Protein AF-A0A5J4L5M4-F1 (afdb_monomer)

Foldseek 3Di:
DVVVVVVVVVVVVVVVVVPPPPPPDPPDDDDDDPDDQDAPPDPAAAEEEEEAEQALCCCVLPVPPLVLVLVVLLLVLGDQRHWYWYWYDFLAIDTQGAGHGSDPVCSVSSNRSSVPRHHYHHFGQVLRSVVVLLVSQLPDPTLHAEYEYEDLADGGNPDPVVSVVSVVSSVVCLLVCLVSNYAYEYENSDPSGPQVNRVVSRVSNLHAYYYNHHSLCSNLVSVVNSCLRVQFKFFDCDPFKTFDFQQFFKKKKKAFDDAPDFKWKAAPVRDIDGPVGDDPQWDWDDDRTIIIIMGGSGDGTMMGMDHPDPPSITMTTDGQWDKDWDDNGQEDEAFDKDKIKIAIHGSNHTPQDPVVVVQKAKKKWKQAPVRDIDIWGFDDDRRITMTIDGHHDFFKMKMWMWIDGPRDIIITIDIHTYDHPDDPPPPPDDDDDDDDDDDDDDDDPVVVVVVVVVVVVVVVVVVVVVVVVVVVVVVVVVVVVVPD

Nearest PDB structures (foldseek):
  6pyx-assembly2_B  TM=7.564E-01  e=1.567E-09  Homo sapiens
  6fpz-assembly2_B  TM=5.798E-01  e=9.205E-09  Homo sapiens
  6fpy-assembly2_B  TM=5.956E-01  e=1.934E-08  Homo sapiens
  6fpy-assembly1_A  TM=5.796E-01  e=1.454E-08  Homo sapiens
  7r5j-assembly1_10  TM=4.220E-01  e=3.514E-03  Homo sapiens

Solvent-accessible surface area (backbone atoms only — not comparable to full-atom values): 26810 Å² total; per-residue (Å²): 120,77,72,57,54,57,52,53,53,55,54,50,59,59,64,65,65,73,78,77,79,86,86,85,83,88,84,87,89,85,87,83,82,87,76,82,78,77,57,59,92,59,94,63,42,41,41,36,33,40,39,40,60,17,20,43,66,39,55,75,59,38,68,82,48,51,66,48,64,31,52,49,50,46,58,69,73,50,53,54,68,23,22,44,22,33,29,39,21,8,74,55,55,40,79,55,30,67,77,37,54,50,36,84,88,41,48,61,52,55,53,52,30,54,65,69,59,51,50,72,30,90,19,28,35,59,41,51,34,53,49,54,49,47,54,63,54,65,76,46,89,61,76,46,35,36,39,39,41,42,37,49,51,60,68,35,69,87,45,70,69,55,35,54,52,41,49,53,51,38,64,65,43,38,59,54,41,29,74,70,54,29,26,31,28,24,40,30,40,35,88,89,22,34,56,66,60,38,40,51,50,5,58,58,23,61,19,38,64,47,74,29,87,42,66,79,48,41,55,49,54,38,51,50,50,47,31,74,73,65,58,54,35,27,40,68,71,63,88,48,32,37,72,42,38,86,52,38,50,30,38,41,34,36,42,32,38,45,84,95,62,78,65,38,41,30,45,65,86,68,49,75,30,36,87,92,51,64,55,93,52,47,47,71,50,79,57,75,47,34,34,41,39,38,30,47,66,51,76,56,39,59,32,37,42,54,70,71,52,88,63,67,56,48,36,36,44,46,47,48,64,38,71,47,66,73,69,77,61,24,64,45,44,45,68,40,76,49,68,38,45,33,36,48,26,46,75,54,39,73,59,66,57,64,80,64,60,71,56,49,49,59,41,31,36,39,32,43,65,88,70,51,72,45,80,43,68,46,50,82,53,96,64,30,31,40,33,75,49,71,40,81,62,66,37,57,35,39,37,42,36,38,44,37,43,97,72,47,62,40,28,37,66,46,62,34,34,26,36,78,63,78,74,77,75,80,72,84,75,74,85,82,86,88,89,83,94,79,87,83,83,78,79,66,61,64,64,55,52,53,53,54,50,53,56,53,51,53,53,52,50,53,52,51,51,53,50,50,51,54,55,52,54,53,55,52,55,52,59,61,62,75,75,109

Organism: NCBI:txid433727

Mean predicted aligned error: 13.31 Å

Sequence (484 aa):
MKRIIILVVIVFLISVCSSLATVFAVDNASGQLSHQIKNSDSNEGYDIIILMDCSGSMKKTDPQSYRKPAARLFISLLGEKDRIGIIGFGDSAKVLAPLTENTRKNSAVFLSAINKITSKEFSTNITDAVKRGFEELKASNRKNKILILMSDGKLALGSKEKDEAAFKELSGLLPEIAKSGIKLYSIAFTELSDIKLLEDMAKATGGFFRLAKADKDLHIIFASVFEKIKSPDSIPLEGDTFTIDKDINEAILLITKQPGTSTTLIDPSKRKHKASKYGKNIQWYETKTFDMITIKEPLAGSWKVKLSTKEGNKVFVITNLSLKTSFDKGFVNKGDRVTIDAWLERDGGIIGEKDVLEHISFSGNVMSPDGQTTKIDFAKSNGKYISEFIVNITGEYSVNIIAESKTFKREKVLQFKVIEPSQPKADKATHPEQSRKKGIEKGDWNSVLIKFGIINLVVLLAGGIIYLINKVVSRRKSKLKARK

Radius of gyration: 32.57 Å; Cα contacts (8 Å, |Δi|>4): 883; chains: 1; bounding box: 86×116×99 Å

pLDDT: mean 82.69, std 19.6, range [27.08, 98.19]

Structure (mmCIF, N/CA/C/O backbone):
data_AF-A0A5J4L5M4-F1
#
_entry.id   AF-A0A5J4L5M4-F1
#
loop_
_atom_site.group_PDB
_atom_site.id
_atom_site.type_symbol
_atom_site.label_atom_id
_atom_site.label_alt_id
_atom_site.label_comp_id
_atom_site.label_asym_id
_atom_site.label_entity_id
_atom_site.label_seq_id
_atom_site.pdbx_PDB_ins_code
_atom_site.Cartn_x
_atom_site.Cartn_y
_atom_site.Cartn_z
_atom_site.occupancy
_atom_site.B_iso_or_equiv
_atom_site.auth_seq_id
_atom_site.auth_comp_id
_atom_site.auth_asym_id
_atom_site.auth_atom_id
_atom_site.pdbx_PDB_model_num
ATOM 1 N N . MET A 1 1 ? 25.121 -64.760 50.417 1.00 55.75 1 MET A N 1
ATOM 2 C CA . MET A 1 1 ? 25.746 -63.441 50.149 1.00 55.75 1 MET A CA 1
ATOM 3 C C . MET A 1 1 ? 26.012 -63.106 48.673 1.00 55.75 1 MET A C 1
ATOM 5 O O . MET A 1 1 ? 26.037 -61.927 48.368 1.00 55.75 1 MET A O 1
ATOM 9 N N . LYS A 1 2 ? 26.107 -64.055 47.721 1.00 50.06 2 LYS A N 1
ATOM 10 C CA . LYS A 1 2 ? 26.208 -63.724 46.273 1.00 50.06 2 LYS A CA 1
ATOM 11 C C . LYS A 1 2 ? 24.870 -63.447 45.549 1.00 50.06 2 LYS A C 1
ATOM 13 O O . LYS A 1 2 ? 24.886 -62.884 44.466 1.00 50.06 2 LYS A O 1
ATOM 18 N N . ARG A 1 3 ? 23.713 -63.770 46.148 1.00 49.47 3 ARG A N 1
ATOM 19 C CA . ARG A 1 3 ? 22.374 -63.450 45.590 1.00 49.47 3 ARG A CA 1
ATOM 20 C C . ARG A 1 3 ? 21.790 -62.101 46.043 1.00 49.47 3 ARG A C 1
ATOM 22 O O . ARG A 1 3 ? 20.860 -61.618 45.418 1.00 49.47 3 ARG A O 1
ATOM 29 N N . ILE A 1 4 ? 22.366 -61.469 47.069 1.00 50.97 4 ILE A N 1
ATOM 30 C CA . ILE A 1 4 ? 21.954 -60.127 47.530 1.00 50.97 4 ILE A CA 1
ATOM 31 C C . ILE A 1 4 ? 22.712 -59.033 46.757 1.00 50.97 4 ILE A C 1
ATOM 33 O O . ILE A 1 4 ? 22.141 -57.999 46.437 1.00 50.97 4 ILE A O 1
ATOM 37 N N . ILE A 1 5 ? 23.955 -59.296 46.337 1.00 50.47 5 ILE A N 1
ATOM 38 C CA . ILE A 1 5 ? 24.763 -58.337 45.563 1.00 50.47 5 ILE A CA 1
ATOM 39 C C . ILE A 1 5 ? 24.228 -58.161 44.126 1.00 50.47 5 ILE A C 1
ATOM 41 O O . ILE A 1 5 ? 24.242 -57.051 43.608 1.00 50.47 5 ILE A O 1
ATOM 45 N N . ILE A 1 6 ? 23.660 -59.204 43.504 1.00 50.16 6 ILE A N 1
ATOM 46 C CA . ILE A 1 6 ? 23.045 -59.096 42.163 1.00 50.16 6 ILE A CA 1
ATOM 47 C C . ILE A 1 6 ? 21.729 -58.297 42.208 1.00 50.16 6 ILE A C 1
ATOM 49 O O . ILE A 1 6 ? 21.441 -57.544 41.281 1.00 50.16 6 ILE A O 1
ATOM 53 N N . LEU A 1 7 ? 20.968 -58.379 43.307 1.00 47.41 7 LEU A N 1
ATOM 54 C CA . LEU A 1 7 ? 19.736 -57.600 43.465 1.00 47.41 7 LEU A CA 1
ATOM 55 C C . LEU A 1 7 ? 20.033 -56.109 43.712 1.00 47.41 7 LEU A C 1
ATOM 57 O O . LEU A 1 7 ? 19.340 -55.253 43.174 1.00 47.41 7 LEU A O 1
ATOM 61 N N . VAL A 1 8 ? 21.105 -55.787 44.447 1.00 50.84 8 VAL A N 1
ATOM 62 C CA . VAL A 1 8 ? 21.516 -54.392 44.690 1.00 50.84 8 VAL A CA 1
ATOM 63 C C . VAL A 1 8 ? 22.092 -53.740 43.426 1.00 50.84 8 VAL A C 1
ATOM 65 O O . VAL A 1 8 ? 21.820 -52.570 43.184 1.00 50.84 8 VAL A O 1
ATOM 68 N N . VAL A 1 9 ? 22.792 -54.482 42.558 1.00 51.25 9 VAL A N 1
ATOM 69 C CA . VAL A 1 9 ? 23.299 -53.936 41.280 1.00 51.25 9 VAL A CA 1
ATOM 70 C C . VAL A 1 9 ? 22.178 -53.727 40.248 1.00 51.25 9 VAL A C 1
ATOM 72 O O . VAL A 1 9 ? 22.204 -52.735 39.524 1.00 51.25 9 VAL A O 1
ATOM 75 N N . ILE A 1 10 ? 21.148 -54.584 40.219 1.00 50.88 10 ILE A N 1
ATOM 76 C CA . ILE A 1 10 ? 19.983 -54.403 39.328 1.00 50.88 10 ILE A CA 1
ATOM 77 C C . ILE A 1 10 ? 19.085 -53.249 39.806 1.00 50.88 10 ILE A C 1
ATOM 79 O O . ILE A 1 10 ? 18.607 -52.471 38.984 1.00 50.88 10 ILE A O 1
ATOM 83 N N . VAL A 1 11 ? 18.918 -53.060 41.119 1.00 48.88 11 VAL A N 1
ATOM 84 C CA . VAL A 1 11 ? 18.156 -51.918 41.659 1.00 48.88 11 VAL A CA 1
ATOM 85 C C . VAL A 1 11 ? 18.921 -50.593 41.495 1.00 48.88 11 VAL A C 1
ATOM 87 O O . VAL A 1 11 ? 18.299 -49.562 41.242 1.00 48.88 11 VAL A O 1
ATOM 90 N N . PHE A 1 12 ? 20.261 -50.598 41.521 1.00 42.78 12 PHE A N 1
ATOM 91 C CA . PHE A 1 12 ? 21.049 -49.380 41.282 1.00 42.78 12 PHE A CA 1
ATOM 92 C C . PHE A 1 12 ? 21.146 -48.994 39.794 1.00 42.78 12 PHE A C 1
ATOM 94 O O . PHE A 1 12 ? 21.149 -47.805 39.482 1.00 42.78 12 PHE A O 1
ATOM 101 N N . LEU A 1 13 ? 21.129 -49.955 38.855 1.00 40.53 13 LEU A N 1
ATOM 102 C CA . LEU A 1 13 ? 21.035 -49.629 37.421 1.00 40.53 13 LEU A CA 1
ATOM 103 C C . LEU A 1 13 ? 19.638 -49.145 37.000 1.00 40.53 13 LEU A C 1
ATOM 105 O O . LEU A 1 13 ? 19.528 -48.365 36.056 1.00 40.53 13 LEU A O 1
ATOM 109 N N . ILE A 1 14 ? 18.580 -49.540 37.713 1.00 45.66 14 ILE A N 1
ATOM 110 C CA . ILE A 1 14 ? 17.219 -49.045 37.452 1.00 45.66 14 ILE A CA 1
ATOM 111 C C . ILE A 1 14 ? 16.988 -47.664 38.098 1.00 45.66 14 ILE A C 1
ATOM 113 O O . ILE A 1 14 ? 16.210 -46.876 37.570 1.00 45.66 14 ILE A O 1
ATOM 117 N N . SER A 1 15 ? 17.727 -47.300 39.156 1.00 40.91 15 SER A N 1
ATOM 118 C CA . SER A 1 15 ? 17.591 -45.987 39.812 1.00 40.91 15 SER A CA 1
ATOM 119 C C . SER A 1 15 ? 18.469 -44.865 39.230 1.00 40.91 15 SER A C 1
ATOM 121 O O . SER A 1 15 ? 18.261 -43.704 39.584 1.00 40.91 15 SER A O 1
ATOM 123 N N . VAL A 1 16 ? 19.425 -45.164 38.339 1.00 42.25 16 VAL A N 1
ATOM 124 C CA . VAL A 1 16 ? 20.232 -44.140 37.631 1.00 42.25 16 VAL A CA 1
ATOM 125 C C . VAL A 1 16 ? 19.731 -43.885 36.196 1.00 42.25 16 VAL A C 1
ATOM 127 O O . VAL A 1 16 ? 20.131 -42.913 35.565 1.00 42.25 16 VAL A O 1
ATOM 130 N N . CYS A 1 17 ? 18.770 -44.667 35.691 1.00 39.22 17 CYS A N 1
ATOM 131 C CA . CYS A 1 17 ? 18.087 -44.377 34.419 1.00 39.22 17 CYS A CA 1
ATOM 132 C C . CYS A 1 17 ? 16.781 -43.571 34.566 1.00 39.22 17 CYS A C 1
ATOM 134 O O . CYS A 1 17 ? 16.196 -43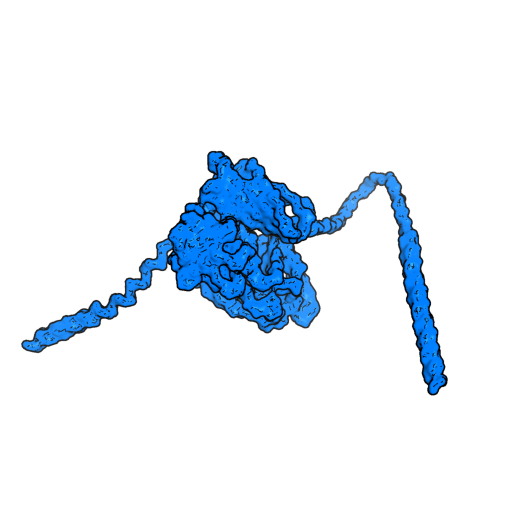.168 33.566 1.00 39.22 17 CYS A O 1
ATOM 136 N N . SER A 1 18 ? 16.334 -43.274 35.789 1.00 42.91 18 SER A N 1
ATOM 137 C CA . SER A 1 18 ? 15.103 -42.510 36.056 1.00 42.91 18 SER A CA 1
ATOM 138 C C . SER A 1 18 ? 15.331 -41.039 36.438 1.00 42.91 18 SER A C 1
ATOM 140 O O . SER A 1 18 ? 14.395 -40.363 36.857 1.00 42.91 18 SER A O 1
ATOM 142 N N . SER A 1 19 ? 16.547 -40.511 36.267 1.00 45.12 19 SER A N 1
ATOM 143 C CA . SER A 1 19 ? 16.882 -39.091 36.493 1.00 45.12 19 SER A CA 1
ATOM 144 C C . SER A 1 19 ? 17.528 -38.394 35.285 1.00 45.12 19 SER A C 1
ATOM 146 O O . SER A 1 19 ? 17.988 -37.261 35.400 1.00 45.12 19 SER A O 1
ATOM 148 N N . LEU A 1 20 ? 17.479 -39.010 34.097 1.00 41.41 20 LEU A N 1
ATOM 149 C CA . LEU A 1 20 ? 17.905 -38.396 32.833 1.00 41.41 20 LEU A CA 1
ATOM 150 C C . LEU A 1 20 ? 16.834 -38.543 31.733 1.00 41.41 20 LEU A C 1
ATOM 152 O O . LEU A 1 20 ? 17.123 -38.936 30.611 1.00 41.41 20 LEU A O 1
ATOM 156 N N . ALA A 1 21 ? 15.571 -38.254 32.060 1.00 39.25 21 ALA A N 1
ATOM 157 C CA . ALA A 1 21 ? 14.471 -38.248 31.083 1.00 39.25 21 ALA A CA 1
ATOM 158 C C . ALA A 1 21 ? 13.382 -37.191 31.371 1.00 39.25 21 ALA A C 1
ATOM 160 O O . ALA A 1 21 ? 12.240 -37.338 30.949 1.00 39.25 21 ALA A O 1
ATOM 161 N N . THR A 1 22 ? 13.723 -36.100 32.065 1.00 39.56 22 THR A N 1
ATOM 162 C CA . THR A 1 22 ? 12.796 -34.988 32.381 1.00 39.56 22 THR A CA 1
ATOM 163 C C . THR A 1 22 ? 13.342 -33.613 31.980 1.00 39.56 22 THR A C 1
ATOM 165 O O . THR A 1 22 ? 13.054 -32.607 32.620 1.00 39.56 22 THR A O 1
ATOM 168 N N . VAL A 1 23 ? 14.108 -33.546 30.882 1.00 40.81 23 VAL A N 1
ATOM 169 C CA . VAL A 1 23 ? 14.513 -32.272 30.237 1.00 40.81 23 VAL A CA 1
ATOM 170 C C . VAL A 1 23 ? 14.099 -32.181 28.755 1.00 40.81 23 VAL A C 1
ATOM 172 O O . VAL A 1 23 ? 14.219 -31.126 28.149 1.00 40.81 23 VAL A O 1
ATOM 175 N N . PHE A 1 24 ? 13.477 -33.209 28.172 1.00 34.94 24 PHE A N 1
ATOM 176 C CA . PHE A 1 24 ? 12.950 -33.141 26.799 1.00 34.94 24 PHE A CA 1
ATOM 177 C C . PHE A 1 24 ? 11.485 -33.576 26.735 1.00 34.94 24 PHE A C 1
ATOM 179 O O . PHE A 1 24 ? 11.145 -34.591 26.142 1.00 34.94 24 PHE A O 1
ATOM 186 N N . ALA A 1 25 ? 10.612 -32.807 27.387 1.00 32.78 25 ALA A N 1
ATOM 187 C CA . ALA A 1 25 ? 9.161 -32.888 27.201 1.00 32.78 25 ALA A CA 1
ATOM 188 C C . ALA A 1 25 ? 8.473 -31.568 27.606 1.00 32.78 25 ALA A C 1
ATOM 190 O O . ALA A 1 25 ? 7.487 -31.561 28.332 1.00 32.78 25 ALA A O 1
ATOM 191 N N . VAL A 1 26 ? 9.010 -30.429 27.158 1.00 35.25 26 VAL A N 1
ATOM 192 C CA . VAL A 1 26 ? 8.289 -29.142 27.127 1.00 35.25 26 VAL A CA 1
ATOM 193 C C . VAL A 1 26 ? 8.555 -28.506 25.767 1.00 35.25 26 VAL A C 1
ATOM 195 O O . VAL A 1 26 ? 9.199 -27.479 25.664 1.00 35.25 26 VAL A O 1
ATOM 198 N N . ASP A 1 27 ? 8.131 -29.185 24.707 1.00 36.09 27 ASP A N 1
ATOM 199 C CA . ASP A 1 27 ? 8.057 -28.625 23.356 1.00 36.09 27 ASP A CA 1
ATOM 200 C C . ASP A 1 27 ? 7.100 -29.500 22.545 1.00 36.09 27 ASP A C 1
ATOM 202 O O . ASP A 1 27 ? 7.505 -30.421 21.846 1.00 36.09 27 ASP A O 1
ATOM 206 N N . ASN A 1 28 ? 5.798 -29.297 22.770 1.00 30.81 28 ASN A N 1
ATOM 207 C CA . ASN A 1 28 ? 4.703 -29.543 21.818 1.00 30.81 28 ASN A CA 1
ATOM 208 C C . ASN A 1 28 ? 3.350 -29.341 22.515 1.00 30.81 28 ASN A C 1
ATOM 210 O O . ASN A 1 28 ? 2.537 -30.247 22.648 1.00 30.81 28 ASN A O 1
ATOM 214 N N . ALA A 1 29 ? 3.109 -28.118 22.982 1.00 28.06 29 ALA A N 1
ATOM 215 C CA . ALA A 1 29 ? 1.772 -27.653 23.353 1.00 28.06 29 ALA A CA 1
ATOM 216 C C . ALA A 1 29 ? 1.686 -26.129 23.178 1.00 28.06 29 ALA A C 1
ATOM 218 O O . ALA A 1 29 ? 1.354 -25.380 24.088 1.00 28.06 29 ALA A O 1
ATOM 219 N N . SER A 1 30 ? 2.067 -25.642 22.000 1.00 31.78 30 SER A N 1
ATOM 220 C CA . SER A 1 30 ? 1.789 -24.271 21.559 1.00 31.78 30 SER A CA 1
ATOM 221 C C . SER A 1 30 ? 1.709 -24.252 20.035 1.00 31.78 30 SER A C 1
ATOM 223 O O . SER A 1 30 ? 2.610 -23.808 19.332 1.00 31.78 30 SER A O 1
ATOM 225 N N . GLY A 1 31 ? 0.628 -24.818 19.500 1.00 31.75 31 GLY A N 1
ATOM 226 C CA . GLY A 1 31 ? 0.498 -24.972 18.053 1.00 31.75 31 GLY A CA 1
ATOM 227 C C . GLY A 1 31 ? -0.848 -25.478 17.564 1.00 31.75 31 GLY A C 1
ATOM 228 O O . GLY A 1 31 ? -0.878 -26.183 16.566 1.00 31.75 31 GLY A O 1
ATOM 229 N N . GLN A 1 32 ? -1.953 -25.142 18.228 1.00 31.14 32 GLN A N 1
ATOM 230 C CA . GLN A 1 32 ? -3.285 -25.287 17.641 1.00 31.14 32 GLN A CA 1
ATOM 231 C C . GLN A 1 32 ? -4.163 -24.120 18.077 1.00 31.14 32 GLN A C 1
ATOM 233 O O . GLN A 1 32 ? -4.615 -24.067 19.211 1.00 31.14 32 GLN A O 1
ATOM 238 N N . LEU A 1 33 ? -4.341 -23.175 17.157 1.00 27.08 33 LEU A N 1
ATOM 239 C CA . LEU A 1 33 ? -5.517 -22.317 17.005 1.00 27.08 33 LEU A CA 1
ATOM 240 C C . LEU A 1 33 ? -5.384 -21.656 15.629 1.00 27.08 33 LEU A C 1
ATOM 242 O O . LEU A 1 33 ? -5.000 -20.502 15.470 1.00 27.08 33 LEU A O 1
ATOM 246 N N . SER A 1 34 ? -5.633 -22.462 14.599 1.00 29.86 34 SER A N 1
ATOM 247 C CA . SER A 1 34 ? -5.960 -21.979 13.264 1.00 29.86 34 SER A CA 1
ATOM 248 C C . SER A 1 34 ? -7.386 -21.433 13.308 1.00 29.86 34 SER A C 1
ATOM 250 O O . SER A 1 34 ? -8.335 -22.172 13.046 1.00 29.86 34 SER A O 1
ATOM 252 N N . HIS A 1 35 ? -7.557 -20.164 13.674 1.00 33.31 35 HIS A N 1
ATOM 253 C CA . HIS A 1 35 ? -8.848 -19.508 13.499 1.00 33.31 35 HIS A CA 1
ATOM 254 C C . HIS A 1 35 ? -8.934 -18.918 12.093 1.00 33.31 35 HIS A C 1
ATOM 256 O O . HIS A 1 35 ? -8.273 -17.941 11.747 1.00 33.31 35 HIS A O 1
ATOM 262 N N . GLN A 1 36 ? -9.758 -19.569 11.273 1.00 30.58 36 GLN A N 1
ATOM 263 C CA . GLN A 1 36 ? -10.261 -19.037 10.018 1.00 30.58 36 GLN A CA 1
ATOM 264 C C . GLN A 1 36 ? -11.009 -17.729 10.293 1.00 30.58 36 GLN A C 1
ATOM 266 O O . GLN A 1 36 ? -12.099 -17.743 10.861 1.00 30.58 36 GLN A O 1
ATOM 271 N N . ILE A 1 37 ? -10.447 -16.605 9.855 1.00 32.75 37 ILE A N 1
ATOM 272 C CA . ILE A 1 37 ? -11.189 -15.350 9.739 1.00 32.75 37 ILE A CA 1
ATOM 273 C C . ILE A 1 37 ? -11.949 -15.404 8.408 1.00 32.75 37 ILE A C 1
ATOM 275 O O . ILE A 1 37 ? -11.355 -15.361 7.324 1.00 32.75 37 ILE A O 1
ATOM 279 N N . LYS A 1 38 ? -13.273 -15.561 8.493 1.00 29.30 38 LYS A N 1
ATOM 280 C CA . LYS A 1 38 ? -14.198 -15.330 7.378 1.00 29.30 38 LYS A CA 1
ATOM 281 C C . LYS A 1 38 ? -14.359 -13.818 7.201 1.00 29.30 38 LYS A C 1
ATOM 283 O O . LYS A 1 38 ? -15.189 -13.210 7.854 1.00 29.30 38 LYS A O 1
ATOM 288 N N . ASN A 1 39 ? -13.580 -13.241 6.291 1.00 33.97 39 ASN A N 1
ATOM 289 C CA . ASN A 1 39 ? -13.930 -11.981 5.637 1.00 33.97 39 ASN A CA 1
ATOM 290 C C . ASN A 1 39 ? -14.660 -12.321 4.324 1.00 33.97 39 ASN A C 1
ATOM 292 O O . ASN A 1 39 ? -14.008 -12.696 3.346 1.00 33.97 39 ASN A O 1
ATOM 296 N N . SER A 1 40 ? -15.990 -12.220 4.280 1.00 36.41 40 SER A N 1
ATOM 297 C CA . SER A 1 40 ? -16.693 -11.895 3.026 1.00 36.41 40 SER A CA 1
ATOM 298 C C . SER A 1 40 ? -16.486 -10.390 2.807 1.00 36.41 40 SER A C 1
ATOM 300 O O . SER A 1 40 ? -16.668 -9.622 3.740 1.00 36.41 40 SER A O 1
ATOM 302 N N . ASP A 1 41 ? -15.905 -9.866 1.725 1.00 34.56 41 ASP A N 1
ATOM 303 C CA . ASP A 1 41 ? -15.964 -10.235 0.307 1.00 34.56 41 ASP A CA 1
ATOM 304 C C . ASP A 1 41 ? -14.594 -10.213 -0.420 1.00 34.56 41 ASP A C 1
ATOM 306 O O . ASP A 1 41 ? -14.379 -9.515 -1.409 1.00 34.56 41 ASP A O 1
ATOM 310 N N . SER A 1 42 ? -13.628 -11.032 0.007 1.00 38.62 42 SER A N 1
ATOM 311 C CA . SER A 1 42 ? -12.570 -11.497 -0.915 1.00 38.62 42 SER A CA 1
ATOM 312 C C . SER A 1 42 ? -12.026 -12.851 -0.473 1.00 38.62 42 SER A C 1
ATOM 314 O O . SER A 1 42 ? -11.009 -12.970 0.207 1.00 38.62 42 SER A O 1
ATOM 316 N N . ASN A 1 43 ? -12.703 -13.923 -0.883 1.00 45.75 43 ASN A N 1
ATOM 317 C CA . ASN A 1 43 ? -12.235 -15.287 -0.630 1.00 45.75 43 ASN A CA 1
ATOM 318 C C . ASN A 1 43 ? -10.989 -15.678 -1.465 1.00 45.75 43 ASN A C 1
ATOM 320 O O . ASN A 1 43 ? -10.580 -16.835 -1.453 1.00 45.75 43 ASN A O 1
ATOM 324 N N . GLU A 1 44 ? -10.351 -14.733 -2.162 1.00 70.38 44 GLU A N 1
ATOM 325 C CA . GLU A 1 44 ? -9.113 -14.946 -2.911 1.00 70.38 44 GLU A CA 1
ATOM 326 C C . GLU A 1 44 ? -8.033 -13.976 -2.419 1.00 70.38 44 GLU A C 1
ATOM 328 O O . GLU A 1 44 ? -8.181 -12.755 -2.516 1.00 70.38 44 GLU A O 1
ATOM 333 N N . GLY A 1 45 ? -6.936 -14.527 -1.890 1.00 88.19 45 GLY A N 1
ATOM 334 C CA . GLY A 1 45 ? -5.731 -13.749 -1.607 1.00 88.19 45 GLY A CA 1
ATOM 335 C C . GLY A 1 45 ? -5.162 -13.114 -2.878 1.00 88.19 45 GLY A C 1
ATOM 336 O O . GLY A 1 45 ? -5.495 -13.503 -3.996 1.00 88.19 45 GLY A O 1
ATOM 337 N N . TYR A 1 46 ? -4.290 -12.132 -2.713 1.00 94.75 46 TYR A N 1
ATOM 338 C CA . TYR A 1 46 ? -3.624 -11.474 -3.830 1.00 94.75 46 TYR A CA 1
ATOM 339 C C . TYR A 1 46 ? -2.436 -12.310 -4.296 1.00 94.75 46 TYR A C 1
ATOM 341 O O . TYR A 1 46 ? -1.748 -12.914 -3.475 1.00 94.75 46 TYR A O 1
ATOM 349 N N . ASP A 1 47 ? -2.176 -12.324 -5.599 1.00 97.06 47 ASP A N 1
ATOM 350 C CA . ASP A 1 47 ? -0.870 -12.698 -6.131 1.00 97.06 47 ASP A CA 1
ATOM 351 C C . ASP A 1 47 ? -0.099 -11.434 -6.463 1.00 97.06 47 ASP A C 1
ATOM 353 O O . ASP A 1 47 ? -0.526 -10.621 -7.286 1.00 97.06 47 ASP A O 1
ATOM 357 N N . ILE A 1 48 ? 1.030 -11.259 -5.788 1.00 97.38 48 ILE A N 1
ATOM 358 C CA . ILE A 1 48 ? 1.821 -10.042 -5.869 1.00 97.38 48 ILE A CA 1
ATOM 359 C C . ILE A 1 48 ? 3.233 -10.417 -6.278 1.00 97.38 48 ILE A C 1
ATOM 361 O O . ILE A 1 48 ? 3.897 -11.185 -5.588 1.00 97.38 48 ILE A O 1
ATOM 365 N N . ILE A 1 49 ? 3.720 -9.853 -7.377 1.00 97.94 49 ILE A N 1
ATOM 366 C CA . ILE A 1 49 ? 5.125 -9.974 -7.761 1.00 97.94 49 ILE A CA 1
ATOM 367 C C . ILE A 1 49 ? 5.824 -8.648 -7.527 1.00 97.94 49 ILE A C 1
ATOM 369 O O . ILE A 1 49 ? 5.413 -7.618 -8.054 1.00 97.94 49 ILE A O 1
ATOM 373 N N . ILE A 1 50 ? 6.895 -8.687 -6.742 1.00 96.94 50 ILE A N 1
ATOM 374 C CA . ILE A 1 50 ? 7.742 -7.538 -6.451 1.00 96.94 50 ILE A CA 1
ATOM 375 C C . ILE A 1 50 ? 8.965 -7.593 -7.370 1.00 96.94 50 ILE A C 1
ATOM 377 O O . ILE A 1 50 ? 9.802 -8.489 -7.244 1.00 96.94 50 ILE A O 1
ATOM 381 N N . LEU A 1 51 ? 9.069 -6.627 -8.280 1.00 96.44 51 LEU A N 1
ATOM 382 C CA . LEU A 1 51 ? 10.225 -6.404 -9.142 1.00 96.44 51 LEU A CA 1
ATOM 383 C C . LEU A 1 51 ? 11.186 -5.436 -8.448 1.00 96.44 51 LEU A C 1
ATOM 385 O O . LEU A 1 51 ? 10.853 -4.270 -8.223 1.00 96.44 51 LEU A O 1
ATOM 389 N N . MET A 1 52 ? 12.377 -5.920 -8.111 1.00 93.44 52 MET A N 1
ATOM 390 C CA . MET A 1 52 ? 13.381 -5.174 -7.359 1.00 93.44 52 MET A CA 1
ATOM 391 C C . MET A 1 52 ? 14.626 -4.904 -8.202 1.00 93.44 52 MET A C 1
ATOM 393 O O . MET A 1 52 ? 15.346 -5.828 -8.588 1.00 93.44 52 MET A O 1
ATOM 397 N N . ASP A 1 53 ? 14.905 -3.623 -8.416 1.00 92.19 53 ASP A N 1
ATOM 398 C CA . ASP A 1 53 ? 16.068 -3.165 -9.168 1.00 92.19 53 ASP A CA 1
ATOM 399 C C . ASP A 1 53 ? 17.391 -3.506 -8.450 1.00 92.19 53 ASP A C 1
ATOM 401 O O . ASP A 1 53 ? 17.576 -3.252 -7.246 1.00 92.19 53 ASP A O 1
ATOM 405 N N . CYS A 1 54 ? 18.299 -4.132 -9.200 1.00 90.62 54 CYS A N 1
ATOM 406 C CA . CYS A 1 54 ? 19.631 -4.562 -8.785 1.00 90.62 54 CYS A CA 1
ATOM 407 C C . CYS A 1 54 ? 20.773 -3.813 -9.494 1.00 90.62 54 CYS A C 1
ATOM 409 O O . CYS A 1 54 ? 21.949 -4.154 -9.293 1.00 90.62 54 CYS A O 1
ATOM 411 N N . SER A 1 55 ? 20.443 -2.798 -10.294 1.00 90.38 55 SER A N 1
ATOM 412 C CA . SER A 1 55 ? 21.392 -2.009 -11.076 1.00 90.38 55 SER A CA 1
ATOM 413 C C . SER A 1 55 ? 22.353 -1.186 -10.209 1.00 90.38 55 SER A C 1
ATOM 415 O O . SER A 1 55 ? 22.127 -0.901 -9.025 1.00 90.38 55 SER A O 1
ATOM 417 N N . GLY A 1 56 ? 23.482 -0.800 -10.802 1.00 87.00 56 GLY A N 1
ATOM 418 C CA . GLY A 1 56 ? 24.513 0.002 -10.150 1.00 87.00 56 GLY A CA 1
ATOM 419 C C . GLY A 1 56 ? 24.053 1.406 -9.742 1.00 87.00 56 GLY A C 1
ATOM 420 O O . GLY A 1 56 ? 24.567 1.936 -8.750 1.00 87.00 56 GLY A O 1
ATOM 421 N N . SER A 1 57 ? 23.076 2.000 -10.439 1.00 85.88 57 SER A N 1
ATOM 422 C CA . SER A 1 57 ? 22.532 3.331 -10.117 1.00 85.88 57 SER A CA 1
ATOM 423 C C . SER A 1 57 ? 21.843 3.364 -8.752 1.00 85.88 57 SER A C 1
ATOM 425 O O . SER A 1 57 ? 21.901 4.389 -8.066 1.00 85.88 57 SER A O 1
ATOM 427 N N . MET A 1 58 ? 21.342 2.216 -8.279 1.00 86.88 58 MET A N 1
ATOM 428 C CA . MET A 1 58 ? 20.771 2.057 -6.940 1.00 86.88 58 MET A CA 1
ATOM 429 C C . MET A 1 58 ? 21.757 2.371 -5.812 1.00 86.88 58 MET A C 1
ATOM 431 O O . MET A 1 58 ? 21.334 2.654 -4.698 1.00 86.88 58 MET A O 1
ATOM 435 N N . LYS A 1 59 ? 23.076 2.383 -6.058 1.00 87.69 59 LYS A N 1
ATOM 436 C CA . LYS A 1 59 ? 24.053 2.882 -5.068 1.00 87.69 59 LYS A CA 1
ATOM 437 C C . LYS A 1 59 ? 23.910 4.382 -4.794 1.00 87.69 59 LYS A C 1
ATOM 439 O O . LYS A 1 59 ? 24.330 4.839 -3.737 1.00 87.69 59 LYS A O 1
ATOM 444 N N . LYS A 1 60 ? 23.373 5.138 -5.754 1.00 84.38 60 LYS A N 1
ATOM 445 C CA . LYS A 1 60 ? 23.165 6.585 -5.662 1.00 84.38 60 LYS A CA 1
ATOM 446 C C . LYS A 1 60 ? 21.740 6.927 -5.233 1.00 84.38 60 LYS A C 1
ATOM 448 O O . LYS A 1 60 ? 21.575 7.852 -4.449 1.00 84.38 60 LYS A O 1
ATOM 453 N N . THR A 1 61 ? 20.742 6.214 -5.753 1.00 80.81 61 THR A N 1
ATOM 454 C CA . THR A 1 61 ? 19.315 6.480 -5.491 1.00 80.81 61 THR A CA 1
ATOM 455 C C . THR A 1 61 ? 18.767 5.754 -4.263 1.00 80.81 61 THR A C 1
ATOM 457 O O . THR A 1 61 ? 17.740 6.160 -3.743 1.00 80.81 61 THR A O 1
ATOM 460 N N . ASP A 1 62 ? 19.438 4.699 -3.789 1.00 82.75 62 ASP A N 1
ATOM 461 C CA . ASP A 1 62 ? 19.100 3.966 -2.562 1.00 82.75 62 ASP A CA 1
ATOM 462 C C . ASP A 1 62 ? 20.382 3.465 -1.847 1.00 82.75 62 ASP A C 1
ATOM 464 O O . ASP A 1 62 ? 20.629 2.253 -1.731 1.00 82.75 62 ASP A O 1
ATOM 468 N N . PRO A 1 63 ? 21.256 4.379 -1.378 1.00 82.69 63 PRO A N 1
ATOM 469 C CA . PRO A 1 63 ? 22.571 4.039 -0.826 1.00 82.69 63 PRO A CA 1
ATOM 470 C C . PRO A 1 63 ? 22.503 3.125 0.404 1.00 82.69 63 PRO A C 1
ATOM 472 O O . PRO A 1 63 ? 23.410 2.323 0.628 1.00 82.69 63 PRO A O 1
ATOM 475 N N . GLN A 1 64 ? 21.433 3.213 1.199 1.00 83.56 64 GLN A N 1
ATOM 476 C CA . GLN A 1 64 ? 21.239 2.373 2.390 1.00 83.56 64 GLN A CA 1
ATOM 477 C C . GLN A 1 64 ? 20.426 1.102 2.103 1.00 83.56 64 GLN A C 1
ATOM 479 O O . GLN A 1 64 ? 20.145 0.333 3.023 1.00 83.56 64 GLN A O 1
ATOM 484 N N . SER A 1 65 ? 20.070 0.845 0.838 1.00 85.38 65 SER A N 1
ATOM 485 C CA . SER A 1 65 ? 19.257 -0.306 0.430 1.00 85.38 65 SER A CA 1
ATOM 486 C C . SER A 1 65 ? 17.901 -0.385 1.144 1.00 85.38 65 SER A C 1
ATOM 488 O O . SER A 1 65 ? 17.447 -1.485 1.472 1.00 85.38 65 SER A O 1
ATOM 490 N N . TYR A 1 66 ? 17.248 0.757 1.384 1.00 83.00 66 TYR A N 1
ATOM 491 C CA . TYR A 1 66 ? 15.934 0.881 2.015 1.00 83.00 66 TYR A CA 1
ATOM 492 C C . TYR A 1 66 ? 14.855 0.060 1.299 1.00 83.00 66 TYR A C 1
ATOM 494 O O . TYR A 1 66 ? 13.908 -0.393 1.950 1.00 83.00 66 TYR A O 1
ATOM 502 N N . ARG A 1 67 ? 15.021 -0.258 0.007 1.00 84.81 67 ARG A N 1
ATOM 503 C CA . ARG A 1 67 ? 14.116 -1.181 -0.701 1.00 84.81 67 ARG A CA 1
ATOM 504 C C . ARG A 1 67 ? 13.972 -2.543 -0.024 1.00 84.81 67 ARG A C 1
ATOM 506 O O . ARG A 1 67 ? 12.889 -3.119 -0.042 1.00 84.81 67 ARG A O 1
ATOM 513 N N . LYS A 1 68 ? 15.025 -3.051 0.629 1.00 88.94 68 LYS A N 1
ATOM 514 C CA . LYS A 1 68 ? 14.987 -4.331 1.356 1.00 88.94 68 LYS A CA 1
ATOM 515 C C . LYS A 1 68 ? 14.086 -4.279 2.598 1.00 88.94 68 LYS A C 1
ATOM 517 O O . LYS A 1 68 ? 13.155 -5.082 2.661 1.00 88.94 68 LYS A O 1
ATOM 522 N N . PRO A 1 69 ? 14.316 -3.398 3.598 1.00 85.19 69 PRO A N 1
ATOM 523 C CA . PRO A 1 69 ? 13.425 -3.296 4.749 1.00 85.19 69 PRO A CA 1
ATOM 524 C C . PRO A 1 69 ? 12.004 -2.886 4.354 1.00 85.19 69 PRO A C 1
ATOM 526 O O . PRO A 1 69 ? 11.065 -3.339 4.999 1.00 85.19 69 PRO A O 1
ATOM 529 N N . ALA A 1 70 ? 11.826 -2.113 3.283 1.00 83.62 70 ALA A N 1
ATOM 530 C CA . ALA A 1 70 ? 10.498 -1.736 2.821 1.00 83.62 70 ALA A CA 1
ATOM 531 C C . ALA A 1 70 ? 9.740 -2.897 2.148 1.00 83.62 70 ALA A C 1
ATOM 533 O O . ALA A 1 70 ? 8.569 -3.114 2.453 1.00 83.62 70 ALA A O 1
ATOM 534 N N . ALA A 1 71 ? 10.412 -3.731 1.343 1.00 89.12 71 ALA A N 1
ATOM 535 C CA . ALA A 1 71 ? 9.830 -4.979 0.843 1.00 89.12 71 ALA A CA 1
ATOM 536 C C . ALA A 1 71 ? 9.454 -5.931 1.991 1.00 89.12 71 ALA A C 1
ATOM 538 O O . ALA A 1 71 ? 8.381 -6.526 1.971 1.00 89.12 71 ALA A O 1
ATOM 539 N N . ARG A 1 72 ? 10.296 -6.033 3.032 1.00 90.00 72 ARG A N 1
ATOM 540 C CA . ARG A 1 72 ? 9.970 -6.817 4.238 1.00 90.00 72 ARG A CA 1
ATOM 541 C C . ARG A 1 72 ? 8.735 -6.277 4.957 1.00 90.00 72 ARG A C 1
ATOM 543 O O . ARG A 1 72 ? 7.871 -7.073 5.304 1.00 90.00 72 ARG A O 1
ATOM 550 N N . LEU A 1 73 ? 8.640 -4.956 5.136 1.00 87.62 73 LEU A N 1
ATOM 551 C CA . LEU A 1 73 ? 7.465 -4.302 5.720 1.00 87.62 73 LEU A CA 1
ATOM 552 C C . LEU A 1 73 ? 6.203 -4.645 4.927 1.00 87.62 73 LEU A C 1
ATOM 554 O O . LEU A 1 73 ? 5.212 -5.090 5.495 1.00 87.62 73 LEU A O 1
ATOM 558 N N . PHE A 1 74 ? 6.252 -4.485 3.609 1.00 90.69 74 PHE A N 1
ATOM 559 C CA . PHE A 1 74 ? 5.115 -4.782 2.750 1.00 90.69 74 PHE A CA 1
ATOM 560 C C . PHE A 1 74 ? 4.652 -6.230 2.879 1.00 90.69 74 PHE A C 1
ATOM 562 O O . PHE A 1 74 ? 3.476 -6.471 3.119 1.00 90.69 74 PHE A O 1
ATOM 569 N N . ILE A 1 75 ? 5.585 -7.183 2.816 1.00 92.75 75 ILE A N 1
ATOM 570 C CA . ILE A 1 75 ? 5.292 -8.608 3.006 1.00 92.75 75 ILE A CA 1
ATOM 571 C C . ILE A 1 75 ? 4.676 -8.868 4.384 1.00 92.75 75 ILE A C 1
ATOM 573 O O . ILE A 1 75 ? 3.733 -9.644 4.490 1.00 92.75 75 ILE A O 1
ATOM 577 N N . SER A 1 76 ? 5.153 -8.199 5.435 1.00 89.00 76 SER A N 1
ATOM 578 C CA . SER A 1 76 ? 4.601 -8.372 6.783 1.00 89.00 76 SER A CA 1
ATOM 579 C C . SER A 1 76 ? 3.211 -7.767 6.991 1.00 89.00 76 SER A C 1
ATOM 581 O O . SER A 1 76 ? 2.529 -8.174 7.925 1.00 89.00 76 SER A O 1
ATOM 583 N N . LEU A 1 77 ? 2.783 -6.827 6.141 1.00 89.88 77 LEU A N 1
ATOM 584 C CA . LEU A 1 77 ? 1.423 -6.277 6.166 1.00 89.88 77 LEU A CA 1
ATOM 585 C C . LEU A 1 77 ? 0.412 -7.191 5.450 1.00 89.88 77 LEU A C 1
ATOM 587 O O . LEU A 1 77 ? -0.791 -7.083 5.680 1.00 89.88 77 LEU A O 1
ATOM 591 N N . LEU A 1 78 ? 0.879 -8.080 4.568 1.00 91.69 78 LEU A N 1
ATOM 592 C CA . LEU A 1 78 ? 0.025 -8.995 3.812 1.00 91.69 78 LEU A CA 1
ATOM 593 C C . LEU A 1 78 ? -0.471 -10.163 4.673 1.00 91.69 78 LEU A C 1
ATOM 595 O O . LEU A 1 78 ? 0.213 -10.631 5.580 1.00 91.69 78 LEU A O 1
ATOM 599 N N . GLY A 1 79 ? -1.655 -10.680 4.344 1.00 89.44 79 GLY A N 1
ATOM 600 C CA . GLY A 1 79 ? -2.253 -11.814 5.051 1.00 89.44 79 GLY A CA 1
ATOM 601 C C . GLY A 1 79 ? -1.733 -13.160 4.544 1.00 89.44 79 GLY A C 1
ATOM 602 O O . GLY A 1 79 ? -1.212 -13.259 3.438 1.00 89.44 79 GLY A O 1
ATOM 603 N N . GLU A 1 80 ? -1.942 -14.232 5.311 1.00 90.44 80 GLU A N 1
ATOM 604 C CA . GLU A 1 80 ? -1.410 -15.569 4.983 1.00 90.44 80 GLU A CA 1
ATOM 605 C C . GLU A 1 80 ? -1.934 -16.158 3.661 1.00 90.44 80 GLU A C 1
ATOM 607 O O . GLU A 1 80 ? -1.258 -16.971 3.034 1.00 90.44 80 GLU A O 1
ATOM 612 N N . LYS A 1 81 ? -3.123 -15.731 3.207 1.00 91.69 81 LYS A N 1
ATOM 613 C CA . LYS A 1 81 ? -3.707 -16.145 1.918 1.00 91.69 81 LYS A CA 1
ATOM 614 C C . LYS A 1 81 ? -3.036 -15.477 0.710 1.00 91.69 81 LYS A C 1
ATOM 616 O O . LYS A 1 81 ? -3.188 -15.961 -0.417 1.00 91.69 81 LYS A O 1
ATOM 621 N N . ASP A 1 82 ? -2.343 -14.358 0.911 1.00 95.31 82 ASP A N 1
ATOM 622 C CA . ASP A 1 82 ? -1.639 -13.658 -0.161 1.00 95.31 82 ASP A CA 1
ATOM 623 C C . ASP A 1 82 ? -0.408 -14.480 -0.584 1.00 95.31 82 ASP A C 1
ATOM 625 O O . ASP A 1 82 ? 0.261 -15.096 0.248 1.00 95.31 82 ASP A O 1
ATOM 629 N N . ARG A 1 83 ? -0.120 -14.528 -1.889 1.00 96.56 83 ARG A N 1
ATOM 630 C CA . ARG A 1 83 ? 1.097 -15.138 -2.433 1.00 96.56 83 ARG A CA 1
ATOM 631 C C . ARG A 1 83 ? 2.006 -14.065 -2.988 1.00 96.56 83 ARG A C 1
ATOM 633 O O . ARG A 1 83 ? 1.558 -13.159 -3.687 1.00 96.56 83 ARG A O 1
ATOM 640 N N . ILE A 1 84 ? 3.291 -14.194 -2.696 1.00 97.50 84 ILE A N 1
ATOM 641 C CA . ILE A 1 84 ? 4.299 -13.210 -3.068 1.00 97.50 84 ILE A CA 1
ATOM 642 C C . ILE A 1 84 ? 5.360 -13.890 -3.923 1.00 97.50 84 ILE A C 1
ATOM 644 O O . ILE A 1 84 ? 5.845 -14.964 -3.577 1.00 97.50 84 ILE A O 1
ATOM 648 N N . GLY A 1 85 ? 5.712 -13.264 -5.038 1.00 97.44 85 GLY A N 1
ATOM 649 C CA . GLY A 1 85 ? 6.892 -13.572 -5.835 1.00 97.44 85 GLY A CA 1
ATOM 650 C C . GLY A 1 85 ? 7.876 -12.408 -5.766 1.00 97.44 85 GLY A C 1
ATOM 651 O O . GLY A 1 85 ? 7.477 -11.253 -5.618 1.00 97.44 85 GLY A O 1
ATOM 652 N N . ILE A 1 86 ? 9.169 -12.700 -5.860 1.00 97.81 86 ILE A N 1
ATOM 653 C CA . ILE A 1 86 ? 10.228 -11.686 -5.854 1.00 97.81 86 ILE A CA 1
ATOM 654 C C . ILE A 1 86 ? 11.127 -11.931 -7.053 1.00 97.81 86 ILE A C 1
ATOM 656 O O . ILE A 1 86 ? 11.702 -13.012 -7.193 1.00 97.81 86 ILE A O 1
ATOM 660 N N . ILE A 1 87 ? 11.271 -10.911 -7.891 1.00 97.69 87 ILE A N 1
ATOM 661 C CA . ILE A 1 87 ? 12.146 -10.916 -9.059 1.00 97.69 87 ILE A CA 1
ATOM 662 C C . ILE A 1 87 ? 13.177 -9.809 -8.870 1.00 97.69 87 ILE A C 1
ATOM 664 O O . ILE A 1 87 ? 12.821 -8.649 -8.679 1.00 97.69 87 ILE A O 1
ATOM 668 N N . GLY A 1 88 ? 14.456 -10.169 -8.913 1.00 96.12 88 GLY A N 1
ATOM 669 C CA . GLY A 1 88 ? 15.545 -9.200 -9.025 1.00 96.12 88 GLY A CA 1
ATOM 670 C C . GLY A 1 88 ? 15.860 -8.960 -10.496 1.00 96.12 88 GLY A C 1
ATOM 671 O O . GLY A 1 88 ? 15.844 -9.917 -11.271 1.00 96.12 88 GLY A O 1
ATOM 672 N N . PHE A 1 89 ? 16.137 -7.719 -10.888 1.00 95.31 89 PHE A N 1
ATOM 673 C CA . PHE A 1 89 ? 16.486 -7.406 -12.274 1.00 95.31 89 PHE A CA 1
ATOM 674 C C . PHE A 1 89 ? 17.588 -6.352 -12.391 1.00 95.31 89 PHE A C 1
ATOM 676 O O . PHE A 1 89 ? 17.755 -5.515 -11.508 1.00 95.31 89 PHE A O 1
ATOM 683 N N . GLY A 1 90 ? 18.299 -6.384 -13.511 1.00 91.94 90 GLY A N 1
ATOM 684 C CA . GLY A 1 90 ? 19.324 -5.420 -13.902 1.00 91.94 90 GLY A CA 1
ATOM 685 C C . GLY A 1 90 ? 19.795 -5.741 -15.318 1.00 91.94 90 GLY A C 1
ATOM 686 O O . GLY A 1 90 ? 19.171 -5.307 -16.280 1.00 91.94 90 GLY A O 1
ATOM 687 N N . ASP A 1 91 ? 20.809 -6.588 -15.464 1.00 88.75 91 ASP A N 1
ATOM 688 C CA . ASP A 1 91 ? 21.227 -7.151 -16.754 1.00 88.75 91 ASP A CA 1
ATOM 689 C C . ASP A 1 91 ? 20.158 -8.099 -17.329 1.00 88.75 91 ASP A C 1
ATOM 691 O O . ASP A 1 91 ? 19.918 -8.130 -18.535 1.00 88.75 91 ASP A O 1
ATOM 695 N N . SER A 1 92 ? 19.489 -8.856 -16.454 1.00 89.25 92 SER A N 1
ATOM 696 C CA . SER A 1 92 ? 18.363 -9.749 -16.779 1.00 89.25 92 SER A CA 1
ATOM 697 C C . SER A 1 92 ? 17.459 -9.938 -15.560 1.00 89.25 92 SER A C 1
ATOM 699 O O . SER A 1 92 ? 17.884 -9.705 -14.427 1.00 89.25 92 SER A O 1
ATOM 701 N N . ALA A 1 93 ? 16.223 -10.377 -15.772 1.00 95.31 93 ALA A N 1
ATOM 702 C CA . ALA A 1 93 ? 15.263 -10.674 -14.721 1.00 95.31 93 ALA A CA 1
ATOM 703 C C . ALA A 1 93 ? 15.430 -12.104 -14.185 1.00 95.31 93 ALA A C 1
ATOM 705 O O . ALA A 1 93 ? 15.402 -13.092 -14.923 1.00 95.31 93 ALA A O 1
ATOM 706 N N . LYS A 1 94 ? 15.561 -12.233 -12.862 1.00 95.75 94 LYS A N 1
ATOM 707 C CA . LYS A 1 94 ? 15.731 -13.511 -12.161 1.00 95.75 94 LYS A CA 1
ATOM 708 C C . LYS A 1 94 ? 14.683 -13.663 -11.072 1.00 95.75 94 LYS A C 1
ATOM 710 O O . LYS A 1 94 ? 14.596 -12.837 -10.164 1.00 95.75 94 LYS A O 1
ATOM 715 N N . VAL A 1 95 ? 13.928 -14.758 -11.120 1.00 96.75 95 VAL A N 1
ATOM 716 C CA . VAL A 1 95 ? 13.007 -15.138 -10.042 1.00 96.75 95 VAL A CA 1
ATOM 717 C C . VAL A 1 95 ? 13.827 -15.579 -8.832 1.00 96.75 95 VAL A C 1
ATOM 719 O O . VAL A 1 95 ? 14.524 -16.591 -8.867 1.00 96.75 95 VAL A O 1
ATOM 722 N N . LEU A 1 96 ? 13.767 -14.793 -7.760 1.00 96.75 96 LEU A N 1
ATOM 723 C CA . LEU A 1 96 ? 14.458 -15.056 -6.496 1.00 96.75 96 LEU A CA 1
ATOM 724 C C . LEU A 1 96 ? 13.570 -15.820 -5.514 1.00 96.75 96 LEU A C 1
ATOM 726 O O . LEU A 1 96 ? 14.083 -16.609 -4.719 1.00 96.75 96 LEU A O 1
ATOM 730 N N . ALA A 1 97 ? 12.260 -15.582 -5.587 1.00 96.81 97 ALA A N 1
ATOM 731 C CA . ALA A 1 97 ? 11.223 -16.381 -4.953 1.00 96.81 97 ALA A CA 1
ATOM 732 C C . ALA A 1 97 ? 10.037 -16.516 -5.924 1.00 96.81 97 ALA A C 1
ATOM 734 O O . ALA A 1 97 ? 9.539 -15.487 -6.389 1.00 96.81 97 ALA A O 1
ATOM 735 N N . PRO A 1 98 ? 9.574 -17.738 -6.235 1.00 95.81 98 PRO A N 1
ATOM 736 C CA . PRO A 1 98 ? 8.332 -17.929 -6.980 1.00 95.81 98 PRO A CA 1
ATOM 737 C C . PRO A 1 98 ? 7.127 -17.514 -6.124 1.00 95.81 98 PRO A C 1
ATOM 739 O O . PRO A 1 98 ? 7.262 -17.334 -4.911 1.00 95.81 98 PRO A O 1
ATOM 742 N N . LEU A 1 99 ? 5.943 -17.402 -6.737 1.00 95.81 99 LEU A N 1
ATOM 743 C CA . LEU A 1 99 ? 4.693 -17.113 -6.023 1.00 95.81 99 LEU A CA 1
ATOM 744 C C . LEU A 1 99 ? 4.456 -18.124 -4.892 1.00 95.81 99 LEU A C 1
ATOM 746 O O . LEU A 1 99 ? 4.096 -19.276 -5.124 1.00 95.81 99 LEU A O 1
ATOM 750 N N . THR A 1 100 ? 4.643 -17.665 -3.657 1.00 95.88 100 THR A N 1
ATOM 751 C CA . THR A 1 100 ? 4.615 -18.490 -2.444 1.00 95.88 100 THR A CA 1
ATOM 752 C C . THR A 1 100 ? 3.658 -17.873 -1.429 1.00 95.88 100 THR A C 1
ATOM 754 O O . THR A 1 100 ? 3.630 -16.656 -1.289 1.00 95.88 100 THR A O 1
ATOM 757 N N . GLU A 1 101 ? 2.870 -18.679 -0.712 1.00 95.88 101 GLU A N 1
ATOM 758 C CA . GLU A 1 101 ? 1.941 -18.185 0.322 1.00 95.88 101 GLU A CA 1
ATOM 759 C C . GLU A 1 101 ? 2.673 -17.504 1.481 1.00 95.88 101 GLU A C 1
ATOM 761 O O . GLU A 1 101 ? 3.707 -18.001 1.940 1.00 95.88 101 GLU A O 1
ATOM 766 N N . ASN A 1 102 ? 2.111 -16.408 1.996 1.00 95.25 102 ASN A N 1
ATOM 767 C CA . ASN A 1 102 ? 2.696 -15.597 3.062 1.00 95.25 102 ASN A CA 1
ATOM 768 C C . ASN A 1 102 ? 2.495 -16.194 4.464 1.00 95.25 102 ASN A C 1
ATOM 770 O O . ASN A 1 102 ? 1.989 -15.553 5.381 1.00 95.25 102 ASN A O 1
ATOM 774 N N . THR A 1 103 ? 2.868 -17.456 4.640 1.00 93.19 103 THR A N 1
ATOM 775 C CA . THR A 1 103 ? 2.757 -18.141 5.930 1.00 93.19 103 THR A CA 1
ATOM 776 C C . THR A 1 103 ? 4.042 -17.997 6.741 1.00 93.19 103 THR A C 1
ATOM 778 O O . THR A 1 103 ? 5.136 -17.810 6.199 1.00 93.19 103 THR A O 1
ATOM 781 N N . ARG A 1 104 ? 3.953 -18.199 8.062 1.00 88.38 104 ARG A N 1
ATOM 782 C CA . ARG A 1 104 ? 5.138 -18.250 8.937 1.00 88.38 104 ARG A CA 1
ATOM 783 C C . ARG A 1 104 ? 6.192 -19.250 8.438 1.00 88.38 104 ARG A C 1
ATOM 785 O O . ARG A 1 104 ? 7.382 -18.947 8.503 1.00 88.38 104 ARG A O 1
ATOM 792 N N . LYS A 1 105 ? 5.762 -20.400 7.900 1.00 92.75 105 LYS A N 1
ATOM 793 C CA . LYS A 1 105 ? 6.648 -21.447 7.357 1.00 92.75 105 LYS A CA 1
ATOM 794 C C . LYS A 1 105 ? 7.463 -20.953 6.156 1.00 92.75 105 LYS A C 1
ATOM 796 O O . LYS A 1 105 ? 8.624 -21.318 6.018 1.00 92.75 105 LYS A O 1
ATOM 801 N N . ASN A 1 106 ? 6.877 -20.082 5.336 1.00 95.00 106 ASN A N 1
ATOM 802 C CA . ASN A 1 106 ? 7.492 -19.575 4.109 1.00 95.00 106 ASN A CA 1
ATOM 803 C C . ASN A 1 106 ? 8.263 -18.261 4.299 1.00 95.00 106 ASN A C 1
ATOM 805 O O . ASN A 1 106 ? 8.964 -17.829 3.387 1.00 95.00 106 ASN A O 1
ATOM 809 N N . SER A 1 107 ? 8.195 -17.636 5.478 1.00 90.94 107 SER A N 1
ATOM 810 C CA . SER A 1 107 ? 8.877 -16.364 5.772 1.00 90.94 107 SER A CA 1
ATOM 811 C C . SER A 1 107 ? 10.377 -16.365 5.424 1.00 90.94 107 SER A C 1
ATOM 813 O O . SER A 1 107 ? 10.903 -15.380 4.898 1.00 90.94 107 SER A O 1
ATOM 815 N N . ALA A 1 108 ? 11.060 -17.495 5.638 1.00 93.56 108 ALA A N 1
ATOM 816 C CA . ALA A 1 108 ? 12.474 -17.667 5.310 1.00 93.56 108 ALA A CA 1
ATOM 817 C C . ALA A 1 108 ? 12.763 -17.590 3.797 1.00 93.56 108 ALA A C 1
ATOM 819 O O . ALA A 1 108 ? 13.833 -17.116 3.407 1.00 93.56 108 ALA A O 1
ATOM 820 N N . VAL A 1 109 ? 11.813 -17.998 2.942 1.00 96.00 109 VAL A N 1
ATOM 821 C CA . VAL A 1 109 ? 11.935 -17.934 1.474 1.00 96.00 109 VAL A CA 1
ATOM 822 C C . VAL A 1 109 ? 12.054 -16.480 1.027 1.00 96.00 109 VAL A C 1
ATOM 824 O O . VAL A 1 109 ? 13.005 -16.118 0.330 1.00 96.00 109 VAL A O 1
ATOM 827 N N . PHE A 1 110 ? 11.146 -15.621 1.496 1.00 95.69 110 PHE A N 1
ATOM 828 C CA . PHE A 1 110 ? 11.163 -14.195 1.169 1.00 95.69 110 PHE A CA 1
ATOM 829 C C . PHE A 1 110 ? 12.394 -13.496 1.733 1.00 95.69 110 PHE A C 1
ATOM 831 O O . PHE A 1 110 ? 13.030 -12.700 1.042 1.00 95.69 110 PHE A O 1
ATOM 838 N N . LEU A 1 111 ? 12.774 -13.822 2.972 1.00 93.06 111 LEU A N 1
ATOM 839 C CA . LEU A 1 111 ? 13.960 -13.248 3.597 1.00 93.06 111 LEU A CA 1
ATOM 840 C C . LEU A 1 111 ? 15.230 -13.581 2.801 1.00 93.06 111 LEU A C 1
ATOM 842 O O . LEU A 1 111 ? 16.046 -12.694 2.543 1.00 93.06 111 LEU A O 1
ATOM 846 N N . SER A 1 112 ? 15.371 -14.837 2.371 1.00 95.56 112 SER A N 1
ATOM 847 C CA . SER A 1 112 ? 16.477 -15.292 1.526 1.00 95.56 112 SER A CA 1
ATOM 848 C C . SER A 1 112 ? 16.498 -14.563 0.180 1.00 95.56 112 SER A C 1
ATOM 850 O O . SER A 1 112 ? 17.536 -14.032 -0.217 1.00 95.56 112 SER A O 1
ATOM 852 N N . ALA A 1 113 ? 15.349 -14.452 -0.492 1.00 96.38 113 ALA A N 1
ATOM 853 C CA . ALA A 1 113 ? 15.229 -13.743 -1.765 1.00 96.38 113 ALA A CA 1
ATOM 854 C C . ALA A 1 113 ? 15.603 -12.253 -1.654 1.00 96.38 113 ALA A C 1
ATOM 856 O O . ALA A 1 113 ? 16.423 -11.768 -2.430 1.00 96.38 113 ALA A O 1
ATOM 857 N N . ILE A 1 114 ? 15.097 -11.541 -0.642 1.00 94.12 114 ILE A N 1
ATOM 858 C CA . ILE A 1 114 ? 15.428 -10.123 -0.401 1.00 94.12 114 ILE A CA 1
ATOM 859 C C . ILE A 1 114 ? 16.919 -9.944 -0.086 1.00 94.12 114 ILE A C 1
ATOM 861 O O . ILE A 1 114 ? 17.537 -8.956 -0.493 1.00 94.12 114 ILE A O 1
ATOM 865 N N . ASN A 1 115 ? 17.532 -10.893 0.624 1.00 93.56 115 ASN A N 1
ATOM 866 C CA . ASN A 1 115 ? 18.957 -10.825 0.943 1.00 93.56 115 ASN A CA 1
ATOM 867 C C . ASN A 1 115 ? 19.847 -10.955 -0.302 1.00 93.56 115 ASN A C 1
ATOM 869 O O . ASN A 1 115 ? 20.898 -10.314 -0.337 1.00 93.56 115 ASN A O 1
ATOM 873 N N . LYS A 1 116 ? 19.403 -11.696 -1.329 1.00 93.38 116 LYS A N 1
ATOM 874 C CA . LYS A 1 116 ? 20.106 -11.848 -2.617 1.00 93.38 116 LYS A CA 1
ATOM 875 C C . LYS A 1 116 ? 20.099 -10.585 -3.485 1.00 93.38 116 LYS A C 1
ATOM 877 O O . LYS A 1 116 ? 20.935 -10.482 -4.375 1.00 93.38 116 LYS A O 1
ATOM 882 N N . ILE A 1 117 ? 19.206 -9.625 -3.234 1.00 90.44 117 ILE A N 1
ATOM 883 C CA . ILE A 1 117 ? 19.173 -8.353 -3.973 1.00 90.44 117 ILE A CA 1
ATOM 884 C C . ILE A 1 117 ? 20.483 -7.586 -3.746 1.00 90.44 117 ILE A C 1
ATOM 886 O O . ILE A 1 117 ? 20.914 -7.391 -2.605 1.00 90.44 117 ILE A O 1
ATOM 890 N N . THR A 1 118 ? 21.116 -7.125 -4.823 1.00 89.06 118 THR A N 1
ATOM 891 C CA . THR A 1 118 ? 22.353 -6.323 -4.774 1.00 89.06 118 THR A CA 1
ATOM 892 C C . THR A 1 118 ? 22.174 -5.003 -5.531 1.00 89.06 118 THR A C 1
ATOM 894 O O . THR A 1 118 ? 21.080 -4.731 -5.998 1.00 89.06 118 THR A O 1
ATOM 897 N N . SER A 1 119 ? 23.207 -4.160 -5.611 1.00 87.81 119 SER A N 1
ATOM 898 C CA . SER A 1 119 ? 23.243 -2.958 -6.472 1.00 87.81 119 SER A CA 1
ATOM 899 C C . SER A 1 119 ? 24.480 -3.025 -7.377 1.00 87.81 119 SER A C 1
ATOM 901 O O . SER A 1 119 ? 25.352 -2.154 -7.319 1.00 87.81 119 SER A O 1
ATOM 903 N N . LYS A 1 120 ? 24.679 -4.160 -8.053 1.00 88.50 120 LYS A N 1
ATOM 904 C CA . LYS A 1 120 ? 25.938 -4.491 -8.747 1.00 88.50 120 LYS A CA 1
ATOM 905 C C . LYS A 1 120 ? 25.773 -4.742 -10.242 1.00 88.50 120 LYS A C 1
ATOM 907 O O . LYS A 1 120 ? 26.795 -4.840 -10.910 1.00 88.50 120 LYS A O 1
ATOM 912 N N . GLU A 1 121 ? 24.547 -4.867 -10.738 1.00 87.06 121 GLU A N 1
ATOM 913 C CA . GLU A 1 121 ? 24.312 -5.146 -12.157 1.00 87.06 121 GLU A CA 1
ATOM 914 C C . GLU A 1 121 ? 24.618 -3.903 -13.004 1.00 87.06 121 GLU A C 1
ATOM 916 O O . GLU A 1 121 ? 24.504 -2.770 -12.522 1.00 87.06 121 GLU A O 1
ATOM 921 N N . PHE A 1 122 ? 25.089 -4.110 -14.235 1.00 84.62 122 PHE A N 1
ATOM 922 C CA . PHE A 1 122 ? 25.567 -3.016 -15.086 1.00 84.62 122 PHE A CA 1
ATOM 923 C C . PHE A 1 122 ? 24.423 -2.280 -15.779 1.00 84.62 122 PHE A C 1
ATOM 925 O O . PHE A 1 122 ? 24.509 -1.071 -15.993 1.00 84.62 122 PHE A O 1
ATOM 932 N N . SER A 1 123 ? 23.372 -3.021 -16.108 1.00 87.06 123 SER A N 1
ATOM 933 C CA . SER A 1 123 ? 22.234 -2.569 -16.896 1.00 87.06 123 SER A CA 1
ATOM 934 C C . SER A 1 123 ? 20.964 -2.502 -16.046 1.00 87.06 123 SER A C 1
ATOM 936 O O . SER A 1 123 ? 20.921 -2.998 -14.917 1.00 87.06 123 SER A O 1
ATOM 938 N N . THR A 1 124 ? 19.912 -1.928 -16.626 1.00 89.81 124 THR A N 1
ATOM 939 C CA . THR A 1 124 ? 18.577 -1.829 -16.030 1.00 89.81 124 THR A CA 1
ATOM 940 C C . THR A 1 124 ? 17.521 -2.238 -17.061 1.00 89.81 124 THR A C 1
ATOM 942 O O . THR A 1 124 ? 17.019 -1.420 -17.836 1.00 89.81 124 THR A O 1
ATOM 945 N N . ASN A 1 125 ? 17.193 -3.531 -17.099 1.00 93.00 125 ASN A N 1
ATOM 946 C CA . ASN A 1 125 ? 16.238 -4.128 -18.032 1.00 93.00 125 ASN A CA 1
ATOM 947 C C . ASN A 1 125 ? 14.828 -4.225 -17.430 1.00 93.00 125 ASN A C 1
ATOM 949 O O . ASN A 1 125 ? 14.376 -5.291 -17.005 1.00 93.00 125 ASN A O 1
ATOM 953 N N . ILE A 1 126 ? 14.124 -3.090 -17.386 1.00 94.19 126 ILE A N 1
ATOM 954 C CA . ILE A 1 126 ? 12.751 -3.020 -16.858 1.00 94.19 126 ILE A CA 1
ATOM 955 C C . ILE A 1 126 ? 11.801 -3.885 -17.695 1.00 94.19 126 ILE A C 1
ATOM 957 O O . ILE A 1 126 ? 10.932 -4.555 -17.139 1.00 94.19 126 ILE A O 1
ATOM 961 N N . THR A 1 127 ? 11.981 -3.907 -19.018 1.00 95.25 127 THR A N 1
ATOM 962 C CA . THR A 1 127 ? 11.148 -4.683 -19.945 1.00 95.25 127 THR A CA 1
ATOM 963 C C . THR A 1 127 ? 11.166 -6.168 -19.608 1.00 95.25 127 THR A C 1
ATOM 965 O O . THR A 1 127 ? 10.103 -6.763 -19.444 1.00 95.25 127 THR A O 1
ATOM 968 N N . ASP A 1 128 ? 12.354 -6.751 -19.437 1.00 95.75 128 ASP A N 1
ATOM 969 C CA . ASP A 1 128 ? 12.503 -8.166 -19.083 1.00 95.75 128 ASP A CA 1
ATOM 970 C C . ASP A 1 128 ? 11.896 -8.473 -17.704 1.00 95.75 128 ASP A C 1
ATOM 972 O O . ASP A 1 128 ? 11.205 -9.476 -17.523 1.00 95.75 128 ASP A O 1
ATOM 976 N N . ALA A 1 129 ? 12.049 -7.558 -16.741 1.00 96.38 129 ALA A N 1
ATOM 977 C CA . ALA A 1 129 ? 11.444 -7.694 -15.417 1.00 96.38 129 ALA A CA 1
ATOM 978 C C . ALA A 1 129 ? 9.909 -7.704 -15.471 1.00 96.38 129 ALA A C 1
ATOM 980 O O . ALA A 1 129 ? 9.267 -8.568 -14.867 1.00 96.38 129 ALA A O 1
ATOM 981 N N . VAL A 1 130 ? 9.319 -6.759 -16.209 1.00 97.19 130 VAL A N 1
ATOM 982 C CA . VAL A 1 130 ? 7.865 -6.644 -16.378 1.00 97.19 130 VAL A CA 1
ATOM 983 C C . VAL A 1 130 ? 7.313 -7.842 -17.145 1.00 97.19 130 VAL A C 1
ATOM 985 O O . VAL A 1 130 ? 6.300 -8.406 -16.733 1.00 97.19 130 VAL A O 1
ATOM 988 N N . LYS A 1 131 ? 8.001 -8.284 -18.201 1.00 97.19 131 LYS A N 1
ATOM 989 C CA . LYS A 1 131 ? 7.650 -9.481 -18.971 1.00 97.19 131 LYS A CA 1
ATOM 990 C C . LYS A 1 131 ? 7.650 -10.732 -18.107 1.00 97.19 131 LYS A C 1
ATOM 992 O O . LYS A 1 131 ? 6.639 -11.429 -18.050 1.00 97.19 131 LYS A O 1
ATOM 997 N N . ARG A 1 132 ? 8.729 -10.974 -17.361 1.00 97.19 132 ARG A N 1
ATOM 998 C CA . ARG A 1 132 ? 8.817 -12.142 -16.484 1.00 97.19 132 ARG A CA 1
ATOM 999 C C . ARG A 1 132 ? 7.763 -12.106 -15.379 1.00 97.19 132 ARG A C 1
ATOM 1001 O O . ARG A 1 132 ? 7.123 -13.115 -15.110 1.00 97.19 132 ARG A O 1
ATOM 1008 N N . GLY A 1 133 ? 7.538 -10.947 -14.759 1.00 97.31 133 GLY A N 1
ATOM 1009 C CA . GLY A 1 133 ? 6.477 -10.792 -13.762 1.00 97.31 133 GLY A CA 1
ATOM 1010 C C . GLY A 1 133 ? 5.078 -11.024 -14.342 1.00 97.31 133 GLY A C 1
ATOM 1011 O O . GLY A 1 133 ? 4.233 -11.647 -13.699 1.00 97.31 133 GLY A O 1
ATOM 1012 N N . PHE A 1 134 ? 4.837 -10.577 -15.575 1.00 97.19 134 PHE A N 1
ATOM 1013 C CA . PHE A 1 134 ? 3.592 -10.848 -16.283 1.00 97.19 134 PHE A CA 1
ATOM 1014 C C . PHE A 1 134 ? 3.388 -12.345 -16.534 1.00 97.19 134 PHE A C 1
ATOM 1016 O O . PHE A 1 134 ? 2.307 -12.849 -16.246 1.00 97.19 134 PHE A O 1
ATOM 1023 N N . GLU A 1 135 ? 4.405 -13.063 -17.012 1.00 95.75 135 GLU A N 1
ATOM 1024 C CA . GLU A 1 135 ? 4.338 -14.510 -17.267 1.00 95.75 135 GLU A CA 1
ATOM 1025 C C . GLU A 1 135 ? 3.992 -15.308 -15.999 1.00 95.75 135 GLU A C 1
ATOM 1027 O O . GLU A 1 135 ? 3.068 -16.124 -16.010 1.00 95.75 135 GLU A O 1
ATOM 1032 N N . GLU A 1 136 ? 4.666 -15.012 -14.885 1.00 94.81 136 GLU A N 1
ATOM 1033 C CA . GLU A 1 136 ? 4.437 -15.669 -13.592 1.00 94.81 136 GLU A CA 1
ATOM 1034 C C . GLU A 1 136 ? 3.017 -15.391 -13.046 1.00 94.81 136 GLU A C 1
ATOM 1036 O O . GLU A 1 136 ? 2.351 -16.296 -12.540 1.00 94.81 136 GLU A O 1
ATOM 1041 N N . LEU A 1 137 ? 2.500 -14.160 -13.185 1.00 95.56 137 LEU A N 1
ATOM 1042 C CA . LEU A 1 137 ? 1.126 -13.817 -12.780 1.00 95.56 137 LEU A CA 1
ATOM 1043 C C . LEU A 1 137 ? 0.069 -14.382 -13.734 1.00 95.56 137 LEU A C 1
ATOM 1045 O O . LEU A 1 137 ? -1.027 -14.749 -13.304 1.00 95.56 137 LEU A O 1
ATOM 1049 N N . LYS A 1 138 ? 0.364 -14.450 -15.034 1.00 92.88 138 LYS A N 1
ATOM 1050 C CA . LYS A 1 138 ? -0.550 -14.981 -16.051 1.00 92.88 138 LYS A CA 1
ATOM 1051 C C . LYS A 1 138 ? -0.785 -16.479 -15.869 1.00 92.88 138 LYS A C 1
ATOM 1053 O O . LYS A 1 138 ? -1.891 -16.936 -16.136 1.00 92.88 138 LYS A O 1
ATOM 1058 N N . ALA A 1 139 ? 0.206 -17.212 -15.361 1.00 90.25 139 ALA A N 1
ATOM 1059 C CA . ALA A 1 139 ? 0.071 -18.624 -15.006 1.00 90.25 139 ALA A CA 1
ATOM 1060 C C . ALA A 1 139 ? -0.886 -18.872 -13.821 1.00 90.25 139 ALA A C 1
ATOM 1062 O O . ALA A 1 139 ? -1.290 -20.009 -13.578 1.00 90.25 139 ALA A O 1
ATOM 1063 N N . SER A 1 140 ? -1.258 -17.826 -13.073 1.00 89.75 140 SER A N 1
ATOM 1064 C CA . SER A 1 140 ? -2.174 -17.937 -11.943 1.00 89.75 140 SER A CA 1
ATOM 1065 C C . SER A 1 140 ? -3.642 -17.711 -12.313 1.00 89.75 140 SER A C 1
ATOM 1067 O O . SER A 1 140 ? -4.007 -16.756 -13.007 1.00 89.75 140 SER A O 1
ATOM 1069 N N . ASN A 1 141 ? -4.498 -18.540 -11.710 1.00 88.56 141 ASN A N 1
ATOM 1070 C CA . ASN A 1 141 ? -5.954 -18.479 -11.821 1.00 88.56 141 ASN A CA 1
ATOM 1071 C C . ASN A 1 141 ? -6.617 -17.483 -10.851 1.00 88.56 141 ASN A C 1
ATOM 1073 O O . ASN A 1 141 ? -7.839 -17.355 -10.873 1.00 88.56 141 ASN A O 1
ATOM 1077 N N . ARG A 1 142 ? -5.859 -16.793 -9.985 1.00 89.88 142 ARG A N 1
ATOM 1078 C CA . ARG A 1 142 ? -6.444 -15.798 -9.069 1.00 89.88 142 ARG A CA 1
ATOM 1079 C C . ARG A 1 142 ? -6.889 -14.546 -9.817 1.00 89.88 142 ARG A C 1
ATOM 1081 O O . ARG A 1 142 ? -6.230 -14.110 -10.764 1.00 89.88 142 ARG A O 1
ATOM 1088 N N . LYS A 1 143 ? -7.973 -13.930 -9.345 1.00 89.50 143 LYS A N 1
ATOM 1089 C CA . LYS A 1 143 ? -8.479 -12.663 -9.898 1.00 89.50 143 LYS A CA 1
ATOM 1090 C C . LYS A 1 143 ? -7.585 -11.478 -9.534 1.00 89.50 143 LYS A C 1
ATOM 1092 O O . LYS A 1 143 ? -7.303 -10.629 -10.373 1.00 89.50 143 LYS A O 1
ATOM 1097 N N . ASN A 1 144 ? -7.117 -11.443 -8.289 1.00 93.00 144 ASN A N 1
ATOM 1098 C CA . ASN A 1 144 ? -6.372 -10.319 -7.728 1.00 93.00 144 ASN A CA 1
ATOM 1099 C C . ASN A 1 144 ? -4.872 -10.461 -8.013 1.00 93.00 144 ASN A C 1
ATOM 1101 O O . ASN A 1 144 ? -4.167 -11.151 -7.276 1.00 93.00 144 ASN A O 1
ATOM 1105 N N . LYS A 1 145 ? -4.383 -9.815 -9.079 1.00 96.00 145 LYS A N 1
ATOM 1106 C CA . LYS A 1 145 ? -2.989 -9.926 -9.536 1.00 96.00 145 LYS A CA 1
ATOM 1107 C C . LYS A 1 145 ? -2.320 -8.563 -9.662 1.00 96.00 145 LYS A C 1
ATOM 1109 O O . LYS A 1 145 ? -2.836 -7.672 -10.338 1.00 96.00 145 LYS A O 1
ATOM 1114 N N . ILE A 1 146 ? -1.168 -8.405 -9.016 1.00 97.00 146 ILE A N 1
ATOM 1115 C CA . ILE A 1 146 ? -0.471 -7.120 -8.926 1.00 97.00 146 ILE A CA 1
ATOM 1116 C C . ILE A 1 146 ? 1.014 -7.300 -9.196 1.00 97.00 146 ILE A C 1
ATOM 1118 O O . ILE A 1 146 ? 1.673 -8.170 -8.628 1.00 97.00 146 ILE A O 1
ATOM 1122 N N . LEU A 1 147 ? 1.545 -6.421 -10.035 1.00 97.50 147 LEU A N 1
ATOM 1123 C CA . LEU A 1 147 ? 2.971 -6.277 -10.264 1.00 97.50 147 LEU A CA 1
ATOM 1124 C C . LEU A 1 147 ? 3.441 -4.997 -9.577 1.00 97.50 147 LEU A C 1
ATOM 1126 O O . LEU A 1 147 ? 2.912 -3.932 -9.869 1.00 97.50 147 LEU A O 1
ATOM 1130 N N . ILE A 1 148 ? 4.412 -5.077 -8.674 1.00 96.06 148 ILE A N 1
ATOM 1131 C CA . ILE A 1 148 ? 4.985 -3.907 -8.003 1.00 96.06 148 ILE A CA 1
ATOM 1132 C C . ILE A 1 148 ? 6.405 -3.703 -8.516 1.00 96.06 148 ILE A C 1
ATOM 1134 O O . ILE A 1 148 ? 7.281 -4.515 -8.241 1.00 96.06 148 ILE A O 1
ATOM 1138 N N . LEU A 1 149 ? 6.638 -2.612 -9.237 1.00 94.56 149 LEU A N 1
ATOM 1139 C CA . LEU A 1 149 ? 7.938 -2.205 -9.749 1.00 94.56 149 LEU A CA 1
ATOM 1140 C C . LEU A 1 149 ? 8.587 -1.166 -8.837 1.00 94.56 149 LEU A C 1
ATOM 1142 O O . LEU A 1 149 ? 8.013 -0.114 -8.564 1.00 94.56 149 LEU A O 1
ATOM 1146 N N . MET A 1 150 ? 9.812 -1.447 -8.408 1.00 87.62 150 MET A N 1
ATOM 1147 C CA . MET A 1 150 ? 10.639 -0.545 -7.610 1.00 87.62 150 MET A CA 1
ATOM 1148 C C . MET A 1 150 ? 11.922 -0.264 -8.372 1.00 87.62 150 MET A C 1
ATOM 1150 O O . MET A 1 150 ? 12.764 -1.154 -8.480 1.00 87.62 150 MET A O 1
ATOM 1154 N N . SER A 1 151 ? 12.076 0.955 -8.886 1.00 85.50 151 SER A N 1
ATOM 1155 C CA . SER A 1 151 ? 13.225 1.320 -9.717 1.00 85.50 151 SER A CA 1
ATOM 1156 C C . SER A 1 151 ? 13.447 2.830 -9.729 1.00 85.50 151 SER A C 1
ATOM 1158 O O . SER A 1 151 ? 12.559 3.610 -9.381 1.00 85.50 151 SER A O 1
ATOM 1160 N N . ASP A 1 152 ? 14.631 3.250 -10.163 1.00 79.19 152 ASP A N 1
ATOM 1161 C CA . ASP A 1 152 ? 14.849 4.617 -10.634 1.00 79.19 152 ASP A CA 1
ATOM 1162 C C . ASP A 1 152 ? 14.345 4.820 -12.082 1.00 79.19 152 ASP A C 1
ATOM 1164 O O . ASP A 1 152 ? 14.517 5.879 -12.675 1.00 79.19 152 ASP A O 1
ATOM 1168 N N . GLY A 1 153 ? 13.677 3.826 -12.670 1.00 69.56 153 GLY A N 1
ATOM 1169 C CA . GLY A 1 153 ? 12.911 3.952 -13.907 1.00 69.56 153 GLY A CA 1
ATOM 1170 C C . GLY A 1 153 ? 13.753 4.095 -15.172 1.00 69.56 153 GLY A C 1
ATOM 1171 O O . GLY A 1 153 ? 13.181 4.160 -16.254 1.00 69.56 153 GLY A O 1
ATOM 1172 N N . LYS A 1 154 ? 15.086 4.127 -15.087 1.00 82.56 154 LYS A N 1
ATOM 1173 C CA . LYS A 1 154 ? 15.924 4.314 -16.275 1.00 82.56 154 LYS A CA 1
ATOM 1174 C C . LYS A 1 154 ? 16.167 2.987 -16.954 1.00 82.56 154 LYS A C 1
ATOM 1176 O O . LYS A 1 154 ? 16.929 2.170 -16.458 1.00 82.56 154 LYS A O 1
ATOM 1181 N N . LEU A 1 155 ? 15.561 2.800 -18.118 1.00 82.88 155 LEU A N 1
ATOM 1182 C CA . LEU A 1 155 ? 15.938 1.710 -19.003 1.00 82.88 155 LEU A CA 1
ATOM 1183 C C . LEU A 1 155 ? 17.346 1.993 -19.547 1.00 82.88 155 LEU A C 1
ATOM 1185 O O . LEU A 1 155 ? 17.581 3.049 -20.131 1.00 82.88 155 LEU A O 1
ATOM 1189 N N . ALA A 1 156 ? 18.282 1.078 -19.298 1.00 86.50 156 ALA A N 1
ATOM 1190 C CA . ALA A 1 156 ? 19.678 1.242 -19.693 1.00 86.50 156 ALA A CA 1
ATOM 1191 C C . ALA A 1 156 ? 20.324 -0.117 -19.993 1.00 86.50 156 ALA A C 1
ATOM 1193 O O . ALA A 1 156 ? 20.773 -0.803 -19.083 1.00 86.50 156 ALA A O 1
ATOM 1194 N N . LEU A 1 157 ? 20.382 -0.506 -21.266 1.00 86.19 157 LEU A N 1
ATOM 1195 C CA . LEU A 1 157 ? 20.916 -1.783 -21.769 1.00 86.19 157 LEU A CA 1
ATOM 1196 C C . LEU A 1 157 ? 22.277 -1.635 -22.468 1.00 86.19 157 LEU A C 1
ATOM 1198 O O . LEU A 1 157 ? 22.747 -2.548 -23.158 1.00 86.19 157 LEU A O 1
ATOM 1202 N N . GLY A 1 158 ? 22.909 -0.470 -22.309 1.00 85.12 158 GLY A N 1
ATOM 1203 C CA . GLY A 1 158 ? 24.258 -0.169 -22.795 1.00 85.12 158 GLY A CA 1
ATOM 1204 C C . GLY A 1 158 ? 24.335 0.416 -24.210 1.00 85.12 158 GLY A C 1
ATOM 1205 O O . GLY A 1 158 ? 25.430 0.751 -24.652 1.00 85.12 158 GLY A O 1
ATOM 1206 N N . SER A 1 159 ? 23.213 0.567 -24.921 1.00 90.00 159 SER A N 1
ATOM 1207 C CA . SER A 1 159 ? 23.150 1.230 -26.234 1.00 90.00 159 SER A CA 1
ATOM 1208 C C . SER A 1 159 ? 21.737 1.730 -26.521 1.00 90.00 159 SER A C 1
ATOM 1210 O O . SER A 1 159 ? 20.775 1.017 -26.230 1.00 90.00 159 SER A O 1
ATOM 1212 N N . LYS A 1 160 ? 21.619 2.879 -27.191 1.00 90.31 160 LYS A N 1
ATOM 1213 C CA . LYS A 1 160 ? 20.334 3.514 -27.508 1.00 90.31 160 LYS A CA 1
ATOM 1214 C C . LYS A 1 160 ? 19.398 2.605 -28.313 1.00 90.31 160 LYS A C 1
ATOM 1216 O O . LYS A 1 160 ? 18.204 2.577 -28.051 1.00 90.31 160 LYS A O 1
ATOM 1221 N N . GLU A 1 161 ? 19.933 1.820 -29.244 1.00 93.19 161 GLU A N 1
ATOM 1222 C CA . GLU A 1 161 ? 19.154 0.913 -30.093 1.00 93.19 161 GLU A CA 1
ATOM 1223 C C . GLU A 1 161 ? 18.470 -0.185 -29.265 1.00 93.19 161 GLU A C 1
ATOM 1225 O O . GLU A 1 161 ? 17.301 -0.505 -29.482 1.00 93.19 161 GLU A O 1
ATOM 1230 N N . LYS A 1 162 ? 19.188 -0.744 -28.281 1.00 90.81 162 LYS A N 1
ATOM 1231 C CA . LYS A 1 162 ? 18.623 -1.718 -27.335 1.00 90.81 162 LYS A CA 1
ATOM 1232 C C . LYS A 1 162 ? 17.580 -1.070 -26.437 1.00 90.81 162 LYS A C 1
ATOM 1234 O O . LYS A 1 162 ? 16.550 -1.689 -26.180 1.00 90.81 162 LYS A O 1
ATOM 1239 N N . ASP A 1 163 ? 17.830 0.161 -25.999 1.00 90.69 163 ASP A N 1
ATOM 1240 C CA . ASP A 1 163 ? 16.910 0.875 -25.121 1.00 90.69 163 ASP A CA 1
ATOM 1241 C C . ASP A 1 163 ? 15.576 1.167 -25.821 1.00 90.69 163 ASP A C 1
ATOM 1243 O O . ASP A 1 163 ? 14.504 0.896 -25.278 1.00 90.69 163 ASP A O 1
ATOM 1247 N N . GLU A 1 164 ? 15.632 1.634 -27.070 1.00 92.19 164 GLU A N 1
ATOM 1248 C CA . GLU A 1 164 ? 14.452 1.879 -27.904 1.00 92.19 164 GLU A CA 1
ATOM 1249 C C . GLU A 1 164 ? 13.686 0.587 -28.222 1.00 92.19 164 GLU A C 1
ATOM 1251 O O . GLU A 1 164 ? 12.452 0.567 -28.164 1.00 92.19 164 GLU A O 1
ATOM 1256 N N . ALA A 1 165 ? 14.394 -0.507 -28.522 1.00 93.75 165 ALA A N 1
ATOM 1257 C CA . ALA A 1 165 ? 13.773 -1.804 -28.776 1.00 93.75 165 ALA A CA 1
ATOM 1258 C C . ALA A 1 165 ? 13.042 -2.338 -27.534 1.00 93.75 165 ALA A C 1
ATOM 1260 O O . ALA A 1 165 ? 11.877 -2.732 -27.625 1.00 93.75 165 ALA A O 1
ATOM 1261 N N . ALA A 1 166 ? 13.693 -2.289 -26.370 1.00 92.94 166 ALA A N 1
ATOM 1262 C CA . ALA A 1 166 ? 13.108 -2.729 -25.110 1.00 92.94 166 ALA A CA 1
ATOM 1263 C C . ALA A 1 166 ? 11.922 -1.848 -24.691 1.00 92.94 166 ALA A C 1
ATOM 1265 O O . ALA A 1 166 ? 10.904 -2.368 -24.234 1.00 92.94 166 ALA A O 1
ATOM 1266 N N . PHE A 1 167 ? 12.005 -0.531 -24.892 1.00 93.38 167 PHE A N 1
ATOM 1267 C CA . PHE A 1 167 ? 10.887 0.381 -24.653 1.00 93.38 167 PHE A CA 1
ATOM 1268 C C . PHE A 1 167 ? 9.690 0.090 -25.572 1.00 93.38 167 PHE A C 1
ATOM 1270 O O . PHE A 1 167 ? 8.538 0.116 -25.127 1.00 93.38 167 PHE A O 1
ATOM 1277 N N . LYS A 1 168 ? 9.938 -0.219 -26.852 1.00 94.88 168 LYS A N 1
ATOM 1278 C CA . LYS A 1 168 ? 8.887 -0.599 -27.807 1.00 94.88 168 LYS A CA 1
ATOM 1279 C C . LYS A 1 168 ? 8.200 -1.905 -27.403 1.00 94.88 168 LYS A C 1
ATOM 1281 O O . LYS A 1 168 ? 6.973 -1.975 -27.459 1.00 94.88 168 LYS A O 1
ATOM 1286 N N . GLU A 1 169 ? 8.966 -2.910 -26.980 1.00 95.94 169 GLU A N 1
ATOM 1287 C CA . GLU A 1 169 ? 8.421 -4.170 -26.456 1.00 95.94 169 GLU A CA 1
ATOM 1288 C C . GLU A 1 169 ? 7.574 -3.926 -25.201 1.00 95.94 169 GLU A C 1
ATOM 1290 O O . GLU A 1 169 ? 6.421 -4.351 -25.148 1.00 95.94 169 GLU A O 1
ATOM 1295 N N . LEU A 1 170 ? 8.092 -3.160 -24.235 1.00 95.00 170 LEU A N 1
ATOM 1296 C CA . LEU A 1 170 ? 7.367 -2.793 -23.017 1.00 95.00 170 LEU A CA 1
ATOM 1297 C C . LEU A 1 170 ? 6.048 -2.082 -23.337 1.00 95.00 170 LEU A C 1
ATOM 1299 O O . LEU A 1 170 ? 5.002 -2.444 -22.805 1.00 95.00 170 LEU A O 1
ATOM 1303 N N . SER A 1 171 ? 6.074 -1.120 -24.259 1.00 94.62 171 SER A N 1
ATOM 1304 C CA . SER A 1 171 ? 4.880 -0.389 -24.698 1.00 94.62 171 SER A CA 1
ATOM 1305 C C . SER A 1 171 ? 3.821 -1.308 -25.318 1.00 94.62 171 SER A C 1
ATOM 1307 O O . SER A 1 171 ? 2.627 -1.079 -25.129 1.00 94.62 171 SER A O 1
ATOM 1309 N N . GLY A 1 172 ? 4.241 -2.351 -26.042 1.00 95.00 172 GLY A N 1
ATOM 1310 C CA . GLY A 1 172 ? 3.347 -3.380 -26.581 1.00 95.00 172 GLY A CA 1
ATOM 1311 C C . GLY A 1 172 ? 2.784 -4.322 -25.512 1.00 95.00 172 GLY A C 1
ATOM 1312 O O . GLY A 1 172 ? 1.652 -4.784 -25.643 1.00 95.00 172 GLY A O 1
ATOM 1313 N N . LEU A 1 173 ? 3.537 -4.555 -24.436 1.00 96.31 173 LEU A N 1
ATOM 1314 C CA . LEU A 1 173 ? 3.173 -5.456 -23.344 1.00 96.31 173 LEU A CA 1
ATOM 1315 C C . LEU A 1 173 ? 2.144 -4.851 -22.371 1.00 96.31 173 LEU A C 1
ATOM 1317 O O . LEU A 1 173 ? 1.264 -5.559 -21.882 1.00 96.31 173 LEU A O 1
ATOM 1321 N N . LEU A 1 174 ? 2.216 -3.544 -22.089 1.00 96.75 174 LEU A N 1
ATOM 1322 C CA . LEU A 1 174 ? 1.341 -2.888 -21.100 1.00 96.75 174 LEU A CA 1
ATOM 1323 C C . LEU A 1 174 ? -0.168 -3.077 -21.378 1.00 96.75 174 LEU A C 1
ATOM 1325 O O . LEU A 1 174 ? -0.897 -3.401 -20.435 1.00 96.75 174 LEU A O 1
ATOM 1329 N N . PRO A 1 175 ? -0.671 -2.954 -22.626 1.00 96.12 175 PRO A N 1
ATOM 1330 C CA . PRO A 1 175 ? -2.068 -3.259 -22.930 1.00 96.12 175 PRO A CA 1
ATOM 1331 C C . PRO A 1 175 ? -2.456 -4.719 -22.663 1.00 96.12 175 PRO A C 1
ATOM 1333 O O . PRO A 1 175 ? -3.599 -4.986 -22.296 1.00 96.12 175 PRO A O 1
ATOM 1336 N N . GLU A 1 176 ? -1.542 -5.676 -22.845 1.00 96.12 176 GLU A N 1
ATOM 1337 C CA . GLU A 1 176 ? -1.806 -7.093 -22.562 1.00 96.12 176 GLU A CA 1
ATOM 1338 C C . GLU A 1 176 ? -1.883 -7.373 -21.059 1.00 96.12 176 GLU A C 1
ATOM 1340 O O . GLU A 1 176 ? -2.765 -8.113 -20.610 1.00 96.12 176 GLU A O 1
ATOM 1345 N N . ILE A 1 177 ? -1.008 -6.732 -20.278 1.00 96.62 177 ILE A N 1
ATOM 1346 C CA . ILE A 1 177 ? -1.041 -6.759 -18.811 1.00 96.62 177 ILE A CA 1
ATOM 1347 C C . ILE A 1 177 ? -2.393 -6.233 -18.318 1.00 96.62 177 ILE A C 1
ATOM 1349 O O . ILE A 1 177 ? -3.082 -6.919 -17.558 1.00 96.62 177 ILE A O 1
ATOM 1353 N N . ALA A 1 178 ? -2.814 -5.071 -18.828 1.00 95.12 178 ALA A N 1
ATOM 1354 C CA . ALA A 1 178 ? -4.090 -4.451 -18.482 1.00 95.12 178 ALA A CA 1
ATOM 1355 C C . ALA A 1 178 ? -5.287 -5.358 -18.824 1.00 95.12 178 ALA A C 1
ATOM 1357 O O . ALA A 1 178 ? -6.149 -5.601 -17.980 1.00 95.12 178 ALA A O 1
ATOM 1358 N N . LYS A 1 179 ? -5.316 -5.927 -20.039 1.00 95.06 179 LYS A N 1
ATOM 1359 C CA . LYS A 1 179 ? -6.367 -6.866 -20.481 1.00 95.06 179 LYS A CA 1
ATOM 1360 C C . LYS A 1 179 ? -6.436 -8.136 -19.633 1.00 95.06 179 LYS A C 1
ATOM 1362 O O . LYS A 1 179 ? -7.505 -8.720 -19.506 1.00 95.06 179 LYS A O 1
ATOM 1367 N N . SER A 1 180 ? -5.316 -8.554 -19.046 1.00 94.69 180 SER A N 1
ATOM 1368 C CA . SER A 1 180 ? -5.240 -9.731 -18.173 1.00 94.69 180 SER A CA 1
ATOM 1369 C C . SER A 1 180 ? -5.695 -9.451 -16.732 1.00 94.69 180 SER A C 1
ATOM 1371 O O . SER A 1 180 ? -5.580 -10.330 -15.875 1.00 94.69 180 SER A O 1
ATOM 1373 N N . GLY A 1 181 ? -6.176 -8.233 -16.450 1.00 93.62 181 GLY A N 1
ATOM 1374 C CA . GLY A 1 181 ? -6.608 -7.801 -15.120 1.00 93.62 181 GLY A CA 1
ATOM 1375 C C . GLY A 1 181 ? -5.457 -7.588 -14.134 1.00 93.62 181 GLY A C 1
ATOM 1376 O O . GLY A 1 181 ? -5.695 -7.504 -12.932 1.00 93.62 181 GLY A O 1
ATOM 1377 N N . ILE A 1 182 ? -4.212 -7.525 -14.619 1.00 96.50 182 ILE A N 1
ATOM 1378 C CA . ILE A 1 182 ? -3.034 -7.300 -13.782 1.00 96.50 182 ILE A CA 1
ATOM 1379 C C . ILE A 1 182 ? -2.805 -5.796 -13.677 1.00 96.50 182 ILE A C 1
ATOM 1381 O O . ILE A 1 182 ? -2.670 -5.110 -14.690 1.00 96.50 182 ILE A O 1
ATOM 1385 N N . LYS A 1 183 ? -2.725 -5.283 -12.449 1.00 96.00 183 LYS A N 1
ATOM 1386 C CA . LYS A 1 183 ? -2.400 -3.874 -12.205 1.00 96.00 183 LYS A CA 1
ATOM 1387 C C . LYS A 1 183 ? -0.898 -3.726 -11.933 1.00 96.00 183 LYS A C 1
ATOM 1389 O O . LYS A 1 183 ? -0.356 -4.452 -11.099 1.00 96.00 183 LYS A O 1
ATOM 1394 N N . LEU A 1 184 ? -0.229 -2.783 -12.603 1.00 97.06 184 LEU A N 1
ATOM 1395 C CA . LEU A 1 184 ? 1.183 -2.456 -12.376 1.00 97.06 184 LEU A CA 1
ATOM 1396 C C . LEU A 1 184 ? 1.287 -1.231 -11.471 1.00 97.06 184 LEU A C 1
ATOM 1398 O O . LEU A 1 184 ? 0.803 -0.148 -11.785 1.00 97.06 184 LEU A O 1
ATOM 1402 N N . TYR A 1 185 ? 1.896 -1.418 -10.312 1.00 95.75 185 TYR A N 1
ATOM 1403 C CA . TYR A 1 185 ? 2.147 -0.380 -9.330 1.00 95.75 185 TYR A CA 1
ATOM 1404 C C . TYR A 1 185 ? 3.629 -0.044 -9.392 1.00 95.75 185 TYR A C 1
ATOM 1406 O O . TYR A 1 185 ? 4.459 -0.944 -9.375 1.00 95.75 185 TYR A O 1
ATOM 1414 N N . SER A 1 186 ? 3.982 1.228 -9.471 1.00 93.56 186 SER A N 1
ATOM 1415 C CA . SER A 1 186 ? 5.367 1.655 -9.663 1.00 93.56 186 SER A CA 1
ATOM 1416 C C . SER A 1 186 ? 5.781 2.666 -8.605 1.00 93.56 186 SER A C 1
ATOM 1418 O O . SER A 1 186 ? 5.063 3.637 -8.352 1.00 93.56 186 SER A O 1
ATOM 1420 N N . ILE A 1 187 ? 6.959 2.459 -8.027 1.00 90.25 187 ILE A N 1
ATOM 1421 C CA . ILE A 1 187 ? 7.564 3.336 -7.029 1.00 90.25 187 ILE A CA 1
ATOM 1422 C C . ILE A 1 187 ? 8.864 3.896 -7.606 1.00 90.25 187 ILE A C 1
ATOM 1424 O O . ILE A 1 187 ? 9.808 3.141 -7.847 1.00 90.25 187 ILE A O 1
ATOM 1428 N N . ALA A 1 188 ? 8.906 5.213 -7.796 1.00 88.38 188 ALA A N 1
ATOM 1429 C CA . ALA A 1 188 ? 10.122 5.951 -8.117 1.00 88.38 188 ALA A CA 1
ATOM 1430 C C . ALA A 1 188 ? 10.856 6.311 -6.819 1.00 88.38 188 ALA A C 1
ATOM 1432 O O . ALA A 1 188 ? 10.249 6.892 -5.923 1.00 88.38 188 ALA A O 1
ATOM 1433 N N . PHE A 1 189 ? 12.146 5.993 -6.702 1.00 81.00 189 PHE A N 1
ATOM 1434 C CA . PHE A 1 189 ? 12.898 6.244 -5.459 1.00 81.00 189 PHE A CA 1
ATOM 1435 C C . PHE A 1 189 ? 13.337 7.693 -5.267 1.00 81.00 189 PHE A C 1
ATOM 1437 O O . PHE A 1 189 ? 13.540 8.121 -4.138 1.00 81.00 189 PHE A O 1
ATOM 1444 N N . THR A 1 190 ? 13.540 8.421 -6.362 1.00 80.25 190 THR A N 1
ATOM 1445 C CA . THR A 1 190 ? 14.053 9.796 -6.331 1.00 80.25 190 THR A CA 1
ATOM 1446 C C . THR A 1 190 ? 13.525 10.596 -7.516 1.00 80.25 190 THR A C 1
ATOM 1448 O O . THR A 1 190 ? 13.089 10.022 -8.515 1.00 80.25 190 THR A O 1
ATOM 1451 N N . GLU A 1 191 ? 13.655 11.919 -7.472 1.00 81.75 191 GLU A N 1
ATOM 1452 C CA . GLU A 1 191 ? 13.355 12.797 -8.615 1.00 81.75 191 GLU A CA 1
ATOM 1453 C C . GLU A 1 191 ? 14.292 12.590 -9.815 1.00 81.75 191 GLU A C 1
ATOM 1455 O O . GLU A 1 191 ? 13.974 12.992 -10.929 1.00 81.75 191 GLU A O 1
ATOM 1460 N N . LEU A 1 192 ? 15.434 11.919 -9.617 1.00 76.88 192 LEU A N 1
ATOM 1461 C CA . LEU A 1 192 ? 16.345 11.551 -10.705 1.00 76.88 192 LEU A CA 1
ATOM 1462 C C . LEU A 1 192 ? 15.824 10.383 -11.547 1.00 76.88 192 LEU A C 1
ATOM 1464 O O . LEU A 1 192 ? 16.472 10.029 -12.539 1.00 76.88 192 LEU A O 1
ATOM 1468 N N . SER A 1 193 ? 14.721 9.769 -11.117 1.00 82.81 193 SER A N 1
ATOM 1469 C CA . SER A 1 193 ? 14.116 8.624 -11.778 1.00 82.81 193 SER A CA 1
ATOM 1470 C C . SER A 1 193 ? 13.398 9.034 -13.064 1.00 82.81 193 SER A C 1
ATOM 1472 O O . SER A 1 193 ? 12.977 10.184 -13.197 1.00 82.81 193 SER A O 1
ATOM 1474 N N . ASP A 1 194 ? 13.175 8.097 -13.986 1.00 87.75 194 ASP A N 1
ATOM 1475 C CA . ASP A 1 194 ? 12.234 8.322 -15.093 1.00 87.75 194 ASP A CA 1
ATOM 1476 C C . ASP A 1 194 ? 10.784 8.242 -14.581 1.00 87.75 194 ASP A C 1
ATOM 1478 O O . ASP A 1 194 ? 10.079 7.239 -14.715 1.00 87.75 194 ASP A O 1
ATOM 1482 N N . ILE A 1 195 ? 10.360 9.321 -13.916 1.00 90.50 195 ILE A N 1
ATOM 1483 C CA . ILE A 1 195 ? 9.021 9.464 -13.332 1.00 90.50 195 ILE A CA 1
ATOM 1484 C C . ILE A 1 195 ? 7.950 9.250 -14.398 1.00 90.50 195 ILE A C 1
ATOM 1486 O O . ILE A 1 195 ? 6.951 8.586 -14.132 1.00 90.50 195 ILE A O 1
ATOM 1490 N N . LYS A 1 196 ? 8.168 9.791 -15.601 1.00 90.94 196 LYS A N 1
ATOM 1491 C CA . LYS A 1 196 ? 7.190 9.728 -16.681 1.00 90.94 196 LYS A CA 1
ATOM 1492 C C . LYS A 1 196 ? 6.970 8.286 -17.128 1.00 90.94 196 LYS A C 1
ATOM 1494 O O . LYS A 1 196 ? 5.824 7.860 -17.197 1.00 90.94 196 LYS A O 1
ATOM 1499 N N . LEU A 1 197 ? 8.041 7.527 -17.369 1.00 92.12 197 LEU A N 1
ATOM 1500 C CA . LEU A 1 197 ? 7.933 6.118 -17.749 1.00 92.12 197 LEU A CA 1
ATOM 1501 C C . LEU A 1 197 ? 7.209 5.292 -16.678 1.00 92.12 197 LEU A C 1
ATOM 1503 O O . LEU A 1 197 ? 6.278 4.549 -16.991 1.00 92.12 197 LEU A O 1
ATOM 1507 N N . LEU A 1 198 ? 7.609 5.431 -15.412 1.00 93.56 198 LEU A N 1
ATOM 1508 C CA . LEU A 1 198 ? 6.990 4.703 -14.301 1.00 93.56 198 LEU A CA 1
ATOM 1509 C C . LEU A 1 198 ? 5.495 5.035 -14.172 1.00 93.56 198 LEU A C 1
ATOM 1511 O O . LEU A 1 198 ? 4.663 4.133 -14.056 1.00 93.56 198 LEU A O 1
ATOM 1515 N N . GLU A 1 199 ? 5.141 6.315 -14.259 1.00 93.88 199 GLU A N 1
ATOM 1516 C CA . GLU A 1 199 ? 3.752 6.762 -14.210 1.00 93.88 199 GLU A CA 1
ATOM 1517 C C . GLU A 1 199 ? 2.930 6.279 -15.411 1.00 93.88 199 GLU A C 1
ATOM 1519 O O . GLU A 1 199 ? 1.813 5.795 -15.220 1.00 93.88 199 GLU A O 1
ATOM 1524 N N . ASP A 1 200 ? 3.475 6.353 -16.628 1.00 93.38 200 ASP A N 1
ATOM 1525 C CA . ASP A 1 200 ? 2.802 5.898 -17.847 1.00 93.38 200 ASP A CA 1
ATOM 1526 C C . ASP A 1 200 ? 2.507 4.387 -17.787 1.00 93.38 200 ASP A C 1
ATOM 1528 O O . ASP A 1 200 ? 1.415 3.959 -18.167 1.00 93.38 200 ASP A O 1
ATOM 1532 N N . MET A 1 201 ? 3.419 3.577 -17.231 1.00 95.25 201 MET A N 1
ATOM 1533 C CA . MET A 1 201 ? 3.189 2.143 -16.999 1.00 95.25 201 MET A CA 1
ATOM 1534 C C . MET A 1 201 ? 2.054 1.879 -16.006 1.00 95.25 201 MET A C 1
ATOM 1536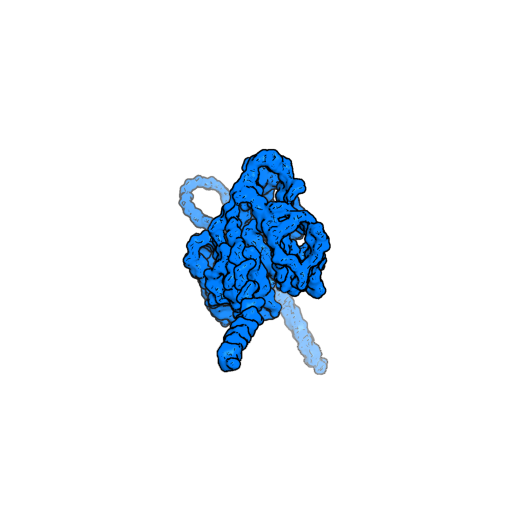 O O . MET A 1 201 ? 1.170 1.052 -16.262 1.00 95.25 201 MET A O 1
ATOM 1540 N N . ALA A 1 202 ? 2.058 2.581 -14.871 1.00 95.94 202 ALA A N 1
ATOM 1541 C CA . ALA A 1 202 ? 0.997 2.451 -13.881 1.00 95.94 202 ALA A CA 1
ATOM 1542 C C . ALA A 1 202 ? -0.354 2.884 -14.463 1.00 95.94 202 ALA A C 1
ATOM 1544 O O . ALA A 1 202 ? -1.353 2.180 -14.318 1.00 95.94 202 ALA A O 1
ATOM 1545 N N . LYS A 1 203 ? -0.381 4.001 -15.195 1.00 95.19 203 LYS A N 1
ATOM 1546 C CA . LYS A 1 203 ? -1.582 4.515 -15.857 1.00 95.19 203 LYS A CA 1
ATOM 1547 C C . LYS A 1 203 ? -2.122 3.541 -16.900 1.00 95.19 203 LYS A C 1
ATOM 1549 O O . LYS A 1 203 ? -3.320 3.266 -16.899 1.00 95.19 203 LYS A O 1
ATOM 1554 N N . ALA A 1 204 ? -1.258 2.985 -17.751 1.00 95.06 204 ALA A N 1
ATOM 1555 C CA . ALA A 1 204 ? -1.651 2.063 -18.818 1.00 95.06 204 ALA A CA 1
ATOM 1556 C C . ALA A 1 204 ? -2.343 0.789 -18.300 1.00 95.06 204 ALA A C 1
ATOM 1558 O O . ALA A 1 204 ? -3.157 0.202 -19.007 1.00 95.06 204 ALA A O 1
ATOM 1559 N N . THR A 1 205 ? -2.047 0.383 -17.063 1.00 95.56 205 THR A N 1
ATOM 1560 C CA . THR A 1 205 ? -2.609 -0.821 -16.426 1.00 95.56 205 THR A CA 1
ATOM 1561 C C . THR A 1 205 ? -3.700 -0.517 -15.394 1.00 95.56 205 THR A C 1
ATOM 1563 O O . THR A 1 205 ? -4.193 -1.429 -14.733 1.00 95.56 205 THR A O 1
ATOM 1566 N N . GLY A 1 206 ? -4.080 0.758 -15.222 1.00 92.94 206 GLY A N 1
ATOM 1567 C CA . GLY A 1 206 ? -5.005 1.185 -14.166 1.00 92.94 206 GLY A CA 1
ATOM 1568 C C . GLY A 1 206 ? -4.462 0.972 -12.746 1.00 92.94 206 GLY A C 1
ATOM 1569 O O . GLY A 1 206 ? -5.240 0.867 -11.795 1.00 92.94 206 GLY A O 1
ATOM 1570 N N . GLY A 1 207 ? -3.141 0.857 -12.608 1.00 94.88 207 GLY A N 1
ATOM 1571 C CA . GLY A 1 207 ? -2.439 0.670 -11.349 1.00 94.88 207 GLY A CA 1
ATOM 1572 C C . GLY A 1 207 ? -2.187 1.977 -10.604 1.00 94.88 207 GLY A C 1
ATOM 1573 O O . GLY A 1 207 ? -3.032 2.871 -10.586 1.00 94.88 207 GLY A O 1
ATOM 1574 N N . PHE A 1 208 ? -1.042 2.077 -9.932 1.00 93.31 208 PHE A N 1
ATOM 1575 C CA . PHE A 1 208 ? -0.754 3.170 -9.001 1.00 93.31 208 PHE A CA 1
ATOM 1576 C C . PHE A 1 208 ? 0.712 3.598 -9.058 1.00 93.31 208 PHE A C 1
ATOM 1578 O O . PHE A 1 208 ? 1.605 2.755 -9.058 1.00 93.31 208 PHE A O 1
ATOM 1585 N N . PHE A 1 209 ? 0.963 4.905 -9.081 1.00 93.44 209 PHE A N 1
ATOM 1586 C CA . PHE A 1 209 ? 2.310 5.474 -9.098 1.00 93.44 209 PHE A CA 1
ATOM 1587 C C . PHE A 1 209 ? 2.575 6.261 -7.815 1.00 93.44 209 PHE A C 1
ATOM 1589 O O . PHE A 1 209 ? 1.708 7.016 -7.377 1.00 93.44 209 PHE A O 1
ATOM 1596 N N . ARG A 1 210 ? 3.783 6.128 -7.253 1.00 90.69 210 ARG A N 1
ATOM 1597 C CA . ARG A 1 210 ? 4.280 6.971 -6.156 1.00 90.69 210 ARG A CA 1
ATOM 1598 C C . ARG A 1 210 ? 5.733 7.372 -6.362 1.00 90.69 210 ARG A C 1
ATOM 1600 O O . ARG A 1 210 ? 6.560 6.560 -6.773 1.00 90.69 210 ARG A O 1
ATOM 1607 N N . LEU A 1 211 ? 6.043 8.605 -5.974 1.00 87.81 211 LEU A N 1
ATOM 1608 C CA . LEU A 1 211 ? 7.406 9.110 -5.855 1.00 87.81 211 LEU A CA 1
ATOM 1609 C C . LEU A 1 211 ? 7.826 9.144 -4.381 1.00 87.81 211 LEU A C 1
ATOM 1611 O O . LEU A 1 211 ? 7.212 9.834 -3.566 1.00 87.81 211 LEU A O 1
ATOM 1615 N N . ALA A 1 212 ? 8.897 8.432 -4.042 1.00 82.50 212 ALA A N 1
ATOM 1616 C CA . ALA A 1 212 ? 9.612 8.632 -2.795 1.00 82.50 212 ALA A CA 1
ATOM 1617 C C . ALA A 1 212 ? 10.471 9.898 -2.932 1.00 82.50 212 ALA A C 1
ATOM 1619 O O . ALA A 1 212 ? 11.360 9.977 -3.775 1.00 82.50 212 ALA A O 1
ATOM 1620 N N . LYS A 1 213 ? 10.169 10.921 -2.128 1.00 76.81 213 LYS A N 1
ATOM 1621 C CA . LYS A 1 213 ? 10.943 12.175 -2.113 1.00 76.81 213 LYS A CA 1
ATOM 1622 C C . LYS A 1 213 ? 12.256 12.028 -1.345 1.00 76.81 213 LYS A C 1
ATOM 1624 O O . LYS A 1 213 ? 13.233 12.700 -1.658 1.00 76.81 213 LYS A O 1
ATOM 1629 N N . ALA A 1 214 ? 12.270 11.153 -0.344 1.00 74.62 214 ALA A N 1
ATOM 1630 C CA . ALA A 1 214 ? 13.450 10.815 0.429 1.00 74.62 214 ALA A CA 1
ATOM 1631 C C . ALA A 1 214 ? 13.449 9.326 0.767 1.00 74.62 214 ALA A C 1
ATOM 1633 O O . ALA A 1 214 ? 12.411 8.750 1.096 1.00 74.62 214 ALA A O 1
ATOM 1634 N N . ASP A 1 215 ? 14.631 8.719 0.778 1.00 69.19 215 ASP A N 1
ATOM 1635 C CA . ASP A 1 215 ? 14.770 7.283 1.013 1.00 69.19 215 ASP A CA 1
ATOM 1636 C C . ASP A 1 215 ? 14.247 6.856 2.397 1.00 69.19 215 ASP A C 1
ATOM 1638 O O . ASP A 1 215 ? 13.750 5.745 2.581 1.00 69.19 215 ASP A O 1
ATOM 1642 N N . LYS A 1 216 ? 14.314 7.766 3.379 1.00 69.12 216 LYS A N 1
ATOM 1643 C CA . LYS A 1 216 ? 13.791 7.543 4.733 1.00 69.12 216 LYS A CA 1
ATOM 1644 C C . LYS A 1 216 ? 12.265 7.427 4.781 1.00 69.12 216 LYS A C 1
ATOM 1646 O O . LYS A 1 216 ? 11.768 6.877 5.752 1.00 69.12 216 L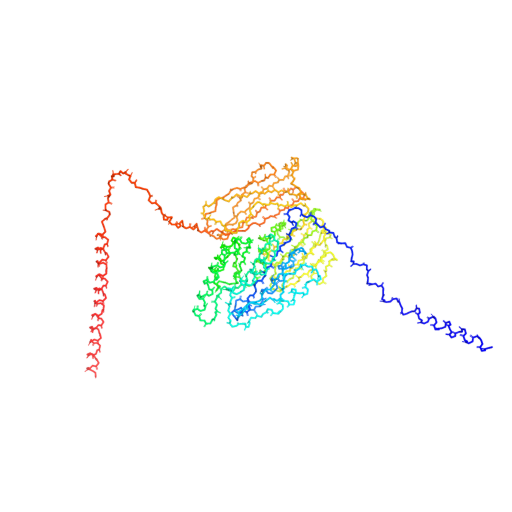YS A O 1
ATOM 1651 N N . ASP A 1 217 ? 11.546 7.922 3.771 1.00 76.56 217 ASP A N 1
ATOM 1652 C CA . ASP A 1 217 ? 10.076 7.918 3.711 1.00 76.56 217 ASP A CA 1
ATOM 1653 C C . ASP A 1 217 ? 9.537 6.671 3.002 1.00 76.56 217 ASP A C 1
ATOM 1655 O O . ASP A 1 217 ? 8.332 6.517 2.794 1.00 76.56 217 ASP A O 1
ATOM 1659 N N . LEU A 1 218 ? 10.420 5.749 2.616 1.00 80.75 218 LEU A N 1
ATOM 1660 C CA . LEU A 1 218 ? 10.041 4.603 1.810 1.00 80.75 218 LEU A CA 1
ATOM 1661 C C . LEU A 1 218 ? 9.001 3.720 2.511 1.00 80.75 218 LEU A C 1
ATOM 1663 O O . LEU A 1 218 ? 8.066 3.255 1.867 1.00 80.75 218 LEU A O 1
ATOM 1667 N N . HIS A 1 219 ? 9.072 3.545 3.834 1.00 82.44 219 HIS A N 1
ATOM 1668 C CA . HIS A 1 219 ? 8.040 2.803 4.572 1.00 82.44 219 HIS A CA 1
ATOM 1669 C C . HIS A 1 219 ? 6.655 3.457 4.476 1.00 82.44 219 HIS A C 1
ATOM 1671 O O . HIS A 1 219 ? 5.659 2.739 4.427 1.00 82.44 219 HIS A O 1
ATOM 1677 N N . ILE A 1 220 ? 6.580 4.788 4.371 1.00 87.31 220 ILE A N 1
ATOM 1678 C CA . ILE A 1 220 ? 5.324 5.526 4.163 1.00 87.31 220 ILE A CA 1
ATOM 1679 C C . ILE A 1 220 ? 4.766 5.217 2.770 1.00 87.31 220 ILE A C 1
ATOM 1681 O O . ILE A 1 220 ? 3.575 4.937 2.625 1.00 87.31 220 ILE A O 1
ATOM 1685 N N . ILE A 1 221 ? 5.625 5.207 1.746 1.00 88.62 221 ILE A N 1
ATOM 1686 C CA . ILE A 1 221 ? 5.226 4.854 0.377 1.00 88.62 221 ILE A CA 1
ATOM 1687 C C . ILE A 1 221 ? 4.719 3.413 0.314 1.00 88.62 221 ILE A C 1
ATOM 1689 O O . ILE A 1 221 ? 3.682 3.146 -0.287 1.00 88.62 221 ILE A O 1
ATOM 1693 N N . PHE A 1 222 ? 5.379 2.475 0.979 1.00 86.62 222 PHE A N 1
ATOM 1694 C CA . PHE A 1 222 ? 4.928 1.088 0.986 1.00 86.62 222 PHE A CA 1
ATOM 1695 C C . PHE A 1 222 ? 3.643 0.865 1.777 1.00 86.62 222 PHE A C 1
ATOM 1697 O O . PHE A 1 222 ? 2.798 0.088 1.337 1.00 86.62 222 PHE A O 1
ATOM 1704 N N . ALA A 1 223 ? 3.450 1.581 2.886 1.00 88.88 223 ALA A N 1
ATOM 1705 C CA . ALA A 1 223 ? 2.164 1.603 3.573 1.00 88.88 223 ALA A CA 1
ATOM 1706 C C . ALA A 1 223 ? 1.058 2.129 2.649 1.00 88.88 223 ALA A C 1
ATOM 1708 O O . ALA A 1 223 ? -0.032 1.576 2.625 1.00 88.88 223 ALA A O 1
ATOM 1709 N N . SER A 1 224 ? 1.360 3.133 1.823 1.00 89.88 224 SER A N 1
ATOM 1710 C CA . SER A 1 224 ? 0.416 3.665 0.836 1.00 89.88 224 SER A CA 1
ATOM 1711 C C . SER A 1 224 ? 0.076 2.669 -0.279 1.00 89.88 224 SER A C 1
ATOM 1713 O O . SER A 1 224 ? -1.071 2.564 -0.706 1.00 89.88 224 SER A O 1
ATOM 1715 N N . VAL A 1 225 ? 1.058 1.877 -0.718 1.00 91.50 225 VAL A N 1
ATOM 1716 C CA . VAL A 1 225 ? 0.841 0.795 -1.682 1.00 91.50 225 VAL A CA 1
ATOM 1717 C C . VAL A 1 225 ? 0.000 -0.308 -1.046 1.00 91.50 225 VAL A C 1
ATOM 1719 O O . VAL A 1 225 ? -0.949 -0.775 -1.666 1.00 91.50 225 VAL A O 1
ATOM 1722 N N . PHE A 1 226 ? 0.277 -0.676 0.205 1.00 92.00 226 PHE A N 1
ATOM 1723 C CA . PHE A 1 226 ? -0.565 -1.597 0.967 1.00 92.00 226 PHE A CA 1
ATOM 1724 C C . PHE A 1 226 ? -2.002 -1.078 1.101 1.00 92.00 226 PHE A C 1
ATOM 1726 O O . PHE A 1 226 ? -2.936 -1.823 0.819 1.00 92.00 226 PHE A O 1
ATOM 1733 N N . GLU A 1 227 ? -2.193 0.202 1.427 1.00 92.19 227 GLU A N 1
ATOM 1734 C CA . GLU A 1 227 ? -3.514 0.835 1.475 1.00 92.19 227 GLU A CA 1
ATOM 1735 C C . GLU A 1 227 ? -4.235 0.754 0.134 1.00 92.19 227 GLU A C 1
ATOM 1737 O O . GLU A 1 227 ? -5.404 0.381 0.072 1.00 92.19 227 GLU A O 1
ATOM 1742 N N . LYS A 1 228 ? -3.518 1.027 -0.957 1.00 92.56 228 LYS A N 1
ATOM 1743 C CA . LYS A 1 228 ? -4.082 0.970 -2.301 1.00 92.56 228 LYS A CA 1
ATOM 1744 C C . LYS A 1 228 ? -4.468 -0.448 -2.729 1.00 92.56 228 LYS A C 1
ATOM 1746 O O . LYS A 1 228 ? -5.398 -0.607 -3.516 1.00 92.56 228 LYS A O 1
ATOM 1751 N N . ILE A 1 229 ? -3.740 -1.464 -2.269 1.00 91.62 229 ILE A N 1
ATOM 1752 C CA . ILE A 1 229 ? -3.972 -2.868 -2.634 1.00 91.62 229 ILE A CA 1
ATOM 1753 C C . ILE A 1 229 ? -5.049 -3.496 -1.754 1.00 91.62 229 ILE A C 1
ATOM 1755 O O . ILE A 1 229 ? -5.962 -4.140 -2.257 1.00 91.62 229 ILE A O 1
ATOM 1759 N N . LYS A 1 230 ? -4.920 -3.350 -0.436 1.00 91.25 230 LYS A N 1
ATOM 1760 C CA . LYS A 1 230 ? -5.725 -4.084 0.544 1.00 91.25 230 LYS A CA 1
ATOM 1761 C C . LYS A 1 230 ? -6.882 -3.264 1.100 1.00 91.25 230 LYS A C 1
ATOM 1763 O O . LYS A 1 230 ? -7.768 -3.864 1.695 1.00 91.25 230 LYS A O 1
ATOM 1768 N N . SER A 1 231 ? -6.881 -1.941 0.902 1.00 91.81 231 SER A N 1
ATOM 1769 C CA . SER A 1 231 ? -7.866 -1.006 1.462 1.00 91.81 231 SER A CA 1
ATOM 1770 C C . SER A 1 231 ? -8.191 -1.339 2.929 1.00 91.81 231 SER A C 1
ATOM 1772 O O . SER A 1 231 ? -9.346 -1.629 3.257 1.00 91.81 231 SER A O 1
ATOM 1774 N N . PRO A 1 232 ? -7.170 -1.402 3.807 1.00 94.00 232 PRO A N 1
ATOM 1775 C CA . PRO A 1 232 ? -7.354 -1.771 5.201 1.00 94.00 232 PRO A CA 1
ATOM 1776 C C . PRO A 1 232 ? -8.197 -0.714 5.914 1.00 94.00 232 PRO A C 1
ATOM 1778 O O . PRO A 1 232 ? -8.239 0.450 5.508 1.00 94.00 232 PRO A O 1
ATOM 1781 N N . ASP A 1 233 ? -8.843 -1.118 6.998 1.00 95.12 233 ASP A N 1
ATOM 1782 C CA . ASP A 1 233 ? -9.360 -0.164 7.967 1.00 95.12 233 ASP A CA 1
ATOM 1783 C C . ASP A 1 233 ? -8.205 0.366 8.821 1.00 95.12 233 ASP A C 1
ATOM 1785 O O . ASP A 1 233 ? -7.247 -0.352 9.134 1.00 95.12 233 ASP A O 1
ATOM 1789 N N . SER A 1 234 ? -8.294 1.630 9.208 1.00 96.62 234 SER A N 1
ATOM 1790 C CA . SER A 1 234 ? -7.397 2.252 10.173 1.00 96.62 234 SER A CA 1
ATOM 1791 C C . SER A 1 234 ? -8.183 2.919 11.296 1.00 96.62 234 SER A C 1
ATOM 1793 O O . SER A 1 234 ? -9.411 3.025 11.264 1.00 96.62 234 SER A O 1
ATOM 1795 N N . ILE A 1 235 ? -7.462 3.341 12.328 1.00 96.44 235 ILE A N 1
ATOM 1796 C CA . ILE A 1 235 ? -7.980 4.224 13.368 1.00 96.44 235 ILE A CA 1
ATOM 1797 C C . ILE A 1 235 ? -7.112 5.483 13.435 1.00 96.44 235 ILE A C 1
ATOM 1799 O O . ILE A 1 235 ? -5.890 5.390 13.262 1.00 96.44 235 ILE A O 1
ATOM 1803 N N . PRO A 1 236 ? -7.715 6.659 13.670 1.00 94.19 236 PRO A N 1
ATOM 1804 C CA . PRO A 1 236 ? -6.969 7.903 13.719 1.00 94.19 236 PRO A CA 1
ATOM 1805 C C . PRO A 1 236 ? -6.069 7.949 14.954 1.00 94.19 236 PRO A C 1
ATOM 1807 O O . PRO A 1 236 ? -6.425 7.480 16.039 1.00 94.19 236 PRO A O 1
ATOM 1810 N N . LEU A 1 237 ? -4.900 8.560 14.777 1.00 92.75 237 LEU A N 1
ATOM 1811 C CA . LEU A 1 237 ? -3.973 8.865 15.857 1.00 92.75 237 LEU A CA 1
ATOM 1812 C C . LEU A 1 237 ? -4.182 10.320 16.290 1.00 92.75 237 LEU A C 1
ATOM 1814 O O . LEU A 1 237 ? -3.754 11.259 15.618 1.00 92.75 237 LEU A O 1
ATOM 1818 N N . GLU A 1 238 ? -4.855 10.510 17.417 1.00 91.25 238 GLU A N 1
ATOM 1819 C CA . GLU A 1 238 ? -5.176 11.820 17.973 1.00 91.25 238 GLU A CA 1
ATOM 1820 C C . GLU A 1 238 ? -4.021 12.282 18.871 1.00 91.25 238 GLU A C 1
ATOM 1822 O O . GLU A 1 238 ? -3.907 11.940 20.051 1.00 91.25 238 GLU A O 1
ATOM 1827 N N . GLY A 1 239 ? -3.090 13.024 18.264 1.00 91.25 239 GLY A N 1
ATOM 1828 C CA . GLY A 1 239 ? -1.846 13.428 18.909 1.00 91.25 239 GLY A CA 1
ATOM 1829 C C . GLY A 1 239 ? -0.920 12.233 19.107 1.00 91.25 239 GLY A C 1
ATOM 1830 O O . GLY A 1 239 ? -0.197 11.853 18.193 1.00 91.25 239 GLY A O 1
ATOM 1831 N N . ASP A 1 240 ? -0.925 11.662 20.308 1.00 94.00 240 ASP A N 1
ATOM 1832 C CA . ASP A 1 240 ? -0.132 10.482 20.658 1.00 94.00 240 ASP A CA 1
ATOM 1833 C C . ASP A 1 240 ? -0.984 9.302 21.143 1.00 94.00 240 ASP A C 1
ATOM 1835 O O . ASP A 1 240 ? -0.452 8.322 21.662 1.00 94.00 240 ASP A O 1
ATOM 1839 N N . THR A 1 241 ? -2.303 9.394 20.976 1.00 96.75 241 THR A N 1
ATOM 1840 C CA . THR A 1 241 ? -3.280 8.452 21.520 1.00 96.75 241 THR A CA 1
ATOM 1841 C C . THR A 1 241 ? -4.176 7.896 20.417 1.00 96.75 241 THR A C 1
ATOM 1843 O O . THR A 1 241 ? -4.508 8.591 19.462 1.00 96.75 241 THR A O 1
ATOM 1846 N N . PHE A 1 242 ? -4.575 6.636 20.548 1.00 96.88 242 PHE A N 1
ATOM 1847 C CA . PHE A 1 242 ? -5.591 6.003 19.710 1.00 96.88 242 PHE A CA 1
ATOM 1848 C C . PHE A 1 242 ? -6.481 5.102 20.571 1.00 96.88 242 PHE A C 1
ATOM 1850 O O . PHE A 1 242 ? -6.079 4.663 21.653 1.00 96.88 242 PHE A O 1
ATOM 1857 N N . THR A 1 243 ? -7.691 4.817 20.098 1.00 96.56 243 THR A N 1
ATOM 1858 C CA . THR A 1 243 ? -8.681 4.041 20.854 1.00 96.56 243 THR A CA 1
ATOM 1859 C C . THR A 1 243 ? -9.000 2.747 20.128 1.00 96.56 243 THR A C 1
ATOM 1861 O O . THR A 1 243 ? -9.364 2.763 18.956 1.00 96.56 243 THR A O 1
ATOM 1864 N N . ILE A 1 244 ? -8.874 1.631 20.842 1.00 97.31 244 ILE A N 1
ATOM 1865 C CA . ILE A 1 244 ? -9.266 0.306 20.366 1.00 97.31 244 ILE A CA 1
ATOM 1866 C C . ILE A 1 244 ? -10.625 -0.048 20.968 1.00 97.31 244 ILE A C 1
ATOM 1868 O O . ILE A 1 244 ? -10.800 0.013 22.184 1.00 97.31 244 ILE A O 1
ATOM 1872 N N . ASP A 1 245 ? -11.579 -0.441 20.132 1.00 96.06 245 ASP A N 1
ATOM 1873 C CA . ASP A 1 245 ? -12.844 -1.041 20.557 1.00 96.06 245 ASP A CA 1
ATOM 1874 C C . ASP A 1 245 ? -12.816 -2.573 20.460 1.00 96.06 245 ASP A C 1
ATOM 1876 O O . ASP A 1 245 ? -11.866 -3.181 19.967 1.00 96.06 245 ASP A O 1
ATOM 1880 N N . LYS A 1 246 ? -13.883 -3.203 20.956 1.00 94.38 246 LYS A N 1
ATOM 1881 C CA . LYS A 1 246 ? -14.004 -4.661 21.073 1.00 94.38 246 LYS A CA 1
ATOM 1882 C C . LYS A 1 246 ? -14.088 -5.406 19.736 1.00 94.38 246 LYS A C 1
ATOM 1884 O O . LYS A 1 246 ? -13.870 -6.612 19.729 1.00 94.38 246 LYS A O 1
ATOM 1889 N N . ASP A 1 247 ? -14.436 -4.726 18.641 1.00 93.69 247 ASP A N 1
ATOM 1890 C CA . ASP A 1 247 ? -14.599 -5.367 17.335 1.00 93.69 247 ASP A CA 1
ATOM 1891 C C . ASP A 1 247 ? -13.244 -5.493 16.606 1.00 93.69 247 ASP A C 1
ATOM 1893 O O . ASP A 1 247 ? -13.199 -5.993 15.481 1.00 93.69 247 ASP A O 1
ATOM 1897 N N . ILE A 1 248 ? -12.136 -5.023 17.199 1.00 96.12 248 ILE A N 1
ATOM 1898 C CA . ILE A 1 248 ? -10.777 -5.110 16.645 1.00 96.12 248 ILE A CA 1
ATOM 1899 C C . ILE A 1 248 ? -10.088 -6.388 17.137 1.00 96.12 248 ILE A C 1
ATOM 1901 O O . ILE A 1 248 ? -9.844 -6.569 18.328 1.00 96.12 248 ILE A O 1
ATOM 1905 N N . ASN A 1 249 ? -9.700 -7.249 16.198 1.00 95.12 249 ASN A N 1
ATOM 1906 C CA . ASN A 1 249 ? -9.001 -8.505 16.472 1.00 95.12 249 ASN A CA 1
ATOM 1907 C C . ASN A 1 249 ? -7.478 -8.351 16.407 1.00 95.12 249 ASN A C 1
ATOM 1909 O O . ASN A 1 249 ? -6.751 -9.056 17.104 1.00 95.12 249 ASN A O 1
ATOM 1913 N N . GLU A 1 250 ? -6.981 -7.438 15.575 1.00 96.00 250 GLU A N 1
ATOM 1914 C CA . GLU A 1 250 ? -5.552 -7.158 15.445 1.00 96.00 250 GLU A CA 1
ATOM 1915 C C . GLU A 1 250 ? -5.336 -5.678 15.126 1.00 96.00 250 GLU A C 1
ATOM 1917 O O . GLU A 1 250 ? -6.062 -5.105 14.315 1.00 96.00 250 GLU A O 1
ATOM 1922 N N . ALA A 1 251 ? -4.332 -5.064 15.749 1.00 97.38 251 ALA A N 1
ATOM 1923 C CA . ALA A 1 251 ? -3.883 -3.713 15.429 1.00 97.38 251 ALA A CA 1
ATOM 1924 C C . ALA A 1 251 ? -2.424 -3.749 14.964 1.00 97.38 251 ALA A C 1
ATOM 1926 O O . ALA A 1 251 ? -1.571 -4.333 15.632 1.00 97.38 251 ALA A O 1
ATOM 1927 N N . ILE A 1 252 ? -2.126 -3.107 13.838 1.00 96.56 252 ILE A N 1
ATOM 1928 C CA . ILE A 1 252 ? -0.782 -3.006 13.269 1.00 96.56 252 ILE A CA 1
ATOM 1929 C C . ILE A 1 252 ? -0.395 -1.532 13.233 1.00 96.56 252 ILE A C 1
ATOM 1931 O O . ILE A 1 252 ? -0.907 -0.748 12.434 1.00 96.56 252 ILE A O 1
ATOM 1935 N N . LEU A 1 253 ? 0.523 -1.150 14.112 1.00 96.69 253 LEU A N 1
ATOM 1936 C CA . LEU A 1 253 ? 1.048 0.201 14.196 1.00 96.69 253 LEU A CA 1
ATOM 1937 C C . LEU A 1 253 ? 2.299 0.300 13.329 1.00 96.69 253 LEU A C 1
ATOM 1939 O O . LEU A 1 253 ? 3.235 -0.479 13.501 1.00 96.69 253 LEU A O 1
ATOM 1943 N N . LEU A 1 254 ? 2.342 1.299 12.458 1.00 94.62 254 LEU A N 1
ATOM 1944 C CA . LEU A 1 254 ? 3.540 1.729 11.752 1.00 94.62 254 LEU A CA 1
ATOM 1945 C C . LEU A 1 254 ? 3.951 3.089 12.315 1.00 94.62 254 LEU A C 1
ATOM 1947 O O . LEU A 1 254 ? 3.257 4.076 12.087 1.00 94.62 254 LEU A O 1
ATOM 1951 N N . ILE A 1 255 ? 5.048 3.141 13.068 1.00 94.75 255 ILE A N 1
ATOM 1952 C CA . ILE A 1 255 ? 5.489 4.343 13.787 1.00 94.75 255 ILE A CA 1
ATOM 1953 C C . ILE A 1 255 ? 6.796 4.850 13.193 1.00 94.75 255 ILE A C 1
ATOM 1955 O O . ILE A 1 255 ? 7.816 4.170 13.273 1.00 94.75 255 ILE A O 1
ATOM 1959 N N . THR A 1 256 ? 6.787 6.053 12.621 1.00 92.19 256 THR A N 1
ATOM 1960 C CA . THR A 1 256 ? 7.982 6.659 12.020 1.00 92.19 256 THR A CA 1
ATOM 1961 C C . THR A 1 256 ? 8.939 7.173 13.102 1.00 92.19 256 THR A C 1
ATOM 1963 O O . THR A 1 256 ? 8.537 7.774 14.105 1.00 92.19 256 THR A O 1
ATOM 1966 N N . LYS A 1 257 ? 10.238 6.939 12.894 1.00 90.19 257 LYS A N 1
ATOM 1967 C CA . LYS A 1 257 ? 11.321 7.267 13.826 1.00 90.19 257 LYS A CA 1
ATOM 1968 C C . LYS A 1 257 ? 12.261 8.314 13.255 1.00 90.19 257 LYS A C 1
ATOM 1970 O O . LYS A 1 257 ? 12.797 8.164 12.160 1.00 90.19 257 LYS A O 1
ATOM 1975 N N . GLN A 1 258 ? 12.537 9.332 14.061 1.00 89.62 258 GLN A N 1
ATOM 1976 C CA . GLN A 1 258 ? 13.710 10.174 13.874 1.00 89.62 258 GLN A CA 1
ATOM 1977 C C . GLN A 1 258 ? 14.976 9.418 14.319 1.00 89.62 258 GLN A C 1
ATOM 1979 O O . GLN A 1 258 ? 14.907 8.605 15.252 1.00 89.62 258 GLN A O 1
ATOM 1984 N N . PRO A 1 259 ? 16.142 9.673 13.699 1.00 86.25 259 PRO A N 1
ATOM 1985 C CA . PRO A 1 259 ? 17.399 9.037 14.086 1.00 86.25 259 PRO A CA 1
ATOM 1986 C C . PRO A 1 259 ? 17.689 9.162 15.590 1.00 86.25 259 PRO A C 1
ATOM 1988 O O . PRO A 1 259 ? 17.535 10.231 16.174 1.00 86.25 259 PRO A O 1
ATOM 1991 N N . GLY A 1 260 ? 18.102 8.061 16.225 1.00 87.00 260 GLY A N 1
ATOM 1992 C CA . GLY A 1 260 ? 18.444 8.026 17.656 1.00 87.00 260 GLY A CA 1
ATOM 1993 C C . GLY A 1 260 ? 17.250 7.991 18.619 1.00 87.00 260 GLY A C 1
ATOM 1994 O O . GLY A 1 260 ? 17.448 7.975 19.833 1.00 87.00 260 GLY A O 1
ATOM 1995 N N . THR A 1 261 ? 16.014 7.956 18.113 1.00 92.12 261 THR A N 1
ATOM 1996 C CA . THR A 1 261 ? 14.808 7.863 18.950 1.00 92.12 261 THR A CA 1
ATOM 1997 C C . THR A 1 261 ? 14.330 6.420 19.125 1.00 92.12 261 THR A C 1
ATOM 1999 O O . THR A 1 261 ? 14.683 5.528 18.354 1.00 92.12 261 THR A O 1
ATOM 2002 N N . SER A 1 262 ? 13.518 6.183 20.159 1.00 91.75 262 SER A N 1
ATOM 2003 C CA . SER A 1 262 ? 12.877 4.889 20.417 1.00 91.75 262 SER A CA 1
ATOM 2004 C C . SER A 1 262 ? 11.381 5.064 20.639 1.00 91.75 262 SER A C 1
ATOM 2006 O O . SER A 1 262 ? 10.944 6.050 21.241 1.00 91.75 262 SER A O 1
ATOM 2008 N N . THR A 1 263 ? 10.602 4.087 20.185 1.00 95.06 263 THR A N 1
ATOM 2009 C CA . THR A 1 263 ? 9.154 4.068 20.388 1.00 95.06 263 THR A CA 1
ATOM 2010 C C . THR A 1 263 ? 8.832 3.435 21.739 1.00 95.06 263 THR A C 1
ATOM 2012 O O . THR A 1 263 ? 9.466 2.477 22.185 1.00 95.06 263 THR A O 1
ATOM 2015 N N . THR A 1 264 ? 7.835 3.977 22.433 1.00 96.75 264 THR A N 1
ATOM 2016 C CA . THR A 1 264 ? 7.259 3.353 23.631 1.00 96.75 264 THR A CA 1
ATOM 2017 C C . THR A 1 264 ? 5.752 3.334 23.482 1.00 96.75 264 THR A C 1
ATOM 2019 O O . THR A 1 264 ? 5.147 4.389 23.308 1.00 96.75 264 THR A O 1
ATOM 2022 N N . LEU A 1 265 ? 5.165 2.148 23.578 1.00 98.00 265 LEU A N 1
ATOM 2023 C CA . LEU A 1 265 ? 3.722 1.945 23.579 1.00 98.00 265 LEU A CA 1
ATOM 2024 C C . LEU A 1 265 ? 3.241 1.805 25.026 1.00 98.00 265 LEU A C 1
ATOM 2026 O O . LEU A 1 265 ? 3.914 1.182 25.847 1.00 98.00 265 LEU A O 1
ATOM 2030 N N . ILE A 1 266 ? 2.102 2.399 25.350 1.00 98.12 266 ILE A N 1
ATOM 2031 C CA . ILE A 1 266 ? 1.458 2.333 26.659 1.00 98.12 266 ILE A CA 1
ATOM 2032 C C . ILE A 1 266 ? 0.060 1.765 26.451 1.00 98.12 266 ILE A C 1
ATOM 2034 O O . ILE A 1 266 ? -0.727 2.343 25.701 1.00 98.12 266 ILE A O 1
ATOM 2038 N N . ASP A 1 267 ? -0.222 0.639 27.100 1.00 97.56 267 ASP A N 1
ATOM 2039 C CA . ASP A 1 267 ? -1.519 -0.030 27.009 1.00 97.56 267 ASP A CA 1
ATOM 2040 C C . ASP A 1 267 ? -2.582 0.615 27.933 1.00 97.56 267 ASP A C 1
ATOM 2042 O O . ASP A 1 267 ? -2.243 1.453 28.784 1.00 97.56 267 ASP A O 1
ATOM 2046 N N . PRO A 1 268 ? -3.870 0.234 27.813 1.00 97.62 268 PRO A N 1
ATOM 2047 C CA . PRO A 1 268 ? -4.939 0.750 28.669 1.00 97.62 268 PRO A CA 1
ATOM 2048 C C . PRO A 1 268 ? -4.715 0.478 30.164 1.00 97.62 268 PRO A C 1
ATOM 2050 O O . PRO A 1 268 ? -5.151 1.264 31.005 1.00 97.62 268 PRO A O 1
ATOM 2053 N N . SER A 1 269 ? -3.968 -0.582 30.502 1.00 96.69 269 SER A N 1
ATOM 2054 C CA . SER A 1 269 ? -3.553 -0.920 31.872 1.00 96.69 269 SER A CA 1
ATOM 2055 C C . SER A 1 269 ? -2.349 -0.105 32.373 1.00 96.69 269 SER A C 1
ATOM 2057 O O . SER A 1 269 ? -1.844 -0.346 33.468 1.00 96.69 269 SER A O 1
ATOM 2059 N N . LYS A 1 270 ? -1.892 0.883 31.589 1.00 96.94 270 LYS A N 1
ATOM 2060 C CA . LYS A 1 270 ? -0.719 1.742 31.832 1.00 96.94 270 LYS A CA 1
ATOM 2061 C C . LYS A 1 270 ? 0.624 1.011 31.782 1.00 96.94 270 LYS A C 1
ATOM 2063 O O . LYS A 1 270 ? 1.654 1.580 32.164 1.00 96.94 270 LYS A O 1
ATOM 2068 N N . ARG A 1 271 ? 0.663 -0.216 31.265 1.00 97.19 271 ARG A N 1
ATOM 2069 C CA . ARG A 1 271 ? 1.906 -0.958 31.056 1.00 97.19 271 ARG A CA 1
ATOM 2070 C C . ARG A 1 271 ? 2.663 -0.378 29.869 1.00 97.19 271 ARG A C 1
ATOM 2072 O O . ARG A 1 271 ? 2.088 -0.087 28.826 1.00 97.19 271 ARG A O 1
ATOM 2079 N N . LYS A 1 272 ? 3.978 -0.225 30.028 1.00 97.69 272 LYS A N 1
ATOM 2080 C CA . LYS A 1 272 ? 4.878 0.239 28.965 1.00 97.69 272 LYS A CA 1
ATOM 2081 C C . LYS A 1 272 ? 5.464 -0.948 28.207 1.00 97.69 272 LYS A C 1
ATOM 2083 O O . LYS A 1 272 ? 5.969 -1.885 28.824 1.00 97.69 272 LYS A O 1
ATOM 2088 N N . HIS A 1 273 ? 5.478 -0.847 26.887 1.00 97.94 273 HIS A N 1
ATOM 2089 C CA . HIS A 1 273 ? 6.074 -1.802 25.963 1.00 97.94 273 HIS A CA 1
ATOM 2090 C C . HIS A 1 273 ? 7.137 -1.101 25.117 1.00 97.94 273 HIS A C 1
ATOM 2092 O O . HIS A 1 273 ? 6.942 0.023 24.647 1.00 97.94 273 HIS A O 1
ATOM 2098 N N . LYS A 1 274 ? 8.272 -1.773 24.949 1.00 96.69 274 LYS A N 1
ATOM 2099 C CA . LYS A 1 274 ? 9.408 -1.336 24.130 1.00 96.69 274 LYS A CA 1
ATOM 2100 C C . LYS A 1 274 ? 9.916 -2.520 23.319 1.00 96.69 274 LYS A C 1
ATOM 2102 O O . LYS A 1 274 ? 9.674 -3.657 23.712 1.00 96.69 274 LYS A O 1
ATOM 2107 N N . ALA A 1 275 ? 10.706 -2.266 22.281 1.00 94.69 275 ALA A N 1
ATOM 2108 C CA . ALA A 1 275 ? 11.325 -3.316 21.468 1.00 94.69 275 ALA A CA 1
ATOM 2109 C C . ALA A 1 275 ? 12.095 -4.368 22.294 1.00 94.69 275 ALA A C 1
ATOM 2111 O O . ALA A 1 275 ? 12.048 -5.554 21.986 1.00 94.69 275 ALA A O 1
ATOM 2112 N N . SER A 1 276 ? 12.736 -3.962 23.397 1.00 94.69 276 SER A N 1
ATOM 2113 C CA . SER A 1 276 ? 13.458 -4.874 24.294 1.00 94.69 276 SER A CA 1
ATOM 2114 C C . SER A 1 276 ? 12.567 -5.689 25.239 1.00 94.69 276 SER A C 1
ATOM 2116 O O . SER A 1 276 ? 13.025 -6.681 25.802 1.00 94.69 276 SER A O 1
ATOM 2118 N N . LYS A 1 277 ? 11.316 -5.267 25.468 1.00 96.31 277 LYS A N 1
ATOM 2119 C CA . LYS A 1 277 ? 10.373 -5.927 26.380 1.00 96.31 277 LYS A CA 1
ATOM 2120 C C . LYS A 1 277 ? 8.932 -5.537 26.051 1.00 96.31 277 LYS A C 1
ATOM 2122 O O . LYS A 1 277 ? 8.508 -4.405 26.304 1.00 96.31 277 LYS A O 1
ATOM 2127 N N . TYR A 1 278 ? 8.160 -6.500 25.562 1.00 96.56 278 TYR A N 1
ATOM 2128 C CA . TYR A 1 278 ? 6.752 -6.335 25.197 1.00 96.56 278 TYR A CA 1
ATOM 2129 C C . TYR A 1 278 ? 5.902 -7.542 25.640 1.00 96.56 278 TYR A C 1
ATOM 2131 O O . TYR A 1 278 ? 6.420 -8.516 26.184 1.00 96.56 278 TYR A O 1
ATOM 2139 N N . GLY A 1 279 ? 4.573 -7.428 25.522 1.00 93.88 279 GLY A N 1
ATOM 2140 C CA . GLY A 1 279 ? 3.629 -8.474 25.942 1.00 93.88 279 GLY A CA 1
ATOM 2141 C C . GLY A 1 279 ? 3.599 -9.661 24.974 1.00 93.88 279 GLY A C 1
ATOM 2142 O O . GLY A 1 279 ? 3.969 -9.515 23.817 1.00 93.88 279 GLY A O 1
ATOM 2143 N N . LYS A 1 280 ? 3.126 -10.834 25.419 1.00 94.62 280 LYS A N 1
ATOM 2144 C CA . LYS A 1 280 ? 3.101 -12.063 24.593 1.00 94.62 280 LYS A CA 1
ATOM 2145 C C . LYS A 1 280 ? 2.262 -11.933 23.312 1.00 94.62 280 LYS A C 1
ATOM 2147 O O . LYS A 1 280 ? 2.551 -12.601 22.327 1.00 94.62 280 LYS A O 1
ATOM 2152 N N . ASN A 1 281 ? 1.239 -11.082 23.333 1.00 95.56 281 ASN A N 1
ATOM 2153 C CA . ASN A 1 281 ? 0.363 -10.803 22.197 1.00 95.56 281 ASN A CA 1
ATOM 2154 C C . ASN A 1 281 ? 0.896 -9.695 21.270 1.00 95.56 281 ASN A C 1
ATOM 2156 O O . ASN A 1 281 ? 0.239 -9.352 20.291 1.00 95.56 281 ASN A O 1
ATOM 2160 N N . ILE A 1 282 ? 2.068 -9.133 21.572 1.00 96.94 282 ILE A N 1
ATOM 2161 C CA . ILE A 1 282 ? 2.714 -8.097 20.771 1.00 96.94 282 ILE A CA 1
ATOM 2162 C C . ILE A 1 282 ? 3.865 -8.730 19.993 1.00 96.94 282 ILE A C 1
ATOM 2164 O O . ILE A 1 282 ? 4.631 -9.526 20.532 1.00 96.94 282 ILE A O 1
ATOM 2168 N N . GLN A 1 283 ? 3.991 -8.369 18.724 1.00 94.00 283 GLN A N 1
ATOM 2169 C CA . GLN A 1 283 ? 5.169 -8.616 17.905 1.00 94.00 283 GLN A CA 1
ATOM 2170 C C . GLN A 1 283 ? 5.750 -7.268 17.504 1.00 94.00 283 GLN A C 1
ATOM 2172 O O . GLN A 1 283 ? 5.018 -6.375 17.081 1.00 94.00 283 GLN A O 1
ATOM 2177 N N . TRP A 1 284 ? 7.060 -7.115 17.661 1.00 95.00 284 TRP A N 1
ATOM 2178 C CA . TRP A 1 284 ? 7.734 -5.842 17.442 1.00 95.00 284 TRP A CA 1
ATOM 2179 C C . TRP A 1 284 ? 8.871 -6.016 16.445 1.00 95.00 284 TRP A C 1
ATOM 2181 O O . TRP A 1 284 ? 9.845 -6.716 16.717 1.00 95.00 284 TRP A O 1
ATOM 2191 N N . TYR A 1 285 ? 8.760 -5.347 15.303 1.00 90.81 285 TYR A N 1
ATOM 2192 C CA . TYR A 1 285 ? 9.816 -5.251 14.306 1.00 90.81 285 TYR A CA 1
ATOM 2193 C C . TYR A 1 285 ? 10.434 -3.855 14.368 1.00 90.81 285 TYR A C 1
ATOM 2195 O O . TYR A 1 285 ? 9.881 -2.883 13.852 1.00 90.81 285 TYR A O 1
ATOM 2203 N N . GLU A 1 286 ? 11.567 -3.756 15.062 1.00 90.56 286 GLU A N 1
ATOM 2204 C CA . GLU A 1 286 ? 12.302 -2.503 15.220 1.00 90.56 286 GLU A CA 1
ATOM 2205 C C . GLU A 1 286 ? 13.238 -2.265 14.031 1.00 90.56 286 GLU A C 1
ATOM 2207 O O . GLU A 1 286 ? 14.014 -3.140 13.638 1.00 90.56 286 GLU A O 1
ATOM 2212 N N . THR A 1 287 ? 13.212 -1.047 13.488 1.00 86.56 287 THR A N 1
ATOM 2213 C CA . THR A 1 287 ? 14.195 -0.588 12.498 1.00 86.56 287 THR A CA 1
ATOM 2214 C C . THR A 1 287 ? 14.754 0.784 12.874 1.00 86.56 287 THR A C 1
ATOM 2216 O O . THR A 1 287 ? 14.406 1.365 13.901 1.00 86.56 287 THR A O 1
ATOM 2219 N N . LYS A 1 288 ? 15.655 1.331 12.051 1.00 85.81 288 LYS A N 1
ATOM 2220 C CA . LYS A 1 288 ? 16.217 2.671 12.278 1.00 85.81 288 LYS A CA 1
ATOM 2221 C C . LYS A 1 288 ? 15.228 3.801 11.964 1.00 85.81 288 LYS A C 1
ATOM 2223 O O . LYS A 1 288 ? 15.294 4.832 12.621 1.00 85.81 288 LYS A O 1
ATOM 2228 N N . THR A 1 289 ? 14.351 3.621 10.973 1.00 85.69 289 THR A N 1
ATOM 2229 C CA . THR A 1 289 ? 13.484 4.685 10.426 1.00 85.69 289 THR A CA 1
ATOM 2230 C C . THR A 1 289 ? 12.014 4.527 10.795 1.00 85.69 289 THR A C 1
ATOM 2232 O O . THR A 1 289 ? 11.265 5.497 10.735 1.00 85.69 289 THR A O 1
ATOM 2235 N N . PHE A 1 290 ? 11.594 3.335 11.216 1.00 90.50 290 PHE A N 1
ATOM 2236 C CA . PHE A 1 290 ? 10.252 3.074 11.728 1.00 90.50 290 PHE A CA 1
ATOM 2237 C C . PHE A 1 290 ? 10.233 1.843 12.639 1.00 90.50 290 PHE A C 1
ATOM 2239 O O . PHE A 1 290 ? 11.124 0.997 12.569 1.00 90.50 290 PHE A O 1
ATOM 2246 N N . ASP A 1 291 ? 9.191 1.710 13.445 1.00 93.19 291 ASP A N 1
ATOM 2247 C CA . ASP A 1 291 ? 8.833 0.450 14.089 1.00 93.19 291 ASP A CA 1
ATOM 2248 C C . ASP A 1 291 ? 7.509 -0.047 13.513 1.00 93.19 291 ASP A C 1
ATOM 2250 O O . ASP A 1 291 ? 6.600 0.745 13.256 1.00 93.19 291 ASP A O 1
ATOM 2254 N N . MET A 1 292 ? 7.396 -1.360 13.329 1.00 94.00 292 MET A N 1
ATOM 2255 C CA . MET A 1 292 ? 6.114 -2.012 13.086 1.00 94.00 292 MET A CA 1
ATOM 2256 C C . MET A 1 292 ? 5.747 -2.847 14.310 1.00 94.00 292 MET A C 1
ATOM 2258 O O . MET A 1 292 ? 6.518 -3.711 14.732 1.00 94.00 292 MET A O 1
ATOM 2262 N N . ILE A 1 293 ? 4.582 -2.576 14.891 1.00 96.25 293 ILE A N 1
ATOM 2263 C CA . ILE A 1 293 ? 4.114 -3.214 16.120 1.00 96.25 293 ILE A CA 1
ATOM 2264 C C . ILE A 1 293 ? 2.762 -3.854 15.835 1.00 96.25 293 ILE A C 1
ATOM 2266 O O . ILE A 1 293 ? 1.780 -3.153 15.615 1.00 96.25 293 ILE A O 1
ATOM 2270 N N . THR A 1 294 ? 2.708 -5.178 15.868 1.00 96.00 294 THR A N 1
ATOM 2271 C CA . THR A 1 294 ? 1.466 -5.938 15.709 1.00 96.00 294 THR A CA 1
ATOM 2272 C C . THR A 1 294 ? 0.965 -6.363 17.079 1.00 96.00 294 THR A C 1
ATOM 2274 O O . THR A 1 294 ? 1.704 -6.986 17.839 1.00 96.00 294 THR A O 1
ATOM 2277 N N . ILE A 1 295 ? -0.284 -6.045 17.397 1.00 97.62 295 ILE A N 1
ATOM 2278 C CA . ILE A 1 295 ? -0.951 -6.377 18.655 1.00 97.62 295 ILE A CA 1
ATOM 2279 C C . ILE A 1 295 ? -2.132 -7.280 18.323 1.00 97.62 295 ILE A C 1
ATOM 2281 O O . ILE A 1 295 ? -3.108 -6.833 17.724 1.00 97.62 295 ILE A O 1
ATOM 2285 N N . LYS A 1 296 ? -2.039 -8.547 18.718 1.00 95.69 296 LYS A N 1
ATOM 2286 C CA . LYS A 1 296 ? -3.128 -9.515 18.575 1.00 95.69 296 LYS A CA 1
ATOM 2287 C C . LYS A 1 296 ? -4.067 -9.425 19.763 1.00 95.69 296 LYS A C 1
ATOM 2289 O O . LYS A 1 296 ? -3.593 -9.274 20.890 1.00 95.69 296 LYS A O 1
ATOM 2294 N N . GLU A 1 297 ? -5.365 -9.525 19.495 1.00 96.25 297 GLU A N 1
ATOM 2295 C CA . GLU A 1 297 ? -6.437 -9.439 20.494 1.00 96.25 297 GLU A CA 1
ATOM 2296 C C . GLU A 1 297 ? -6.180 -8.288 21.486 1.00 96.25 297 GLU A C 1
ATOM 2298 O O . GLU A 1 297 ? -5.966 -8.509 22.683 1.00 96.25 297 GLU A O 1
ATOM 2303 N N . PRO A 1 298 ? -6.053 -7.046 20.981 1.00 97.44 298 PRO A N 1
ATOM 2304 C CA . PRO A 1 298 ? -5.685 -5.916 21.815 1.00 97.44 298 PRO A CA 1
ATOM 2305 C C . PRO A 1 298 ? -6.753 -5.637 22.879 1.00 97.44 298 PRO A C 1
ATOM 2307 O O . PRO A 1 298 ? -7.951 -5.740 22.629 1.00 97.44 298 PRO A O 1
ATOM 2310 N N . LEU A 1 299 ? -6.316 -5.208 24.067 1.00 97.00 299 LEU A N 1
ATOM 2311 C CA . LEU A 1 299 ? -7.234 -4.696 25.085 1.00 97.00 299 LEU A CA 1
ATOM 2312 C C . LEU A 1 299 ? -7.983 -3.473 24.544 1.00 97.00 299 LEU A C 1
ATOM 2314 O O . LEU A 1 299 ? -7.354 -2.531 24.051 1.00 97.00 299 LEU A O 1
ATOM 2318 N N . ALA A 1 300 ? -9.306 -3.467 24.695 1.00 97.31 300 ALA A N 1
ATOM 2319 C CA . ALA A 1 300 ? -10.118 -2.299 24.390 1.00 97.31 300 ALA A CA 1
ATOM 2320 C C . ALA A 1 300 ? -9.777 -1.135 25.336 1.00 97.31 300 ALA A C 1
ATOM 2322 O O . ALA A 1 300 ? -9.484 -1.328 26.519 1.00 97.31 300 ALA A O 1
ATOM 2323 N N . GLY A 1 301 ? -9.829 0.084 24.808 1.00 97.00 301 GLY A N 1
ATOM 2324 C CA . GLY A 1 301 ? -9.550 1.316 25.530 1.00 97.00 301 GLY A CA 1
ATOM 2325 C C . GLY A 1 301 ? -8.508 2.194 24.847 1.00 97.00 301 GLY A C 1
ATOM 2326 O O . GLY A 1 301 ? -8.147 2.007 23.684 1.00 97.00 301 GLY A O 1
ATOM 2327 N N . SER A 1 302 ? -8.041 3.188 25.598 1.00 96.94 302 SER A N 1
ATOM 2328 C CA . SER A 1 302 ? -7.083 4.183 25.124 1.00 96.94 302 SER A CA 1
ATOM 2329 C C . SER A 1 302 ? -5.651 3.655 25.221 1.00 96.94 302 SER A C 1
ATOM 2331 O O . SER A 1 302 ? -5.161 3.335 26.308 1.00 96.94 302 SER A O 1
ATOM 2333 N N . TRP A 1 303 ? -4.984 3.599 24.075 1.00 98.19 303 TRP A N 1
ATOM 2334 C CA . TRP A 1 303 ? -3.566 3.298 23.930 1.00 98.19 303 TRP A CA 1
ATOM 2335 C C . TRP A 1 303 ? -2.796 4.576 23.608 1.00 98.19 303 TRP A C 1
ATOM 2337 O O . TRP A 1 303 ? -3.301 5.458 22.917 1.00 98.19 303 TRP A O 1
ATOM 2347 N N . LYS A 1 304 ? -1.546 4.666 24.066 1.00 98.06 304 LYS A N 1
ATOM 2348 C CA . LYS A 1 304 ? -0.678 5.823 23.811 1.00 98.06 304 LYS A CA 1
ATOM 2349 C C . LYS A 1 304 ? 0.669 5.399 23.247 1.00 98.06 304 LYS A C 1
ATOM 2351 O O . LYS A 1 304 ? 1.264 4.434 23.716 1.00 98.06 304 LYS A O 1
ATOM 2356 N N . VAL A 1 305 ? 1.190 6.146 22.281 1.00 96.94 305 VAL A N 1
ATOM 2357 C CA . VAL A 1 305 ? 2.493 5.905 21.650 1.00 96.94 305 VAL A CA 1
ATOM 2358 C C . VAL A 1 305 ? 3.350 7.140 21.800 1.00 96.94 305 VAL A C 1
ATOM 2360 O O . VAL A 1 305 ? 3.000 8.206 21.319 1.00 96.94 305 VAL A O 1
ATOM 2363 N N . LYS A 1 306 ? 4.528 7.013 22.406 1.00 94.56 306 LYS A N 1
ATOM 2364 C CA . LYS A 1 306 ? 5.500 8.107 22.395 1.00 94.56 306 LYS A CA 1
ATOM 2365 C C . LYS A 1 306 ? 6.103 8.241 20.994 1.00 94.56 306 LYS A C 1
ATOM 2367 O O . LYS A 1 306 ? 7.005 7.483 20.640 1.00 94.56 306 LYS A O 1
ATOM 2372 N N . LEU A 1 307 ? 5.599 9.205 20.228 1.00 92.00 307 LEU A N 1
ATOM 2373 C CA . LEU A 1 307 ? 6.042 9.505 18.868 1.00 92.00 307 LEU A CA 1
ATOM 2374 C C . LEU A 1 307 ? 7.296 10.384 18.858 1.00 92.00 307 LEU A C 1
ATOM 2376 O O . LEU A 1 307 ? 7.459 11.274 19.691 1.00 92.00 307 LEU A O 1
ATOM 2380 N N . SER A 1 308 ? 8.163 10.157 17.872 1.00 90.31 308 SER A N 1
ATOM 2381 C CA . SER A 1 308 ? 9.316 11.027 17.589 1.00 90.31 308 SER A CA 1
ATOM 2382 C C . SER A 1 308 ? 9.019 12.097 16.530 1.00 90.31 308 SER A C 1
ATOM 2384 O O . SER A 1 308 ? 9.724 13.097 16.434 1.00 90.31 308 SER A O 1
ATOM 2386 N N . THR A 1 309 ? 7.970 11.881 15.735 1.00 89.38 309 THR A N 1
ATOM 2387 C CA . THR A 1 309 ? 7.462 12.769 14.690 1.00 89.38 309 THR A CA 1
ATOM 2388 C C . THR A 1 309 ? 5.956 12.567 14.564 1.00 89.38 309 THR A C 1
ATOM 2390 O O . THR A 1 309 ? 5.457 11.485 14.872 1.00 89.38 309 THR A O 1
ATOM 2393 N N . LYS A 1 310 ? 5.226 13.590 14.116 1.00 86.69 310 LYS A N 1
ATOM 2394 C CA . LYS A 1 310 ? 3.779 13.493 13.868 1.00 86.69 310 LYS A CA 1
ATOM 2395 C C . LYS A 1 310 ? 3.460 12.823 12.527 1.00 86.69 310 LYS A C 1
ATOM 2397 O O . LYS A 1 310 ? 2.398 12.231 12.380 1.00 86.69 310 LYS A O 1
ATOM 2402 N N . GLU A 1 311 ? 4.384 12.885 11.575 1.00 86.81 311 GLU A N 1
ATOM 2403 C CA . GLU A 1 311 ? 4.179 12.419 10.202 1.00 86.81 311 GLU A CA 1
ATOM 2404 C C . GLU A 1 311 ? 4.495 10.930 10.026 1.00 86.81 311 GLU A C 1
ATOM 2406 O O . GLU A 1 311 ? 5.365 10.378 10.700 1.00 86.81 311 GLU A O 1
ATOM 2411 N N . GLY A 1 312 ? 3.803 10.282 9.084 1.00 86.94 312 GLY A N 1
ATOM 2412 C CA . GLY A 1 312 ? 4.101 8.907 8.671 1.00 86.94 312 GLY A CA 1
ATOM 2413 C C . GLY A 1 312 ? 3.698 7.822 9.673 1.00 86.94 312 GLY A C 1
ATOM 2414 O O . GLY A 1 312 ? 4.136 6.683 9.527 1.00 86.94 312 GLY A O 1
ATOM 2415 N N . ASN A 1 313 ? 2.900 8.151 10.692 1.00 93.56 313 ASN A N 1
ATOM 2416 C CA . ASN A 1 313 ? 2.389 7.175 11.654 1.00 93.56 313 ASN A CA 1
ATOM 2417 C C . ASN A 1 313 ? 1.018 6.660 11.219 1.00 93.56 313 ASN A C 1
ATOM 2419 O O . ASN A 1 313 ? 0.166 7.455 10.824 1.00 93.56 313 ASN A O 1
ATOM 2423 N N . LYS A 1 314 ? 0.796 5.348 11.308 1.00 94.62 314 LYS A N 1
ATOM 2424 C CA . LYS A 1 314 ? -0.477 4.708 10.950 1.00 94.62 314 LYS A CA 1
ATOM 2425 C C . LYS A 1 314 ? -0.836 3.618 11.946 1.00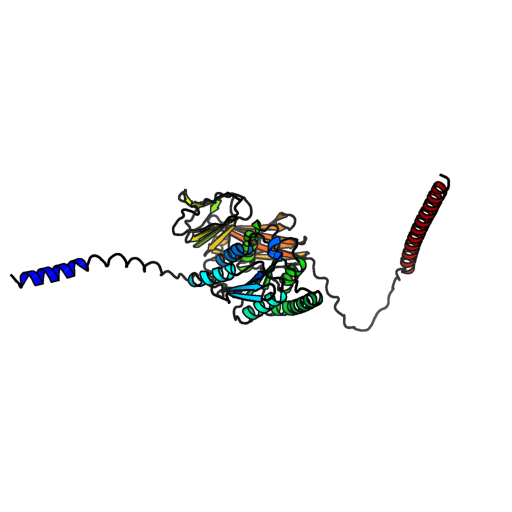 94.62 314 LYS A C 1
ATOM 2427 O O . LYS A 1 314 ? 0.052 2.964 12.490 1.00 94.62 314 LYS A O 1
ATOM 2432 N N . VAL A 1 315 ? -2.132 3.407 12.149 1.00 96.94 315 VAL A N 1
ATOM 2433 C CA . VAL A 1 315 ? -2.659 2.285 12.930 1.00 96.94 315 VAL A CA 1
ATOM 2434 C C . VAL A 1 315 ? -3.696 1.568 12.078 1.00 96.94 315 VAL A C 1
ATOM 2436 O O . VAL A 1 315 ? -4.833 2.017 11.967 1.00 96.94 315 VAL A O 1
ATOM 2439 N N . PHE A 1 316 ? -3.282 0.481 11.435 1.00 96.81 316 PHE A N 1
ATOM 2440 C CA . PHE A 1 316 ? -4.177 -0.396 10.686 1.00 96.81 316 PHE A CA 1
ATOM 2441 C C . PHE A 1 316 ? -4.856 -1.377 11.631 1.00 96.81 316 PHE A C 1
ATOM 2443 O O . PHE A 1 316 ? -4.272 -1.767 12.644 1.00 96.81 316 PHE A O 1
ATOM 2450 N N . VAL A 1 317 ? -6.070 -1.800 11.294 1.00 96.19 317 VAL A N 1
ATOM 2451 C CA . VAL A 1 317 ? -6.832 -2.745 12.107 1.00 96.19 317 VAL A CA 1
ATOM 2452 C C . VAL A 1 317 ? -7.437 -3.857 11.259 1.00 96.19 317 VAL A C 1
ATOM 2454 O O . VAL A 1 317 ? -7.900 -3.640 10.141 1.00 96.19 317 VAL A O 1
ATOM 2457 N N . ILE A 1 318 ? -7.445 -5.061 11.823 1.00 93.69 318 ILE A N 1
ATOM 2458 C CA . ILE A 1 318 ? -8.279 -6.174 11.377 1.00 93.69 318 ILE A CA 1
ATOM 2459 C C . ILE A 1 318 ? -9.458 -6.221 12.339 1.00 93.69 318 ILE A C 1
ATOM 2461 O O . ILE A 1 318 ? -9.268 -6.329 13.553 1.00 93.69 318 ILE A O 1
ATOM 2465 N N . THR A 1 319 ? -10.666 -6.088 11.807 1.00 92.69 319 THR A N 1
ATOM 2466 C CA . THR A 1 319 ? -11.871 -5.877 12.605 1.00 92.69 319 THR A CA 1
ATOM 2467 C C . THR A 1 319 ? -13.068 -6.569 11.977 1.00 92.69 319 THR A C 1
ATOM 2469 O O . THR A 1 319 ? -13.193 -6.625 10.754 1.00 92.69 319 THR A O 1
ATOM 2472 N N . ASN A 1 320 ? -13.973 -7.041 12.830 1.00 89.94 320 ASN A N 1
ATOM 2473 C CA . ASN A 1 320 ? -15.272 -7.541 12.403 1.00 89.94 320 ASN A CA 1
ATOM 2474 C C . ASN A 1 320 ? -16.216 -6.409 11.985 1.00 89.94 320 ASN A C 1
ATOM 2476 O O . ASN A 1 320 ? -17.200 -6.696 11.319 1.00 89.94 320 ASN A O 1
ATOM 2480 N N . LEU A 1 321 ? -15.932 -5.151 12.353 1.00 91.62 321 LEU A N 1
ATOM 2481 C CA . LEU A 1 321 ? -16.674 -3.951 11.959 1.00 91.62 321 LEU A CA 1
ATOM 2482 C C . LEU A 1 321 ? -15.828 -3.111 10.992 1.00 91.62 321 LEU A C 1
ATOM 2484 O O . LEU A 1 321 ? -15.023 -2.276 11.416 1.00 91.62 321 LEU A O 1
ATOM 2488 N N . SER A 1 322 ? -16.008 -3.350 9.696 1.00 92.38 322 SER A N 1
ATOM 2489 C CA . SER A 1 322 ? -15.185 -2.764 8.632 1.00 92.38 322 SER A CA 1
ATOM 2490 C C . SER A 1 322 ? -15.885 -1.617 7.908 1.00 92.38 322 SER A C 1
ATOM 2492 O O . SER A 1 322 ? -17.089 -1.677 7.658 1.00 92.38 322 SER A O 1
ATOM 2494 N N . LEU A 1 323 ? -15.126 -0.581 7.543 1.00 94.88 323 LEU A N 1
ATOM 2495 C CA . LEU A 1 323 ? -15.579 0.532 6.712 1.00 94.88 323 LEU A CA 1
ATOM 2496 C C . LEU A 1 323 ? -15.252 0.204 5.252 1.00 94.88 323 LEU A C 1
ATOM 2498 O O . LEU A 1 323 ? -14.096 0.087 4.864 1.00 94.88 323 LEU A O 1
ATOM 2502 N N . LYS A 1 324 ? -16.257 0.031 4.403 1.00 94.06 324 LYS A N 1
ATOM 2503 C CA . LYS A 1 324 ? -16.079 -0.289 2.981 1.00 94.06 324 LYS A CA 1
ATOM 2504 C C . LYS A 1 324 ? -16.300 0.932 2.105 1.00 94.06 324 LYS A C 1
ATOM 2506 O O . LYS A 1 324 ? -17.008 1.855 2.500 1.00 94.06 324 LYS A O 1
ATOM 2511 N N . THR A 1 325 ? -15.710 0.913 0.908 1.00 94.19 325 THR A N 1
ATOM 2512 C CA . THR A 1 325 ? -15.890 1.963 -0.102 1.00 94.19 325 THR A CA 1
ATOM 2513 C C . THR A 1 325 ? -15.954 1.399 -1.516 1.00 94.19 325 THR A C 1
ATOM 2515 O O . THR A 1 325 ? -15.301 0.395 -1.796 1.00 94.19 325 THR A O 1
ATOM 2518 N N . SER A 1 326 ? -16.644 2.082 -2.432 1.00 89.69 326 SER A N 1
ATOM 2519 C CA . SER A 1 326 ? -16.730 1.677 -3.846 1.00 89.69 326 SER A CA 1
ATOM 2520 C C . SER A 1 326 ? -15.574 2.168 -4.732 1.00 89.69 326 SER A C 1
ATOM 2522 O O . SER A 1 326 ? -15.394 1.666 -5.839 1.00 89.69 326 SER A O 1
ATOM 2524 N N . PHE A 1 327 ? -14.771 3.132 -4.274 1.00 92.31 327 PHE A N 1
ATOM 2525 C CA . PHE A 1 327 ? -13.728 3.758 -5.091 1.00 92.31 327 PHE A CA 1
ATOM 2526 C C . PHE A 1 327 ? -12.411 2.961 -5.107 1.00 92.31 327 PHE A C 1
ATOM 2528 O O . PHE A 1 327 ? -11.759 2.802 -4.075 1.00 92.31 327 PHE A O 1
ATOM 2535 N N . ASP A 1 328 ? -11.960 2.539 -6.293 1.00 88.31 328 ASP A N 1
ATOM 2536 C CA . ASP A 1 328 ? -10.724 1.761 -6.471 1.00 88.31 328 ASP A CA 1
ATOM 2537 C C . ASP A 1 328 ? -9.753 2.337 -7.528 1.00 88.31 328 ASP A C 1
ATOM 2539 O O . ASP A 1 328 ? -8.641 1.823 -7.712 1.00 88.31 328 ASP A O 1
ATOM 2543 N N . LYS A 1 329 ? -10.113 3.442 -8.192 1.00 91.25 329 LYS A N 1
ATOM 2544 C CA . LYS A 1 329 ? -9.342 4.019 -9.308 1.00 91.25 329 LYS A CA 1
ATOM 2545 C C . LYS A 1 329 ? -7.984 4.559 -8.860 1.00 91.25 329 LYS A C 1
ATOM 2547 O O . LYS A 1 329 ? -7.869 5.196 -7.817 1.00 91.25 329 LYS A O 1
ATOM 2552 N N . GLY A 1 330 ? -6.931 4.286 -9.632 1.00 90.94 330 GLY A N 1
ATOM 2553 C CA . GLY A 1 330 ? -5.596 4.863 -9.410 1.00 90.94 330 GLY A CA 1
ATOM 2554 C C . GLY A 1 330 ? -5.411 6.242 -10.044 1.00 90.94 330 GLY A C 1
ATOM 2555 O O . GLY A 1 330 ? -4.660 7.062 -9.519 1.00 90.94 330 GLY A O 1
ATOM 2556 N N . PHE A 1 331 ? -6.140 6.509 -11.130 1.00 94.75 331 PHE A N 1
ATOM 2557 C CA . PHE A 1 331 ? -6.080 7.749 -11.898 1.00 94.75 331 PHE A CA 1
ATOM 2558 C C . PHE A 1 331 ? -7.489 8.282 -12.177 1.00 94.75 331 PHE A C 1
ATOM 2560 O O . PHE A 1 331 ? -8.414 7.503 -12.418 1.00 94.75 331 PHE A O 1
ATOM 2567 N N . VAL A 1 332 ? -7.637 9.605 -12.148 1.00 95.62 332 VAL A N 1
ATOM 2568 C CA . VAL A 1 332 ? -8.881 10.345 -12.424 1.00 95.62 332 VAL A CA 1
ATOM 2569 C C . VAL A 1 332 ? -8.539 11.535 -13.323 1.00 95.62 332 VAL A C 1
ATOM 2571 O O . VAL A 1 332 ? -7.451 12.093 -13.182 1.00 95.62 332 VAL A O 1
ATOM 2574 N N . ASN A 1 333 ? -9.407 11.937 -14.255 1.00 96.19 333 ASN A N 1
ATOM 2575 C CA . ASN A 1 333 ? -9.118 13.124 -15.058 1.00 96.19 333 ASN A CA 1
ATOM 2576 C C . ASN A 1 333 ? -9.522 14.394 -14.313 1.00 96.19 333 ASN A C 1
ATOM 2578 O O . ASN A 1 333 ? -10.498 14.436 -13.567 1.00 96.19 333 ASN A O 1
ATOM 2582 N N . LYS A 1 334 ? -8.769 15.461 -14.541 1.00 96.69 334 LYS A N 1
ATOM 2583 C CA . LYS A 1 334 ? -9.127 16.794 -14.072 1.00 96.69 334 LYS A CA 1
ATOM 2584 C C . LYS A 1 334 ? -10.482 17.217 -14.646 1.00 96.69 334 LYS A C 1
ATOM 2586 O O . LYS A 1 334 ? -10.724 17.085 -15.842 1.00 96.69 334 LYS A O 1
ATOM 2591 N N . GLY A 1 335 ? -11.338 17.748 -13.781 1.00 95.75 335 GLY A N 1
ATOM 2592 C CA . GLY A 1 335 ? -12.724 18.100 -14.076 1.00 95.75 335 GLY A CA 1
ATOM 2593 C C . GLY A 1 335 ? -13.714 16.948 -13.880 1.00 95.75 335 GLY A C 1
ATOM 2594 O O . GLY A 1 335 ? -14.917 17.205 -13.853 1.00 95.75 335 GLY A O 1
ATOM 2595 N N . ASP A 1 336 ? -13.246 15.706 -13.693 1.00 95.88 336 ASP A N 1
ATOM 2596 C CA . ASP A 1 336 ? -14.138 14.585 -13.404 1.00 95.88 336 ASP A CA 1
ATOM 2597 C C . ASP A 1 336 ? -14.802 14.766 -12.033 1.00 95.88 336 ASP A C 1
ATOM 2599 O O . ASP A 1 336 ? -14.210 15.261 -11.063 1.00 95.88 336 ASP A O 1
ATOM 2603 N N . ARG A 1 337 ? -16.047 14.295 -11.946 1.00 96.12 337 ARG A N 1
ATOM 2604 C CA . ARG A 1 337 ? -16.736 14.107 -10.674 1.00 96.12 337 ARG A CA 1
ATOM 2605 C C . ARG A 1 337 ? -16.308 12.778 -10.063 1.00 96.12 337 ARG A C 1
ATOM 2607 O O . ARG A 1 337 ? -16.463 11.723 -10.678 1.00 96.12 337 ARG A O 1
ATOM 2614 N N . VAL A 1 338 ? -15.785 12.837 -8.846 1.00 96.62 338 VAL A N 1
ATOM 2615 C CA . VAL A 1 338 ? -15.478 11.668 -8.026 1.00 96.62 338 VAL A CA 1
ATOM 2616 C C . VAL A 1 338 ? -16.672 11.398 -7.123 1.00 96.62 338 VAL A C 1
ATOM 2618 O O . VAL A 1 338 ? -17.050 12.261 -6.336 1.00 96.62 338 VAL A O 1
ATOM 2621 N N . THR A 1 339 ? -17.232 10.196 -7.233 1.00 96.06 339 THR A N 1
ATOM 2622 C CA . THR A 1 339 ? -18.287 9.685 -6.351 1.00 96.06 339 THR A CA 1
ATOM 2623 C C . THR A 1 339 ? -17.696 8.596 -5.461 1.00 96.06 339 THR A C 1
ATOM 2625 O O . THR A 1 339 ? -17.002 7.699 -5.948 1.00 96.06 339 THR A O 1
ATOM 2628 N N . ILE A 1 340 ? -17.947 8.688 -4.158 1.00 95.94 340 ILE A N 1
ATOM 2629 C CA . ILE A 1 340 ? -17.525 7.710 -3.156 1.00 95.94 340 ILE A CA 1
ATOM 2630 C C . ILE A 1 340 ? -18.764 7.228 -2.419 1.00 95.94 340 ILE A C 1
ATOM 2632 O O . ILE A 1 340 ? -19.377 8.000 -1.682 1.00 95.94 340 ILE A O 1
ATOM 2636 N N . ASP A 1 341 ? -19.067 5.939 -2.549 1.00 95.12 341 ASP A N 1
ATOM 2637 C CA . ASP A 1 341 ? -19.999 5.270 -1.647 1.00 95.12 341 ASP A CA 1
ATOM 2638 C C . ASP A 1 341 ? -19.199 4.636 -0.520 1.00 95.12 341 ASP A C 1
ATOM 2640 O O . ASP A 1 341 ? -18.228 3.926 -0.784 1.00 95.12 341 ASP A O 1
ATOM 2644 N N . ALA A 1 342 ? -19.623 4.855 0.717 1.00 95.25 342 ALA A N 1
ATOM 2645 C CA . ALA A 1 342 ? -19.054 4.261 1.912 1.00 95.25 342 ALA A CA 1
ATOM 2646 C C . ALA A 1 342 ? -20.149 3.595 2.756 1.00 95.25 342 ALA A C 1
ATOM 2648 O O . ALA A 1 342 ? -21.295 4.044 2.775 1.00 95.25 342 ALA A O 1
ATOM 2649 N N . TRP A 1 343 ? -19.826 2.498 3.434 1.00 93.44 343 TRP A N 1
ATOM 2650 C CA . T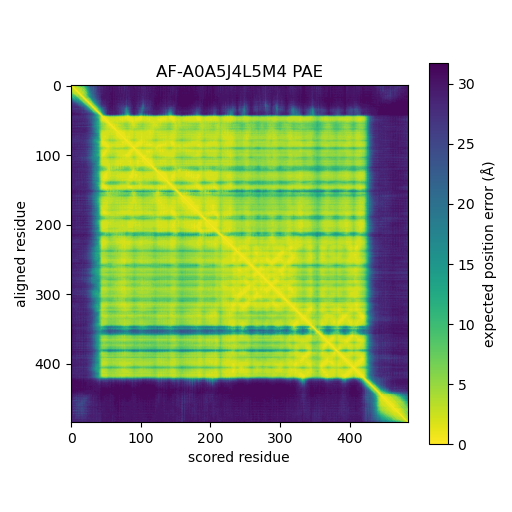RP A 1 343 ? -20.762 1.794 4.316 1.00 93.44 343 TRP A CA 1
ATOM 2651 C C . TRP A 1 343 ? -20.014 0.983 5.370 1.00 93.44 343 TRP A C 1
ATOM 2653 O O . TRP A 1 343 ? -18.807 0.780 5.260 1.00 93.44 343 TRP A O 1
ATOM 2663 N N . LEU A 1 344 ? -20.724 0.529 6.402 1.00 92.44 344 LEU A N 1
ATOM 2664 C CA . LEU A 1 344 ? -20.166 -0.360 7.417 1.00 92.44 344 LEU A CA 1
ATOM 2665 C C . LEU A 1 344 ? -20.678 -1.782 7.215 1.00 92.44 344 LEU A C 1
ATOM 2667 O O . LEU A 1 344 ? -21.868 -2.001 6.981 1.00 92.44 344 LEU A O 1
ATOM 2671 N N . GLU A 1 345 ? -19.774 -2.740 7.361 1.00 90.94 345 GLU A N 1
ATOM 2672 C CA . GLU A 1 345 ? -20.091 -4.164 7.395 1.00 90.94 345 GLU A CA 1
ATOM 2673 C C . GLU A 1 345 ? -19.681 -4.758 8.734 1.00 90.94 345 GLU A C 1
ATOM 2675 O O . GLU A 1 345 ? -18.570 -4.501 9.207 1.00 90.94 345 GLU A O 1
ATOM 2680 N N . ARG A 1 346 ? -20.561 -5.580 9.313 1.00 87.25 346 ARG A N 1
ATOM 2681 C CA . ARG A 1 346 ? -20.264 -6.426 10.466 1.00 87.25 346 ARG A CA 1
ATOM 2682 C C . ARG A 1 346 ? -20.334 -7.893 10.082 1.00 87.25 346 ARG A C 1
ATOM 2684 O O . ARG A 1 346 ? -21.318 -8.315 9.483 1.00 87.25 346 ARG A O 1
ATOM 2691 N N . ASP A 1 347 ? -19.287 -8.648 10.407 1.00 80.50 347 ASP A N 1
ATOM 2692 C CA . ASP A 1 347 ? -19.165 -10.080 10.082 1.00 80.50 347 ASP A CA 1
ATOM 2693 C C . ASP A 1 347 ? -19.443 -10.373 8.592 1.00 80.50 347 ASP A C 1
ATOM 2695 O O . ASP A 1 347 ? -19.939 -11.435 8.216 1.00 80.50 347 ASP A O 1
ATOM 2699 N N . GLY A 1 348 ? -19.129 -9.387 7.741 1.00 70.69 348 GLY A N 1
ATOM 2700 C CA . GLY A 1 348 ? -19.302 -9.452 6.298 1.00 70.69 348 GLY A CA 1
ATOM 2701 C C . GLY A 1 348 ? -20.722 -9.210 5.771 1.00 70.69 348 GLY A C 1
ATOM 2702 O O . GLY A 1 348 ? -20.962 -9.424 4.585 1.00 70.69 348 GLY A O 1
ATOM 2703 N N . GLY A 1 349 ? -21.654 -8.771 6.623 1.00 73.06 349 GLY A N 1
ATOM 2704 C CA . GLY A 1 349 ? -22.967 -8.255 6.234 1.00 73.06 349 GLY A CA 1
ATOM 2705 C C . GLY A 1 349 ? -23.064 -6.741 6.436 1.00 73.06 349 GLY A C 1
ATOM 2706 O O . GLY A 1 349 ? -22.533 -6.201 7.405 1.00 73.06 349 GLY A O 1
ATOM 2707 N N . ILE A 1 350 ? -23.754 -6.037 5.535 1.00 78.50 350 ILE A N 1
ATOM 2708 C CA . ILE A 1 350 ? -23.981 -4.587 5.655 1.00 78.50 350 ILE A CA 1
ATOM 2709 C C . ILE A 1 350 ? -24.842 -4.301 6.888 1.00 78.50 350 ILE A C 1
ATOM 2711 O O . ILE A 1 350 ? -25.908 -4.894 7.061 1.00 78.50 350 ILE A O 1
ATOM 2715 N N . ILE A 1 351 ? -24.417 -3.347 7.719 1.00 75.31 351 ILE A N 1
ATOM 2716 C CA . ILE A 1 351 ? -25.242 -2.859 8.828 1.00 75.31 351 ILE A CA 1
ATOM 2717 C C . ILE A 1 351 ? -26.370 -2.004 8.244 1.00 75.31 351 ILE A C 1
ATOM 2719 O O . ILE A 1 351 ? -26.152 -0.871 7.821 1.00 75.31 351 ILE A O 1
ATOM 2723 N N . GLY A 1 352 ? -27.580 -2.564 8.204 1.00 62.09 352 GLY A N 1
ATOM 2724 C CA . GLY A 1 352 ? -28.791 -1.897 7.705 1.00 62.09 352 GLY A CA 1
ATOM 2725 C C . GLY A 1 352 ? -29.782 -1.467 8.792 1.00 62.09 352 GLY A C 1
ATOM 2726 O O . GLY A 1 352 ? -30.790 -0.832 8.484 1.00 62.09 352 GLY A O 1
ATOM 2727 N N . GLU A 1 353 ? -29.527 -1.816 10.054 1.00 69.44 353 GLU A N 1
ATOM 2728 C CA . GLU A 1 353 ? -30.422 -1.536 11.181 1.00 69.44 353 GLU A CA 1
ATOM 2729 C C . GLU A 1 353 ? -30.530 -0.024 11.418 1.00 69.44 353 GLU A C 1
ATOM 2731 O O . GLU A 1 353 ? -29.540 0.649 11.720 1.00 69.44 353 GLU A O 1
ATOM 2736 N N . LYS A 1 354 ? -31.743 0.524 11.257 1.00 62.19 354 LYS A N 1
ATOM 2737 C CA . LYS A 1 354 ? -31.994 1.974 11.295 1.00 62.19 354 LYS A CA 1
ATOM 2738 C C . LYS A 1 354 ? -31.485 2.618 12.587 1.00 62.19 354 LYS A C 1
ATOM 2740 O O . LYS A 1 354 ? -30.752 3.600 12.494 1.00 62.19 354 LYS A O 1
ATOM 2745 N N . ASP A 1 355 ? -31.762 2.006 13.734 1.00 55.25 355 ASP A N 1
ATOM 2746 C CA . ASP A 1 355 ? -31.396 2.516 15.064 1.00 55.25 355 ASP A CA 1
ATOM 2747 C C . ASP A 1 355 ? -29.870 2.579 15.278 1.00 55.25 355 ASP A C 1
ATOM 2749 O O . ASP A 1 355 ? -29.348 3.470 15.957 1.00 55.25 355 ASP A O 1
ATOM 2753 N N . VAL A 1 356 ? -29.122 1.663 14.649 1.00 67.00 356 VAL A N 1
ATOM 2754 C CA . VAL A 1 356 ? -27.650 1.658 14.674 1.00 67.00 356 VAL A CA 1
ATOM 2755 C C . VAL A 1 356 ? -27.104 2.768 13.775 1.00 67.00 356 VAL A C 1
ATOM 2757 O O . VAL A 1 356 ? -26.209 3.512 14.173 1.00 67.00 356 VAL A O 1
ATOM 2760 N N . LEU A 1 357 ? -27.684 2.932 12.583 1.00 72.00 357 LEU A N 1
ATOM 2761 C CA . LEU A 1 357 ? -27.280 3.943 11.602 1.00 72.00 357 LEU A CA 1
ATOM 2762 C C . LEU A 1 357 ? -27.665 5.385 11.977 1.00 72.00 357 LEU A C 1
ATOM 2764 O O . LEU A 1 357 ? -27.249 6.314 11.284 1.00 72.00 357 LEU A O 1
ATOM 2768 N N . GLU A 1 358 ? -28.501 5.602 12.992 1.00 75.31 358 GLU A N 1
ATOM 2769 C CA . GLU A 1 358 ? -28.843 6.942 13.505 1.00 75.31 358 GLU A CA 1
ATOM 2770 C C . GLU A 1 358 ? -27.729 7.553 14.362 1.00 75.31 358 GLU A C 1
ATOM 2772 O O . GLU A 1 358 ? -27.608 8.773 14.449 1.00 75.31 358 GLU A O 1
ATOM 2777 N N . HIS A 1 359 ? -26.868 6.715 14.938 1.00 84.00 359 HIS A N 1
ATOM 2778 C CA . HIS A 1 359 ? -25.799 7.132 15.847 1.00 84.00 359 HIS A CA 1
ATOM 2779 C C . HIS A 1 359 ? -24.413 7.135 15.194 1.00 84.00 359 HIS A C 1
ATOM 2781 O O . HIS A 1 359 ? -23.401 7.215 15.895 1.00 84.00 359 HIS A O 1
ATOM 2787 N N . ILE A 1 360 ? -24.370 7.012 13.865 1.00 89.06 360 ILE A N 1
ATOM 2788 C CA . ILE A 1 360 ? -23.137 6.943 13.087 1.00 89.06 360 ILE A CA 1
ATOM 2789 C C . ILE A 1 360 ? -23.031 8.183 12.208 1.00 89.06 360 ILE A C 1
ATOM 2791 O O . ILE A 1 360 ? -23.904 8.450 11.377 1.00 89.06 360 ILE A O 1
ATOM 2795 N N . SER A 1 361 ? -21.932 8.914 12.365 1.00 91.50 361 SER A N 1
ATOM 2796 C CA . SER A 1 361 ? -21.560 10.016 11.488 1.00 91.50 361 SER A CA 1
ATOM 2797 C C . SER A 1 361 ? -20.528 9.549 10.464 1.00 91.50 361 SER A C 1
ATOM 2799 O O . SER A 1 361 ? -19.586 8.824 10.785 1.00 91.50 361 SER A O 1
ATOM 2801 N N . PHE A 1 362 ? -20.713 9.979 9.216 1.00 94.75 362 PHE A N 1
ATOM 2802 C CA . PHE A 1 362 ? -19.712 9.859 8.162 1.00 94.75 362 PHE A CA 1
ATOM 2803 C C . PHE A 1 362 ? -19.236 11.251 7.785 1.00 94.75 362 PHE A C 1
ATOM 2805 O O . PHE A 1 362 ? -20.034 12.155 7.541 1.00 94.75 362 PHE A O 1
ATOM 2812 N N . SER A 1 363 ? -17.926 11.412 7.721 1.00 95.62 363 SER A N 1
ATOM 2813 C CA . SER A 1 363 ? -17.291 12.626 7.227 1.00 95.62 363 SER A CA 1
ATOM 2814 C C . SER A 1 363 ? -16.064 12.255 6.417 1.00 95.62 363 SER A C 1
ATOM 2816 O O . SER A 1 363 ? -15.555 11.138 6.520 1.00 95.62 363 SER A O 1
ATOM 2818 N N . GLY A 1 364 ? -15.576 13.180 5.604 1.00 96.25 364 GLY A N 1
ATOM 2819 C CA . GLY A 1 364 ? -14.295 12.992 4.957 1.00 96.25 364 GLY A CA 1
ATOM 2820 C C . GLY A 1 364 ? -13.524 14.281 4.784 1.00 96.25 364 GLY A C 1
ATOM 2821 O O . GLY A 1 364 ? -14.057 15.379 4.909 1.00 96.25 364 GLY A O 1
ATOM 2822 N N . ASN A 1 365 ? -12.245 14.125 4.483 1.00 97.12 365 ASN A N 1
ATOM 2823 C CA . ASN A 1 365 ? -11.324 15.204 4.182 1.00 97.12 365 ASN A CA 1
ATOM 2824 C C . ASN A 1 365 ? -10.578 14.857 2.896 1.00 97.12 365 ASN A C 1
ATOM 2826 O O . ASN A 1 365 ? -9.915 13.822 2.818 1.00 97.12 365 ASN A O 1
ATOM 2830 N N . VAL A 1 366 ? -10.684 15.724 1.895 1.00 97.44 366 VAL A N 1
ATOM 2831 C CA . VAL A 1 366 ? -9.946 15.629 0.637 1.00 97.44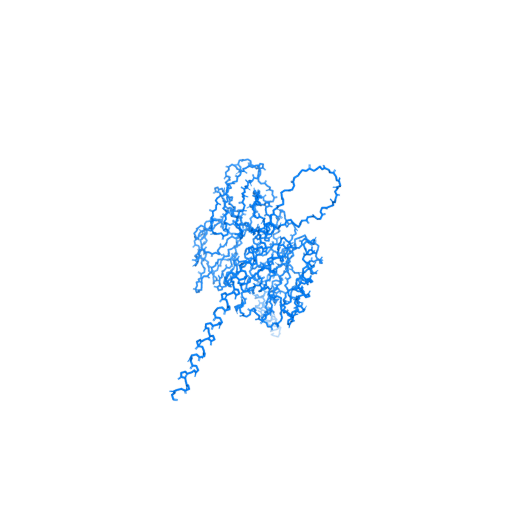 366 VAL A CA 1
ATOM 2832 C C . VAL A 1 366 ? -8.721 16.519 0.748 1.00 97.44 366 VAL A C 1
ATOM 2834 O O . VAL A 1 366 ? -8.848 17.739 0.826 1.00 97.44 366 VAL A O 1
ATOM 2837 N N . MET A 1 367 ? -7.541 15.910 0.749 1.00 96.81 367 MET A N 1
ATOM 2838 C CA . MET A 1 367 ? -6.272 16.613 0.628 1.00 96.81 367 MET A CA 1
ATOM 2839 C C . MET A 1 367 ? -5.894 16.703 -0.851 1.00 96.81 367 MET A C 1
ATOM 2841 O O . MET A 1 367 ? -5.726 15.673 -1.513 1.00 96.81 367 MET A O 1
ATOM 2845 N N . SER A 1 368 ? -5.789 17.928 -1.363 1.00 95.50 368 SER A N 1
ATOM 2846 C CA . SER A 1 368 ? -5.363 18.226 -2.729 1.00 95.50 368 SER A CA 1
ATOM 2847 C C . SER A 1 368 ? -3.832 18.304 -2.854 1.00 95.50 368 SER A C 1
ATOM 2849 O O . SER A 1 368 ? -3.127 18.392 -1.844 1.00 95.50 368 SER A O 1
ATOM 2851 N N . PRO A 1 369 ? -3.283 18.289 -4.086 1.00 93.94 369 PRO A N 1
ATOM 2852 C CA . PRO A 1 369 ? -1.837 18.254 -4.324 1.00 93.94 369 PRO A CA 1
ATOM 2853 C C . PRO A 1 369 ? -1.066 19.464 -3.781 1.00 93.94 369 PRO A C 1
ATOM 2855 O O . PRO A 1 369 ? 0.138 19.381 -3.558 1.00 93.94 369 PRO A O 1
ATOM 2858 N N . ASP A 1 370 ? -1.749 20.590 -3.580 1.00 93.25 370 ASP A N 1
ATOM 2859 C CA . ASP A 1 370 ? -1.216 21.818 -2.985 1.00 93.25 370 ASP A CA 1
ATOM 2860 C C . ASP A 1 370 ? -1.196 21.792 -1.443 1.00 93.25 370 ASP A C 1
ATOM 2862 O O . ASP A 1 370 ? -0.781 22.761 -0.812 1.00 93.25 370 ASP A O 1
ATOM 2866 N N . GLY A 1 371 ? -1.628 20.684 -0.831 1.00 91.62 371 GLY A N 1
ATOM 2867 C CA . GLY A 1 371 ? -1.677 20.493 0.617 1.00 91.62 371 GLY A CA 1
ATOM 2868 C C . GLY A 1 371 ? -2.929 21.065 1.283 1.00 91.62 371 GLY A C 1
ATOM 2869 O O . GLY A 1 371 ? -3.080 20.925 2.498 1.00 91.62 371 GLY A O 1
ATOM 2870 N N . GLN A 1 372 ? -3.844 21.681 0.526 1.00 93.94 372 GLN A N 1
ATOM 2871 C CA . GLN A 1 372 ? -5.113 22.137 1.084 1.00 93.94 372 GLN A CA 1
ATOM 2872 C C . GLN A 1 372 ? -6.004 20.943 1.423 1.00 93.94 372 GLN A C 1
ATOM 2874 O O . GLN A 1 372 ? -6.061 19.953 0.698 1.00 93.94 372 GLN A O 1
ATOM 2879 N N . THR A 1 373 ? -6.707 21.036 2.550 1.00 95.94 373 THR A N 1
ATOM 2880 C CA . 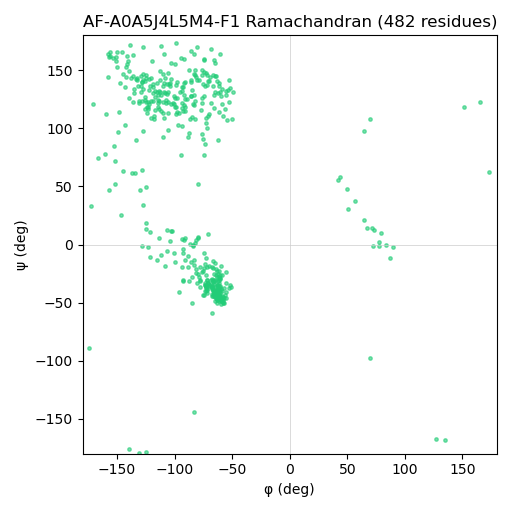THR A 1 373 ? -7.662 20.015 2.981 1.00 95.94 373 THR A CA 1
ATOM 2881 C C . THR A 1 373 ? -9.064 20.598 2.962 1.00 95.94 373 THR A C 1
ATOM 2883 O O . THR A 1 373 ? -9.335 21.585 3.641 1.00 95.94 373 THR A O 1
ATOM 2886 N N . THR A 1 374 ? -9.955 19.976 2.196 1.00 96.19 374 THR A N 1
ATOM 2887 C CA . THR A 1 374 ? -11.368 20.354 2.101 1.00 96.19 374 THR A CA 1
ATOM 2888 C C . THR A 1 374 ? -12.226 19.270 2.733 1.00 96.19 374 THR A C 1
ATOM 2890 O O . THR A 1 374 ? -12.086 18.092 2.401 1.00 96.19 374 THR A O 1
ATOM 2893 N N . LYS A 1 375 ? -13.125 19.657 3.638 1.00 96.94 375 LYS A N 1
ATOM 2894 C CA . LYS A 1 375 ? -14.082 18.724 4.232 1.00 96.94 375 LYS A CA 1
ATOM 2895 C C . LYS A 1 375 ? -15.141 18.337 3.198 1.00 96.94 375 LYS A C 1
ATOM 2897 O O . LYS A 1 375 ? -15.642 19.196 2.476 1.00 96.94 375 LYS A O 1
ATOM 2902 N N . ILE A 1 376 ? -15.485 17.057 3.156 1.00 95.50 376 ILE A N 1
ATOM 2903 C CA . ILE A 1 376 ? -16.606 16.519 2.390 1.00 95.50 376 ILE A CA 1
ATOM 2904 C C . ILE A 1 376 ? -17.606 15.877 3.346 1.00 95.50 376 ILE A C 1
ATOM 2906 O O . ILE A 1 376 ? -17.234 15.183 4.297 1.00 95.50 376 ILE A O 1
ATOM 2910 N N . ASP A 1 377 ? -18.882 16.119 3.083 1.00 92.75 377 ASP A N 1
ATOM 2911 C CA . ASP A 1 377 ? -19.977 15.506 3.820 1.00 92.75 377 ASP A CA 1
ATOM 2912 C C . ASP A 1 377 ? -20.544 14.332 3.020 1.00 92.75 377 ASP A C 1
ATOM 2914 O O . ASP A 1 377 ? -20.410 14.253 1.793 1.00 92.75 377 ASP A O 1
ATOM 2918 N N . PHE A 1 378 ? -21.160 13.397 3.735 1.00 94.38 378 PHE A N 1
ATOM 2919 C CA . PHE A 1 378 ? -21.762 12.210 3.151 1.00 94.38 378 PHE A CA 1
ATOM 2920 C C . PHE A 1 378 ? -23.277 12.230 3.342 1.00 94.38 378 PHE A C 1
ATOM 2922 O O . PHE A 1 378 ? -23.777 12.295 4.466 1.00 94.38 378 PHE A O 1
ATOM 2929 N N . ALA A 1 379 ? -24.013 12.113 2.242 1.00 91.94 379 ALA A N 1
ATOM 2930 C CA . ALA A 1 379 ? -25.458 11.959 2.259 1.00 91.94 379 ALA A CA 1
ATOM 2931 C C . ALA A 1 379 ? -25.832 10.488 2.488 1.00 91.94 379 ALA A C 1
ATOM 2933 O O . ALA A 1 379 ? -25.356 9.592 1.788 1.00 91.94 379 ALA A O 1
ATOM 2934 N N . LYS A 1 380 ? -26.706 10.228 3.463 1.00 87.62 380 LYS A N 1
ATOM 2935 C CA . LYS A 1 380 ? -27.208 8.879 3.758 1.00 87.62 380 LYS A CA 1
ATOM 2936 C C . LYS A 1 380 ? -28.219 8.450 2.690 1.00 87.62 380 LYS A C 1
ATOM 2938 O O . LYS A 1 380 ? -29.197 9.148 2.446 1.00 87.62 380 LYS A O 1
ATOM 2943 N N . SER A 1 381 ? -28.009 7.280 2.095 1.00 83.06 381 SER A N 1
ATOM 2944 C CA . SER A 1 381 ? -28.887 6.684 1.086 1.00 83.06 381 SER A CA 1
ATOM 2945 C C . SER A 1 381 ? -28.853 5.157 1.190 1.00 83.06 381 SER A C 1
ATOM 2947 O O . SER A 1 381 ? -27.820 4.538 0.955 1.00 83.06 381 SER A O 1
ATOM 2949 N N . ASN A 1 382 ? -29.977 4.535 1.567 1.00 78.19 382 ASN A N 1
ATOM 2950 C CA . ASN A 1 382 ? -30.161 3.072 1.586 1.00 78.19 382 ASN A CA 1
ATOM 2951 C C . ASN A 1 382 ? -29.040 2.274 2.296 1.00 78.19 382 ASN A C 1
ATOM 2953 O O . ASN A 1 382 ? -28.522 1.303 1.752 1.00 78.19 382 ASN A O 1
ATOM 2957 N N . GLY A 1 383 ? -28.637 2.693 3.503 1.00 79.62 383 GLY A N 1
ATOM 2958 C CA . GLY A 1 383 ? -27.573 2.025 4.277 1.00 79.62 383 GLY A CA 1
ATOM 2959 C C . GLY A 1 383 ? -26.146 2.328 3.800 1.00 79.62 383 GLY A C 1
ATOM 2960 O O . GLY A 1 383 ? -25.183 1.875 4.414 1.00 79.62 383 GLY A O 1
ATOM 2961 N N . LYS A 1 384 ? -26.004 3.132 2.743 1.00 89.31 384 LYS A N 1
ATOM 2962 C CA . LYS A 1 384 ? -24.741 3.701 2.274 1.00 89.31 384 LYS A CA 1
ATOM 2963 C C . LYS A 1 384 ? -24.689 5.199 2.550 1.00 89.31 384 LYS A C 1
ATOM 2965 O O . LYS A 1 384 ? -25.700 5.856 2.802 1.00 89.31 384 LYS A O 1
ATOM 2970 N N . TYR A 1 385 ? -23.483 5.726 2.472 1.00 92.69 385 TYR A N 1
ATOM 2971 C CA . TYR A 1 385 ? -23.134 7.119 2.661 1.00 92.69 385 TYR A CA 1
ATOM 2972 C C . TYR A 1 385 ? -22.404 7.554 1.399 1.00 92.69 385 TYR A C 1
ATOM 2974 O O . TYR A 1 385 ? -21.370 6.981 1.067 1.00 92.69 385 TYR A O 1
ATOM 2982 N N . ILE A 1 386 ? -22.951 8.525 0.674 1.00 95.12 386 ILE A N 1
ATOM 2983 C CA . ILE A 1 386 ? -22.452 8.931 -0.643 1.00 95.12 386 ILE A CA 1
ATOM 2984 C C . ILE A 1 386 ? -21.897 10.347 -0.556 1.00 95.12 386 ILE A C 1
ATOM 2986 O O . ILE A 1 386 ? -22.556 11.240 -0.023 1.00 95.12 386 ILE A O 1
ATOM 2990 N N . SER A 1 387 ? -20.698 10.554 -1.091 1.00 96.38 387 SER A N 1
ATOM 2991 C CA . SER A 1 387 ? -20.106 11.880 -1.256 1.00 96.38 387 SER A CA 1
ATOM 2992 C C . SER A 1 387 ? -19.647 12.084 -2.693 1.00 96.38 387 SER A C 1
ATOM 2994 O O . SER A 1 387 ? -19.120 11.163 -3.322 1.00 96.38 387 SER A O 1
ATOM 2996 N N . GLU A 1 388 ? -19.844 13.296 -3.205 1.00 95.81 388 GLU A N 1
ATOM 2997 C CA . GLU A 1 388 ? -19.429 13.695 -4.546 1.00 95.81 388 GLU A CA 1
ATOM 2998 C C . GLU A 1 388 ? -18.635 14.995 -4.495 1.00 95.81 388 GLU A C 1
ATOM 3000 O O . GLU A 1 388 ? -19.024 15.953 -3.829 1.00 95.81 388 GLU A O 1
ATOM 3005 N N . PHE A 1 389 ? -17.532 15.053 -5.235 1.00 95.62 389 PHE A N 1
ATOM 3006 C CA . PHE A 1 389 ? -16.734 16.268 -5.385 1.00 95.62 389 PHE A CA 1
ATOM 3007 C C . PHE A 1 389 ? -16.026 16.293 -6.741 1.00 95.62 389 PHE A C 1
ATOM 3009 O O . PHE A 1 389 ? -15.891 15.273 -7.416 1.00 95.62 389 PHE A O 1
ATOM 3016 N N . ILE A 1 390 ? -15.589 17.477 -7.163 1.00 95.44 390 ILE A N 1
ATOM 3017 C CA . ILE A 1 390 ? -14.876 17.678 -8.429 1.00 95.44 390 ILE A CA 1
ATOM 3018 C C . ILE A 1 390 ? -13.392 17.869 -8.134 1.00 95.44 390 ILE A C 1
ATOM 3020 O O . ILE A 1 390 ? -13.022 18.584 -7.201 1.00 95.44 390 ILE A O 1
ATOM 3024 N N . VAL A 1 391 ? -12.537 17.263 -8.955 1.00 96.19 391 VAL A N 1
ATOM 3025 C CA . VAL A 1 391 ? -11.083 17.398 -8.841 1.00 96.19 391 VAL A CA 1
ATOM 3026 C C . VAL A 1 391 ? -10.518 18.293 -9.940 1.00 96.19 391 VAL A C 1
ATOM 3028 O O . VAL A 1 391 ? -10.542 17.947 -11.114 1.00 96.19 391 VAL A O 1
ATOM 3031 N N . ASN A 1 392 ? -9.999 19.465 -9.568 1.00 94.81 392 ASN A N 1
ATOM 3032 C CA . ASN A 1 392 ? -9.601 20.506 -10.530 1.00 94.81 392 ASN A CA 1
ATOM 3033 C C . ASN A 1 392 ? -8.090 20.765 -10.613 1.00 94.81 392 ASN A C 1
ATOM 3035 O O . ASN A 1 392 ? -7.641 21.488 -11.503 1.00 94.81 392 ASN A O 1
ATOM 3039 N N . ILE A 1 393 ? -7.299 20.186 -9.711 1.00 95.81 393 ILE A N 1
ATOM 3040 C CA . ILE A 1 393 ? -5.843 20.347 -9.674 1.00 95.81 393 ILE A CA 1
ATOM 3041 C C . ILE A 1 393 ? -5.229 19.016 -10.099 1.00 95.81 393 ILE A C 1
ATOM 3043 O O . ILE A 1 393 ? -5.721 17.960 -9.728 1.00 95.81 393 ILE A O 1
ATOM 3047 N N . THR A 1 394 ? -4.179 19.032 -10.911 1.00 95.88 394 THR A N 1
ATOM 3048 C CA . THR A 1 394 ? -3.441 17.807 -11.246 1.00 95.88 394 THR A CA 1
ATOM 3049 C C . THR A 1 394 ? -2.474 17.447 -10.126 1.00 95.88 394 THR A C 1
ATOM 3051 O O . THR A 1 394 ? -1.812 18.330 -9.584 1.00 95.88 394 THR A O 1
ATOM 3054 N N . GLY A 1 395 ? -2.322 16.160 -9.825 1.00 94.06 395 GLY A N 1
ATOM 3055 C CA . GLY A 1 395 ? -1.388 15.670 -8.810 1.00 94.06 395 GLY A CA 1
ATOM 3056 C C . GLY A 1 395 ? -1.992 14.610 -7.893 1.00 94.06 395 GLY A C 1
ATOM 3057 O O . GLY A 1 395 ? -3.049 14.054 -8.182 1.00 94.06 395 GLY A O 1
ATOM 3058 N N . GLU A 1 396 ? -1.292 14.298 -6.805 1.00 93.56 396 GLU A N 1
ATOM 3059 C CA . GLU A 1 396 ? -1.711 13.278 -5.836 1.00 93.56 396 GLU A CA 1
ATOM 3060 C C . GLU A 1 396 ? -2.833 13.803 -4.928 1.00 93.56 396 GLU A C 1
ATOM 3062 O O . GLU A 1 396 ? -2.682 14.837 -4.282 1.00 93.56 396 GLU A O 1
ATOM 3067 N N . TYR A 1 397 ? -3.941 13.064 -4.866 1.00 95.56 397 TYR A N 1
ATOM 3068 C CA . TYR A 1 397 ? -5.042 13.299 -3.938 1.00 95.56 397 TYR A CA 1
ATOM 3069 C C . TYR A 1 397 ? -5.099 12.188 -2.895 1.00 95.56 397 TYR A C 1
ATOM 3071 O O . TYR A 1 397 ? -4.842 11.014 -3.186 1.00 95.56 397 TYR A O 1
ATOM 3079 N N . SER A 1 398 ? -5.514 12.563 -1.689 1.00 95.44 398 SER A N 1
ATOM 3080 C CA . SER A 1 398 ? -5.868 11.623 -0.630 1.00 95.44 398 SER A CA 1
ATOM 3081 C C . SER A 1 398 ? -7.234 11.984 -0.070 1.00 95.44 398 SER A C 1
ATOM 3083 O O . SER A 1 398 ? -7.472 13.137 0.277 1.00 95.44 398 SER A O 1
ATOM 3085 N N . VAL A 1 399 ? -8.119 11.001 0.059 1.00 96.94 399 VAL A N 1
ATOM 3086 C CA . VAL A 1 399 ? -9.414 11.159 0.725 1.00 96.94 399 VAL A CA 1
ATOM 3087 C C . VAL A 1 399 ? -9.384 10.339 1.995 1.00 96.94 399 VAL A C 1
ATOM 3089 O O . VAL A 1 399 ? -9.270 9.118 1.940 1.00 96.94 399 VAL A O 1
ATOM 3092 N N . ASN A 1 400 ? -9.461 11.015 3.132 1.00 96.62 400 ASN A N 1
ATOM 3093 C CA . ASN A 1 400 ? -9.632 10.371 4.421 1.00 96.62 400 ASN A CA 1
ATOM 3094 C C . ASN A 1 400 ? -11.128 10.321 4.753 1.00 96.62 400 ASN A C 1
ATOM 3096 O O . ASN A 1 400 ? -11.746 11.375 4.864 1.00 96.62 400 ASN A O 1
ATOM 3100 N N . ILE A 1 401 ? -11.700 9.128 4.889 1.00 97.44 401 ILE A N 1
ATOM 3101 C CA . ILE A 1 401 ? -13.101 8.896 5.249 1.00 97.44 401 ILE A CA 1
ATOM 3102 C C . ILE A 1 401 ? -13.145 8.396 6.685 1.00 97.44 401 ILE A C 1
ATOM 3104 O O . ILE A 1 401 ? -12.466 7.430 7.025 1.00 97.44 401 ILE A O 1
ATOM 3108 N N . ILE A 1 402 ? -13.977 9.022 7.508 1.00 96.75 402 ILE A N 1
ATOM 3109 C CA . ILE A 1 402 ? -14.132 8.701 8.922 1.00 96.75 402 ILE A CA 1
ATOM 3110 C C . ILE A 1 402 ? -15.584 8.304 9.172 1.00 96.75 402 ILE A C 1
ATOM 3112 O O . ILE A 1 402 ? -16.497 9.091 8.910 1.00 96.75 402 ILE A O 1
ATOM 3116 N N . ALA A 1 403 ? -15.772 7.101 9.710 1.00 95.50 403 ALA A N 1
ATOM 3117 C CA . ALA A 1 403 ? -17.030 6.638 10.281 1.00 95.50 403 ALA A CA 1
ATOM 3118 C C . ALA A 1 403 ? -16.889 6.584 11.807 1.00 95.50 403 ALA A C 1
ATOM 3120 O O . ALA A 1 403 ? -16.012 5.893 12.332 1.00 95.50 403 ALA A O 1
ATOM 3121 N N . GLU A 1 404 ? -17.736 7.316 12.524 1.00 94.38 404 GLU A N 1
ATOM 3122 C CA . GLU A 1 404 ? -17.616 7.497 13.972 1.00 94.38 404 GLU A CA 1
ATOM 3123 C C . GLU A 1 404 ? -18.955 7.278 14.677 1.00 94.38 404 GLU A C 1
ATOM 3125 O O . GLU A 1 404 ? -20.020 7.657 14.191 1.00 94.38 404 GLU A O 1
ATOM 3130 N N . SER A 1 405 ? -18.887 6.649 15.848 1.00 92.19 405 SER A N 1
ATOM 3131 C CA . SER A 1 405 ? -19.988 6.530 16.800 1.00 92.19 405 SER A CA 1
ATOM 3132 C C . SER A 1 405 ? -19.455 6.714 18.223 1.00 92.19 405 SER A C 1
ATOM 3134 O O . SER A 1 405 ? -18.264 6.926 18.442 1.00 92.19 405 SER A O 1
ATOM 3136 N N . LYS A 1 406 ? -20.319 6.559 19.231 1.00 89.19 406 LYS A N 1
ATOM 3137 C CA . LYS A 1 406 ? -19.899 6.589 20.642 1.00 89.19 406 LYS A CA 1
ATOM 3138 C C . LYS A 1 406 ? -18.937 5.457 21.026 1.00 89.19 406 LYS A C 1
ATOM 3140 O O . LYS A 1 406 ? -18.252 5.578 22.036 1.00 89.19 406 LYS A O 1
ATOM 3145 N N . THR A 1 407 ? -18.923 4.348 20.283 1.00 88.19 407 THR A N 1
ATOM 3146 C CA . THR A 1 407 ? -18.194 3.128 20.675 1.00 88.19 407 THR A CA 1
ATOM 3147 C C . THR A 1 407 ? -17.047 2.766 19.747 1.00 88.19 407 THR A C 1
ATOM 3149 O O . THR A 1 407 ? -16.253 1.903 20.103 1.00 88.19 407 THR A O 1
ATOM 3152 N N . PHE A 1 408 ? -16.965 3.372 18.563 1.00 92.88 408 PHE A N 1
ATOM 3153 C CA . PHE A 1 408 ? -15.904 3.087 17.605 1.00 92.88 408 PHE A CA 1
ATOM 3154 C C . PHE A 1 408 ? -15.608 4.305 16.735 1.00 92.88 408 PHE A C 1
ATOM 3156 O O . PHE A 1 408 ? -16.464 5.161 16.507 1.00 92.88 408 PHE A O 1
ATOM 3163 N N . LYS A 1 409 ? -14.403 4.302 16.175 1.00 95.62 409 LYS A N 1
ATOM 3164 C CA . LYS A 1 409 ? -13.987 5.185 15.092 1.00 95.62 409 LYS A CA 1
ATOM 3165 C C . LYS A 1 409 ? -13.239 4.343 14.071 1.00 95.62 409 LYS A C 1
ATOM 3167 O O . LYS A 1 409 ? -12.389 3.535 14.448 1.00 95.62 409 LYS A O 1
ATOM 3172 N N . ARG A 1 410 ? -13.597 4.465 12.800 1.00 96.31 410 ARG A N 1
ATOM 3173 C CA . ARG A 1 410 ? -12.922 3.806 11.680 1.00 96.31 410 ARG A CA 1
ATOM 3174 C C . ARG A 1 410 ? -12.523 4.856 10.672 1.00 96.31 410 ARG A C 1
ATOM 3176 O O . ARG A 1 410 ? -13.275 5.789 10.406 1.00 96.31 410 ARG A O 1
ATOM 3183 N N . GLU A 1 411 ? -11.343 4.668 10.123 1.00 96.75 411 GLU A N 1
ATOM 3184 C CA . GLU A 1 411 ? -10.761 5.504 9.100 1.00 96.75 411 GLU A CA 1
ATOM 3185 C C . GLU A 1 411 ? -10.484 4.660 7.851 1.00 96.75 411 GLU A C 1
ATOM 3187 O O . GLU A 1 411 ? -10.123 3.483 7.938 1.00 96.75 411 GLU A O 1
ATOM 3192 N N . LYS A 1 412 ? -10.677 5.259 6.677 1.00 95.69 412 LYS A N 1
ATOM 3193 C CA . LYS A 1 412 ? -10.298 4.689 5.388 1.00 95.69 412 LYS A CA 1
ATOM 3194 C C . LYS A 1 412 ? -9.646 5.757 4.529 1.00 95.69 412 LYS A C 1
ATOM 3196 O O . LYS A 1 412 ? -10.256 6.780 4.228 1.00 95.69 412 LYS A O 1
ATOM 3201 N N . VAL A 1 413 ? -8.419 5.487 4.095 1.00 95.38 413 VAL A N 1
ATOM 3202 C CA . VAL A 1 413 ? -7.664 6.385 3.220 1.00 95.38 413 VAL A CA 1
ATOM 3203 C C . VAL A 1 413 ? -7.714 5.872 1.786 1.00 95.38 413 VAL A C 1
ATOM 3205 O O . VAL A 1 413 ? -7.268 4.765 1.488 1.00 95.38 413 VAL A O 1
ATOM 3208 N N . LEU A 1 414 ? -8.224 6.704 0.884 1.00 95.19 414 LEU A N 1
ATOM 3209 C CA . LEU A 1 414 ? -8.228 6.463 -0.554 1.00 95.19 414 LEU A CA 1
ATOM 3210 C C . LEU A 1 414 ? -7.204 7.364 -1.230 1.00 95.19 414 LEU A C 1
ATOM 3212 O O . LEU A 1 414 ? -7.099 8.543 -0.902 1.00 95.19 414 LEU A O 1
ATOM 3216 N N . GLN A 1 415 ? -6.469 6.819 -2.195 1.00 94.50 415 GLN A N 1
ATOM 3217 C CA . GLN A 1 415 ? -5.430 7.548 -2.920 1.00 94.50 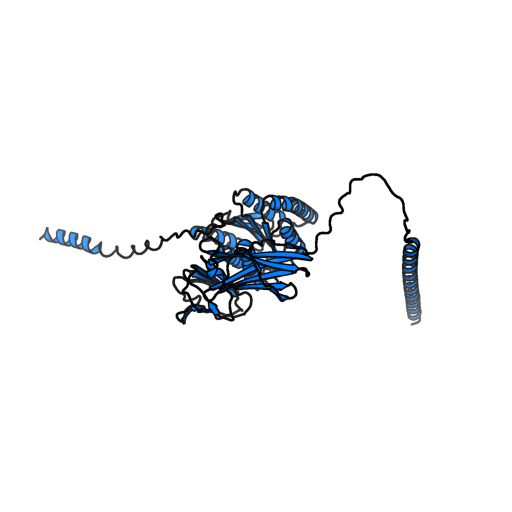415 GLN A CA 1
ATOM 3218 C C . GLN A 1 415 ? -5.581 7.349 -4.423 1.00 94.50 415 GLN A C 1
ATOM 3220 O O . GLN A 1 415 ? -5.809 6.231 -4.906 1.00 94.50 415 GLN A O 1
ATOM 3225 N N . PHE A 1 416 ? -5.430 8.449 -5.151 1.00 94.94 416 PHE A N 1
ATOM 3226 C CA . PHE A 1 416 ? -5.446 8.483 -6.606 1.00 94.94 416 PHE A CA 1
ATOM 3227 C C . PHE A 1 416 ? -4.701 9.715 -7.117 1.00 94.94 416 PHE A C 1
ATOM 3229 O O . PHE A 1 416 ? -4.488 10.683 -6.388 1.00 94.94 416 PHE A O 1
ATOM 3236 N N . LYS A 1 417 ? -4.305 9.680 -8.387 1.00 94.88 417 LYS A N 1
ATOM 3237 C CA . LYS A 1 417 ? -3.665 10.805 -9.062 1.00 94.88 417 LYS A CA 1
ATOM 3238 C C . LYS A 1 417 ? -4.609 11.430 -10.078 1.00 94.88 417 LYS A C 1
ATOM 3240 O O . LYS A 1 417 ? -5.197 10.733 -10.904 1.00 94.88 417 LYS A O 1
ATOM 3245 N N . VAL A 1 418 ? -4.739 12.749 -10.023 1.00 95.94 418 VAL A N 1
ATOM 3246 C CA . VAL A 1 418 ? -5.502 13.521 -11.001 1.00 95.94 418 VAL A CA 1
ATOM 3247 C C . VAL A 1 418 ? -4.575 13.943 -12.124 1.00 95.94 418 VAL A C 1
ATOM 3249 O O . VAL A 1 418 ? -3.527 14.548 -11.887 1.00 95.94 418 VAL A O 1
ATOM 3252 N N . ILE A 1 419 ? -4.958 13.602 -13.345 1.00 94.38 419 ILE A N 1
ATOM 3253 C CA . ILE A 1 419 ? -4.176 13.822 -14.559 1.00 94.38 419 ILE A CA 1
ATOM 3254 C C . ILE A 1 419 ? -4.944 14.711 -15.528 1.00 94.38 419 ILE A C 1
ATOM 3256 O O . ILE A 1 419 ? -6.171 14.800 -15.470 1.00 94.38 419 ILE A O 1
ATOM 3260 N N . GLU A 1 420 ? -4.227 15.365 -16.439 1.00 94.19 420 GLU A N 1
ATOM 3261 C CA . GLU A 1 420 ? -4.896 16.051 -17.541 1.00 94.19 420 GLU A CA 1
ATOM 3262 C C . GLU A 1 420 ? -5.678 15.029 -18.388 1.00 94.19 420 GLU A C 1
ATOM 3264 O O . GLU A 1 420 ? -5.163 13.926 -18.640 1.00 94.19 420 GLU A O 1
ATOM 3269 N N . PRO A 1 421 ? -6.905 15.368 -18.829 1.00 88.31 421 PRO A N 1
ATOM 3270 C CA . PRO A 1 421 ? -7.671 14.513 -19.717 1.00 88.31 421 PRO A CA 1
ATOM 3271 C C . PRO A 1 421 ? -6.831 14.209 -20.955 1.00 88.31 421 PRO A C 1
ATOM 3273 O O . PRO A 1 421 ? -6.251 15.109 -21.569 1.00 88.31 421 PRO A O 1
ATOM 3276 N N . SER A 1 422 ? -6.754 12.941 -21.349 1.00 76.69 422 SER A N 1
ATOM 3277 C CA . SER A 1 422 ? -6.188 12.607 -22.653 1.00 76.69 422 SER A CA 1
ATOM 3278 C C . SER A 1 422 ? -7.008 13.320 -23.724 1.00 76.69 422 SER A C 1
ATOM 3280 O O . SER A 1 422 ? -8.216 13.089 -23.804 1.00 76.69 422 SER A O 1
ATOM 3282 N N . GLN A 1 423 ? -6.376 14.174 -24.539 1.00 58.03 423 GLN A N 1
ATOM 3283 C CA . GLN A 1 423 ? -7.066 14.759 -25.686 1.00 58.03 423 GLN A CA 1
ATOM 3284 C C . GLN A 1 423 ? -7.657 13.622 -26.530 1.00 58.03 423 GLN A C 1
ATOM 3286 O O . GLN A 1 423 ? -6.942 12.643 -26.785 1.00 58.03 423 GLN A O 1
ATOM 3291 N N . PRO A 1 424 ? -8.934 13.709 -26.946 1.00 45.88 424 PRO A N 1
ATOM 3292 C CA . PRO A 1 424 ? -9.492 12.738 -27.867 1.00 45.88 424 PRO A CA 1
ATOM 3293 C C . PRO A 1 424 ? -8.561 12.668 -29.075 1.00 45.88 424 PRO A C 1
ATOM 3295 O O . PRO A 1 424 ? -8.282 13.693 -29.704 1.00 45.88 424 PRO A O 1
ATOM 3298 N N . LYS A 1 425 ? -8.042 11.476 -29.397 1.00 43.94 425 LYS A N 1
ATOM 3299 C CA . LYS A 1 425 ? -7.492 11.260 -30.736 1.00 43.94 425 LYS A CA 1
ATOM 3300 C C . LYS A 1 425 ? -8.636 11.611 -31.672 1.00 43.94 425 LYS A C 1
ATOM 3302 O O . LYS A 1 425 ? -9.678 10.979 -31.566 1.00 43.94 425 LYS A O 1
ATOM 3307 N N . ALA A 1 426 ? -8.468 12.647 -32.492 1.00 35.91 426 ALA A N 1
ATOM 3308 C CA . ALA A 1 426 ? -9.463 13.025 -33.479 1.00 35.91 426 ALA A CA 1
ATOM 3309 C C . ALA A 1 426 ? -9.832 11.764 -34.265 1.00 35.91 426 ALA A C 1
ATOM 3311 O O . ALA A 1 426 ? -9.001 11.226 -35.006 1.00 35.91 426 ALA A O 1
ATOM 3312 N N . ASP A 1 427 ? -11.036 11.250 -34.022 1.00 36.78 427 ASP A N 1
ATOM 3313 C CA . ASP A 1 427 ? -11.560 10.128 -34.769 1.00 36.78 427 ASP A CA 1
ATOM 3314 C C . ASP A 1 427 ? -11.509 10.527 -36.240 1.00 36.78 427 ASP A C 1
ATOM 3316 O O . ASP A 1 427 ? -11.948 11.614 -36.631 1.00 36.78 427 ASP A O 1
ATOM 3320 N N . LYS A 1 428 ? -10.911 9.662 -37.063 1.00 45.50 428 LYS A N 1
ATOM 3321 C CA . LYS A 1 428 ? -11.013 9.767 -38.515 1.00 45.50 428 LYS A CA 1
ATOM 3322 C C . LYS A 1 428 ? -12.491 9.606 -38.858 1.00 45.50 428 LYS A C 1
ATOM 3324 O O . LYS A 1 428 ? -12.966 8.489 -39.032 1.00 45.50 428 LYS A O 1
ATOM 3329 N N . ALA A 1 429 ? -13.210 10.722 -38.900 1.00 35.72 429 ALA A N 1
ATOM 3330 C CA . ALA A 1 429 ? -14.603 10.760 -39.284 1.00 35.72 429 ALA A CA 1
ATOM 3331 C C . ALA A 1 429 ? -14.730 10.263 -40.730 1.00 35.72 429 ALA A C 1
ATOM 3333 O O . ALA A 1 429 ? -14.229 10.868 -41.680 1.00 35.72 429 ALA A O 1
ATOM 3334 N N . THR A 1 430 ? -15.392 9.121 -40.864 1.00 34.34 430 THR A N 1
ATOM 3335 C CA . THR A 1 430 ? -16.058 8.654 -42.075 1.00 34.34 430 THR A CA 1
ATOM 3336 C C . THR A 1 430 ? -16.940 9.764 -42.645 1.00 34.34 430 THR A C 1
ATOM 3338 O O . THR A 1 430 ? -17.719 10.373 -41.914 1.00 34.34 430 THR A O 1
ATOM 3341 N N . HIS A 1 431 ? -16.812 10.015 -43.950 1.00 36.16 431 HIS A N 1
ATOM 3342 C CA . HIS A 1 431 ? -17.717 10.875 -44.717 1.00 36.16 431 HIS A CA 1
ATOM 3343 C C . HIS A 1 431 ? -19.180 10.445 -44.523 1.00 36.16 431 HIS A C 1
ATOM 3345 O O . HIS A 1 431 ? -19.482 9.251 -44.575 1.00 36.16 431 HIS A O 1
ATOM 3351 N N . PRO A 1 432 ? -20.092 11.423 -44.433 1.00 33.28 432 PRO A N 1
ATOM 3352 C CA . PRO A 1 432 ? -21.224 11.427 -45.346 1.00 33.28 432 PRO A CA 1
ATOM 3353 C C . PRO A 1 432 ? -21.324 12.748 -46.107 1.00 33.28 432 PRO A C 1
ATOM 3355 O O . PRO A 1 432 ? -21.045 13.840 -45.614 1.00 33.28 432 PRO A O 1
ATOM 3358 N N . GLU A 1 433 ? -21.726 12.593 -47.354 1.00 29.11 433 GLU A N 1
ATOM 3359 C CA . GLU A 1 433 ? -21.838 13.605 -48.380 1.00 29.11 433 GLU A CA 1
ATOM 3360 C C . GLU A 1 433 ? -23.114 14.468 -48.228 1.00 29.11 433 GLU A C 1
ATOM 3362 O O . GLU A 1 433 ? -24.190 13.967 -47.919 1.00 29.11 433 GLU A O 1
ATOM 3367 N N . GLN A 1 434 ? -22.948 15.770 -48.510 1.00 30.09 434 GLN A N 1
ATOM 3368 C CA . GLN A 1 434 ? -23.934 16.781 -48.944 1.00 30.09 434 GLN A CA 1
ATOM 3369 C C . GLN A 1 434 ? -25.031 17.300 -47.979 1.00 30.09 434 GLN A C 1
ATOM 3371 O O . GLN A 1 434 ? -26.114 16.745 -47.842 1.00 30.09 434 GLN A O 1
ATOM 3376 N N . SER A 1 435 ? -24.878 18.554 -47.520 1.00 29.52 435 SER A N 1
ATOM 3377 C CA . SER A 1 435 ? -25.396 19.764 -48.212 1.00 29.52 435 SER A CA 1
ATOM 3378 C C . SER A 1 435 ? -25.731 20.926 -47.250 1.00 29.52 435 SER A C 1
ATOM 3380 O O . SER A 1 435 ? -26.628 20.829 -46.422 1.00 29.52 435 SER A O 1
ATOM 3382 N N . ARG A 1 436 ? -25.044 22.071 -47.411 1.00 28.09 436 ARG A N 1
ATOM 3383 C CA . ARG A 1 436 ? -25.602 23.444 -47.542 1.00 28.09 436 ARG A CA 1
ATOM 3384 C C . ARG A 1 436 ? -24.510 24.502 -47.340 1.00 28.09 436 ARG A C 1
ATOM 3386 O O . ARG A 1 436 ? -23.858 24.577 -46.307 1.00 28.09 436 ARG A O 1
ATOM 3393 N N . LYS A 1 437 ? -24.346 25.344 -48.363 1.00 38.50 437 LYS A N 1
ATOM 3394 C CA . LYS A 1 437 ? -23.497 26.543 -48.391 1.00 38.50 437 LYS A CA 1
ATOM 3395 C C . LYS A 1 437 ? -23.947 27.575 -47.345 1.00 38.50 437 LYS A C 1
ATOM 3397 O O . LYS A 1 437 ? -25.127 27.917 -47.335 1.00 38.50 437 LYS A O 1
ATOM 3402 N N . LYS A 1 438 ? -22.994 28.177 -46.618 1.00 29.98 438 LYS A N 1
ATOM 3403 C CA . LYS A 1 438 ? -22.925 29.631 -46.341 1.00 29.98 438 LYS A CA 1
ATOM 3404 C C . LYS A 1 438 ? -21.589 30.016 -45.672 1.00 29.98 438 LYS A C 1
ATOM 3406 O O . LYS A 1 438 ? -21.285 29.519 -44.602 1.00 29.98 438 LYS A O 1
ATOM 3411 N N . GLY A 1 439 ? -20.847 30.913 -46.337 1.00 29.70 439 GLY A N 1
ATOM 3412 C CA . GLY A 1 439 ? -19.879 31.873 -45.775 1.00 29.70 439 GLY A CA 1
ATOM 3413 C C . GLY A 1 439 ? -18.621 31.343 -45.075 1.00 29.70 439 GLY A C 1
ATOM 3414 O O . GLY A 1 439 ? -18.650 31.097 -43.880 1.00 29.70 439 GLY A O 1
ATOM 3415 N N . ILE A 1 440 ? -17.490 31.287 -45.788 1.00 32.59 440 ILE A N 1
ATOM 3416 C CA . ILE A 1 440 ? -16.150 31.206 -45.180 1.00 32.59 440 ILE A CA 1
ATOM 3417 C C . ILE A 1 440 ? -15.555 32.620 -45.176 1.00 32.59 440 ILE A C 1
ATOM 3419 O O . ILE A 1 440 ? -15.225 33.144 -46.241 1.00 32.59 440 ILE A O 1
ATOM 3423 N N . GLU A 1 441 ? -15.385 33.219 -43.996 1.00 36.34 441 GLU A N 1
ATOM 3424 C CA . GLU A 1 441 ? -14.404 34.290 -43.789 1.00 36.34 441 GLU A CA 1
ATOM 3425 C C . GLU A 1 441 ? -13.003 33.668 -43.849 1.00 36.34 441 GLU A C 1
ATOM 3427 O O . GLU A 1 441 ? -12.603 32.878 -42.992 1.00 36.34 441 GLU A O 1
ATOM 3432 N N . LYS A 1 442 ? -12.254 33.988 -44.908 1.00 36.62 442 LYS A N 1
ATOM 3433 C CA . LYS A 1 442 ? -10.829 33.665 -45.014 1.00 36.62 442 LYS A CA 1
ATOM 3434 C C . LYS A 1 442 ? -10.050 34.584 -44.072 1.00 36.62 442 LYS A C 1
ATOM 3436 O O . LYS A 1 442 ? -9.888 35.763 -44.367 1.00 36.62 442 LYS A O 1
ATOM 3441 N N . GLY A 1 443 ? -9.529 34.032 -42.978 1.00 46.75 443 GLY A N 1
ATOM 3442 C CA . GLY A 1 443 ? -8.478 34.681 -42.193 1.00 46.75 443 GLY A CA 1
ATOM 3443 C C . GLY A 1 443 ? -7.230 34.911 -43.053 1.00 46.75 443 GLY A C 1
ATOM 3444 O O . GLY A 1 443 ? -6.753 33.996 -43.728 1.00 46.75 443 GLY A O 1
ATOM 3445 N N . ASP A 1 444 ? -6.739 36.149 -43.062 1.00 57.19 444 ASP A N 1
ATOM 3446 C CA . ASP A 1 444 ? -5.669 36.635 -43.933 1.00 57.19 444 ASP A CA 1
ATOM 3447 C C . ASP A 1 444 ? -4.274 36.149 -43.488 1.00 57.19 444 ASP A C 1
ATOM 3449 O O . ASP A 1 444 ? -3.574 36.788 -42.694 1.00 57.19 444 ASP A O 1
ATOM 3453 N N . TRP A 1 445 ? -3.866 34.999 -44.029 1.00 53.41 445 TRP A N 1
ATOM 3454 C CA . TRP A 1 445 ? -2.541 34.393 -43.846 1.00 53.41 445 TRP A CA 1
ATOM 3455 C C . TRP A 1 445 ? -1.391 35.237 -44.414 1.00 53.41 445 TRP A C 1
ATOM 3457 O O . TRP A 1 445 ? -0.254 35.093 -43.956 1.00 53.41 445 TRP A O 1
ATOM 3467 N N . ASN A 1 446 ? -1.660 36.158 -45.348 1.00 54.41 446 ASN A N 1
ATOM 3468 C CA . ASN A 1 446 ? -0.620 37.042 -45.871 1.00 54.41 446 ASN A CA 1
ATOM 3469 C C . ASN A 1 446 ? -0.156 38.032 -44.801 1.00 54.41 446 ASN A C 1
ATOM 3471 O O . ASN A 1 446 ? 1.041 38.287 -44.692 1.00 54.41 446 ASN A O 1
ATOM 3475 N N . SER A 1 447 ? -1.060 38.522 -43.946 1.00 53.53 447 SER A N 1
ATOM 3476 C CA . SER A 1 447 ? -0.689 39.415 -42.841 1.00 53.53 447 SER A CA 1
ATOM 3477 C C . SER A 1 447 ? 0.260 38.751 -41.830 1.00 53.53 447 SER A C 1
ATOM 3479 O O . SER A 1 447 ? 1.163 39.401 -41.299 1.00 53.53 447 SER A O 1
ATOM 3481 N N . VAL A 1 448 ? 0.099 37.444 -41.594 1.00 58.69 448 VAL A N 1
ATOM 3482 C CA . VAL A 1 448 ? 0.933 36.664 -40.668 1.00 58.69 448 VAL A CA 1
ATOM 3483 C C . VAL A 1 448 ? 2.302 36.378 -41.286 1.00 58.69 448 VAL A C 1
ATOM 3485 O O . VAL A 1 448 ? 3.325 36.575 -40.629 1.00 58.69 448 VAL A O 1
ATOM 3488 N N . LEU A 1 449 ? 2.343 35.995 -42.565 1.00 58.47 449 LEU A N 1
ATOM 3489 C CA . LEU A 1 449 ? 3.593 35.728 -43.284 1.00 58.47 449 LEU A CA 1
ATOM 3490 C C . LEU A 1 449 ? 4.428 37.000 -43.498 1.00 58.47 449 LEU A C 1
ATOM 3492 O O . LEU A 1 449 ? 5.646 36.967 -43.322 1.00 58.47 449 LEU A O 1
ATOM 3496 N N . ILE A 1 450 ? 3.790 38.140 -43.786 1.00 65.81 450 ILE A N 1
ATOM 3497 C CA . ILE A 1 450 ? 4.473 39.437 -43.917 1.00 65.81 450 ILE A CA 1
ATOM 3498 C C . ILE A 1 450 ? 5.078 39.864 -42.572 1.00 65.81 450 ILE A C 1
A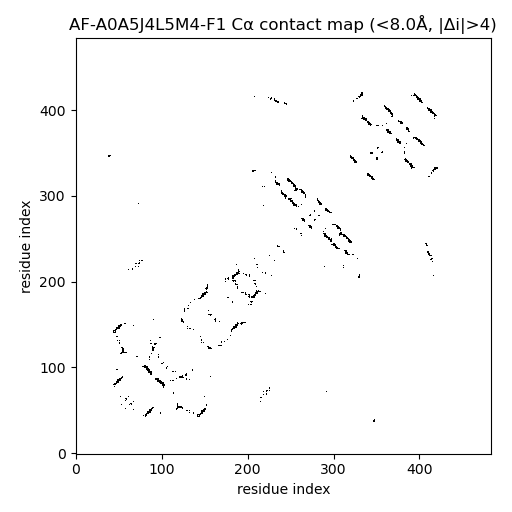TOM 3500 O O . ILE A 1 450 ? 6.243 40.264 -42.524 1.00 65.81 450 ILE A O 1
ATOM 3504 N N . LYS A 1 451 ? 4.343 39.715 -41.460 1.00 61.41 451 LYS A N 1
ATOM 3505 C CA . LYS A 1 451 ? 4.871 40.011 -40.115 1.00 61.41 451 LYS A CA 1
ATOM 3506 C C . LYS A 1 451 ? 6.056 39.109 -39.753 1.00 61.41 451 LYS A C 1
ATOM 3508 O O . LYS A 1 451 ? 7.044 39.601 -39.211 1.00 61.41 451 LYS A O 1
ATOM 3513 N N . PHE A 1 452 ? 6.005 37.823 -40.105 1.00 65.69 452 PHE A N 1
ATOM 3514 C CA . PHE A 1 452 ? 7.109 36.888 -39.867 1.00 65.69 452 PHE A CA 1
ATOM 3515 C C . PHE A 1 452 ? 8.357 37.212 -40.713 1.00 65.69 452 PHE A C 1
ATOM 3517 O O . PHE A 1 452 ? 9.486 37.107 -40.225 1.00 65.69 452 PHE A O 1
ATOM 3524 N N . GLY A 1 453 ? 8.167 37.661 -41.958 1.00 68.75 453 GLY A N 1
ATOM 3525 C CA . GLY A 1 453 ? 9.252 38.107 -42.837 1.00 68.75 453 GLY A CA 1
ATOM 3526 C C . GLY A 1 453 ? 9.946 39.380 -42.339 1.00 68.75 453 GLY A C 1
ATOM 3527 O O . GLY A 1 453 ? 11.175 39.433 -42.292 1.00 68.75 453 GLY A O 1
ATOM 3528 N N . ILE A 1 454 ? 9.175 40.381 -41.897 1.00 72.75 454 ILE A N 1
ATOM 3529 C CA . ILE A 1 454 ? 9.717 41.653 -41.390 1.00 72.75 454 ILE A CA 1
ATOM 3530 C C . ILE A 1 454 ? 10.537 41.434 -40.112 1.00 72.75 454 ILE A C 1
ATOM 3532 O O . ILE A 1 454 ? 11.633 41.979 -39.991 1.00 72.75 454 ILE A O 1
ATOM 3536 N N . ILE A 1 455 ? 10.058 40.596 -39.184 1.00 71.25 455 ILE A N 1
ATOM 3537 C CA . ILE A 1 455 ? 10.779 40.303 -37.933 1.00 71.25 455 ILE A CA 1
ATOM 3538 C C . ILE A 1 455 ? 12.142 39.660 -38.225 1.00 71.25 455 ILE A C 1
ATOM 3540 O O . ILE A 1 455 ? 13.155 40.090 -37.674 1.00 71.25 455 ILE A O 1
ATOM 3544 N N . ASN A 1 456 ? 12.199 38.685 -39.137 1.00 60.66 456 ASN A N 1
ATOM 3545 C CA . ASN A 1 456 ? 13.464 38.038 -39.494 1.00 60.66 456 ASN A CA 1
ATOM 3546 C C . ASN A 1 456 ? 14.435 38.984 -40.218 1.00 60.66 456 ASN A C 1
ATOM 3548 O O . ASN A 1 456 ? 15.642 38.925 -39.977 1.00 60.66 456 ASN A O 1
ATOM 3552 N N . LEU A 1 457 ? 13.931 39.902 -41.050 1.00 75.38 457 LEU A N 1
ATOM 3553 C CA . LEU A 1 457 ? 14.766 40.897 -41.726 1.00 75.38 457 LEU A CA 1
ATOM 3554 C C . LEU A 1 457 ? 15.416 41.874 -40.731 1.00 75.38 457 LEU A C 1
ATOM 3556 O O . LEU A 1 457 ? 16.599 42.188 -40.858 1.00 75.38 457 LEU A O 1
ATOM 3560 N N . VAL A 1 458 ? 14.675 42.312 -39.706 1.00 79.88 458 VAL A N 1
ATOM 3561 C CA . VAL A 1 458 ? 15.201 43.197 -38.651 1.00 79.88 458 VAL A CA 1
ATOM 3562 C C . VAL A 1 458 ? 16.291 42.499 -37.833 1.00 79.88 458 VAL A C 1
ATOM 3564 O O . VAL A 1 458 ? 17.324 43.106 -37.548 1.00 79.88 458 VAL A O 1
ATOM 3567 N N . VAL A 1 459 ? 16.116 41.213 -37.513 1.00 75.69 459 VAL A N 1
ATOM 3568 C CA . VAL A 1 459 ? 17.125 40.422 -36.786 1.00 75.69 459 VAL A CA 1
ATOM 3569 C C . VAL A 1 459 ? 18.411 40.266 -37.607 1.00 75.69 459 VAL A C 1
ATOM 3571 O O . VAL A 1 459 ? 19.508 40.437 -37.069 1.00 75.69 459 VAL A O 1
ATOM 3574 N N . LEU A 1 460 ? 18.301 40.017 -38.916 1.00 76.62 460 LEU A N 1
ATOM 3575 C CA . LEU A 1 460 ? 19.463 39.915 -39.806 1.00 76.62 460 LEU A CA 1
ATOM 3576 C C . LEU A 1 460 ? 20.211 41.246 -39.952 1.00 76.62 460 LEU A C 1
ATOM 3578 O O . LEU A 1 460 ? 21.443 41.265 -39.911 1.00 76.62 460 LEU A O 1
ATOM 3582 N N . LEU A 1 461 ? 19.489 42.365 -40.065 1.00 79.19 461 LEU A N 1
ATOM 3583 C CA . LEU A 1 461 ? 20.099 43.695 -40.138 1.00 79.19 461 LEU A CA 1
ATOM 3584 C C . LEU A 1 461 ? 20.805 44.070 -38.829 1.00 79.19 461 LEU A C 1
ATOM 3586 O O . LEU A 1 461 ? 21.939 44.551 -38.867 1.00 79.19 461 LEU A O 1
ATOM 3590 N N . ALA A 1 462 ? 20.197 43.784 -37.674 1.00 78.06 462 ALA A N 1
ATOM 3591 C CA . ALA A 1 462 ? 20.824 44.009 -36.372 1.00 78.06 462 ALA A CA 1
ATOM 3592 C C . ALA A 1 462 ? 22.108 43.173 -36.207 1.00 78.06 462 ALA A C 1
ATOM 3594 O O . ALA A 1 462 ? 23.146 43.704 -35.805 1.00 78.06 462 ALA A O 1
ATOM 3595 N N . GLY A 1 463 ? 22.075 41.894 -36.597 1.00 81.56 463 GLY A N 1
ATOM 3596 C CA . GLY A 1 463 ? 23.256 41.025 -36.599 1.00 81.56 463 GLY A CA 1
ATOM 3597 C C . GLY A 1 463 ? 24.369 41.528 -37.526 1.00 81.56 463 GLY A C 1
ATOM 3598 O O . GLY A 1 463 ? 25.540 41.557 -37.137 1.00 81.56 463 GLY A O 1
ATOM 3599 N N . GLY A 1 464 ? 24.013 42.000 -38.726 1.00 81.50 464 GLY A N 1
ATOM 3600 C CA . GLY A 1 464 ? 24.955 42.575 -39.689 1.00 81.50 464 GLY A CA 1
ATOM 3601 C C . GLY A 1 464 ? 25.624 43.862 -39.192 1.00 81.50 464 GLY A C 1
ATOM 3602 O O . GLY A 1 464 ? 26.838 44.026 -39.339 1.00 81.50 464 GLY A O 1
ATOM 3603 N N . ILE A 1 465 ? 24.863 44.747 -38.541 1.00 81.62 465 ILE A N 1
ATOM 3604 C CA . ILE A 1 465 ? 25.385 45.986 -37.945 1.00 81.62 465 ILE A CA 1
ATOM 3605 C C . ILE A 1 465 ? 26.358 45.665 -36.804 1.00 81.62 465 ILE A C 1
ATOM 3607 O O . ILE A 1 465 ? 27.462 46.213 -36.770 1.00 81.62 465 ILE A O 1
ATOM 3611 N N . ILE A 1 466 ? 26.011 44.726 -35.916 1.00 82.38 466 ILE A N 1
ATOM 3612 C CA . ILE A 1 466 ? 26.894 44.287 -34.821 1.00 82.38 466 ILE A CA 1
ATOM 3613 C C . ILE A 1 466 ? 28.197 43.690 -35.375 1.00 82.38 466 ILE A C 1
ATOM 3615 O O . ILE A 1 466 ? 29.289 44.003 -34.890 1.00 82.38 466 ILE A O 1
ATOM 3619 N N . TYR A 1 467 ? 28.110 42.881 -36.433 1.00 84.06 467 TYR A N 1
ATOM 3620 C CA . TYR A 1 467 ? 29.283 42.312 -37.096 1.00 84.06 467 TYR A CA 1
ATOM 3621 C C . TYR A 1 467 ? 30.194 43.394 -37.701 1.00 84.06 467 TYR A C 1
ATOM 3623 O O . TYR A 1 467 ? 31.416 43.353 -37.526 1.00 84.06 467 TYR A O 1
ATOM 3631 N N . LEU A 1 468 ? 29.619 44.400 -38.369 1.00 80.81 468 LEU A N 1
ATOM 3632 C CA . LEU A 1 468 ? 30.373 45.513 -38.950 1.00 80.81 468 LEU A CA 1
ATOM 3633 C C . LEU A 1 468 ? 31.041 46.382 -37.878 1.00 80.81 468 LEU A C 1
ATOM 3635 O O . LEU A 1 468 ? 32.216 46.724 -38.029 1.00 80.81 468 LEU A O 1
ATOM 3639 N N . ILE A 1 469 ? 30.349 46.673 -36.772 1.00 81.25 469 ILE A N 1
ATOM 3640 C CA . ILE A 1 469 ? 30.918 47.407 -35.631 1.00 81.25 469 ILE A CA 1
ATOM 3641 C C . ILE A 1 469 ? 32.122 46.644 -35.064 1.00 81.25 469 ILE A C 1
ATOM 3643 O O . ILE A 1 469 ? 33.208 47.215 -34.932 1.00 81.25 469 ILE A O 1
ATOM 3647 N N . ASN A 1 470 ? 31.987 45.336 -34.831 1.00 74.88 470 ASN A N 1
ATOM 3648 C CA . ASN A 1 470 ? 33.088 44.508 -34.331 1.00 74.88 470 ASN A CA 1
ATOM 3649 C C . ASN A 1 470 ? 34.278 44.454 -35.305 1.00 74.88 470 ASN A C 1
ATOM 3651 O O . ASN A 1 470 ? 35.436 44.506 -34.880 1.00 74.88 470 ASN A O 1
ATOM 3655 N N . LYS A 1 471 ? 34.018 44.432 -36.617 1.00 78.56 471 LYS A N 1
ATOM 3656 C CA . LYS A 1 471 ? 35.059 44.448 -37.657 1.00 78.56 471 LYS A CA 1
ATOM 3657 C C . LYS A 1 471 ? 35.793 45.793 -37.743 1.00 78.56 471 LYS A C 1
ATOM 3659 O O . LYS A 1 471 ? 36.998 45.821 -37.999 1.00 78.56 471 LYS A O 1
ATOM 3664 N N . VAL A 1 472 ? 35.107 46.913 -37.508 1.00 77.25 472 VAL A N 1
ATOM 3665 C CA . VAL A 1 472 ? 35.726 48.252 -37.468 1.00 77.25 472 VAL A CA 1
ATOM 3666 C C . VAL A 1 472 ? 36.548 48.440 -36.189 1.00 77.25 472 VAL A C 1
ATOM 3668 O O . VAL A 1 472 ? 37.666 48.962 -36.247 1.00 77.25 472 VAL A O 1
ATOM 3671 N N . VAL A 1 473 ? 36.051 47.958 -35.046 1.00 75.69 473 VAL A N 1
ATOM 3672 C CA . VAL A 1 473 ? 36.772 47.997 -33.764 1.00 75.69 473 VAL A CA 1
ATOM 3673 C C . VAL A 1 473 ? 38.045 47.143 -33.816 1.00 75.69 473 VAL A C 1
ATOM 3675 O O . VAL A 1 473 ? 39.098 47.591 -33.351 1.00 75.69 473 VAL A O 1
ATOM 3678 N N . SER A 1 474 ? 38.006 45.960 -34.442 1.00 71.25 474 SER A N 1
ATOM 3679 C CA . SER A 1 474 ? 39.200 45.112 -34.582 1.00 71.25 474 SER A CA 1
ATOM 3680 C C . SER A 1 474 ? 40.265 45.739 -35.495 1.00 71.25 474 SER A C 1
ATOM 3682 O O . SER A 1 474 ? 41.449 45.727 -35.154 1.00 71.25 474 SER A O 1
ATOM 3684 N N . ARG A 1 475 ? 39.855 46.395 -36.593 1.00 68.19 475 ARG A N 1
ATOM 3685 C CA . ARG A 1 475 ? 40.760 47.128 -37.501 1.00 68.19 475 ARG A CA 1
ATOM 3686 C C . ARG A 1 475 ? 41.381 48.380 -36.871 1.00 68.19 475 ARG A C 1
ATOM 3688 O O . ARG A 1 475 ? 42.506 48.739 -37.215 1.00 68.19 475 ARG A O 1
ATOM 3695 N N . ARG A 1 476 ? 40.690 49.055 -35.943 1.00 64.19 476 ARG A N 1
ATOM 3696 C CA . ARG A 1 476 ? 41.277 50.175 -35.178 1.00 64.19 476 ARG A CA 1
ATOM 3697 C C . ARG A 1 476 ? 42.305 49.688 -34.153 1.00 64.19 476 ARG A C 1
ATOM 3699 O O . ARG A 1 476 ? 43.358 50.308 -34.025 1.00 64.19 476 ARG A O 1
ATOM 3706 N N . LYS A 1 477 ? 42.059 48.551 -33.488 1.00 61.81 477 LYS A N 1
ATOM 3707 C CA . LYS A 1 477 ? 43.026 47.938 -32.556 1.00 61.81 477 LYS A CA 1
ATOM 3708 C C . LYS A 1 477 ? 44.295 47.431 -33.255 1.00 61.81 477 LYS A C 1
ATOM 3710 O O . LYS A 1 477 ? 45.371 47.543 -32.674 1.00 61.81 477 LYS A O 1
ATOM 3715 N N . SER A 1 478 ? 44.207 46.935 -34.494 1.00 59.28 478 SER A N 1
ATOM 3716 C CA . SER A 1 478 ? 45.397 46.517 -35.252 1.00 59.28 478 SER A CA 1
ATOM 3717 C C . SER A 1 478 ? 46.248 47.698 -35.739 1.00 59.28 478 SER A C 1
ATOM 3719 O O . SER A 1 478 ? 47.470 47.632 -35.650 1.00 59.28 478 SER A O 1
ATOM 3721 N N . LYS A 1 479 ? 45.635 48.820 -36.152 1.00 58.25 479 LYS A N 1
ATOM 3722 C CA . LYS A 1 479 ? 46.374 50.043 -36.536 1.00 58.25 479 LYS A CA 1
ATOM 3723 C C . LYS A 1 479 ? 47.087 50.733 -35.363 1.00 58.25 479 LYS A C 1
ATOM 3725 O O . LYS A 1 479 ? 48.132 51.336 -35.576 1.00 58.25 479 LYS A O 1
ATOM 3730 N N . LEU A 1 480 ? 46.569 50.620 -34.137 1.00 55.56 480 LEU A N 1
ATOM 3731 C CA . LEU A 1 480 ? 47.214 51.151 -32.923 1.00 55.56 480 LEU A CA 1
ATOM 3732 C C . LEU A 1 480 ? 48.408 50.307 -32.440 1.00 55.56 480 LEU A C 1
ATOM 3734 O O . LEU A 1 480 ? 49.285 50.841 -31.769 1.00 55.56 480 LEU A O 1
ATOM 3738 N N . LYS A 1 481 ? 48.481 49.017 -32.803 1.00 54.94 481 LYS A N 1
ATOM 3739 C CA . LYS A 1 481 ? 49.641 48.151 -32.514 1.00 54.94 481 LYS A CA 1
ATOM 3740 C C . LYS A 1 481 ? 50.792 48.289 -33.518 1.00 54.94 481 LYS A C 1
ATOM 3742 O O . LYS A 1 481 ? 51.897 47.894 -33.191 1.00 54.94 481 LYS A O 1
ATOM 3747 N N . ALA A 1 482 ? 50.552 48.858 -34.700 1.00 56.12 482 ALA A N 1
ATOM 3748 C CA . ALA A 1 482 ? 51.576 49.075 -35.730 1.00 56.12 482 ALA A CA 1
ATOM 3749 C C . ALA A 1 482 ? 52.288 50.444 -35.625 1.00 56.12 482 ALA A C 1
ATOM 3751 O O . ALA A 1 482 ? 53.055 50.809 -36.509 1.00 56.12 482 ALA A O 1
ATOM 3752 N N . ARG A 1 483 ? 51.996 51.230 -34.578 1.00 55.38 483 ARG A N 1
ATOM 3753 C CA . ARG A 1 483 ? 52.551 52.576 -34.335 1.00 55.38 483 ARG A CA 1
ATOM 3754 C C . ARG A 1 483 ? 53.230 52.715 -32.961 1.00 55.38 483 ARG A C 1
ATOM 3756 O O . ARG A 1 483 ? 53.391 53.832 -32.479 1.00 55.38 483 ARG A O 1
ATOM 3763 N N . LYS A 1 484 ? 53.590 51.593 -32.335 1.00 46.41 484 LYS A N 1
ATOM 3764 C CA . LYS A 1 484 ? 54.413 51.530 -31.124 1.00 46.41 484 LYS A CA 1
ATOM 3765 C C . LYS A 1 484 ? 55.718 50.823 -31.421 1.00 46.41 484 LYS A C 1
ATOM 3767 O O . LYS A 1 484 ? 55.650 49.845 -32.198 1.00 46.41 484 LYS A O 1
#

InterPro domains:
  IPR002035 von Willebrand factor, type A [PF00092] (47-215)
  IPR002035 von Willebrand factor, type A [PS50234] (47-229)
  IPR002035 von Willebrand factor, type A [SM00327] (45-226)
  IPR036465 von Willebrand factor A-like domain superfamily [G3DSA:3.40.50.410] (47-230)
  IPR036465 von Willebrand factor A-like domain superfamily [SSF53300] (44-228)
  IPR051266 Calcium-activated chloride channel regulator [PTHR10579] (44-212)
  IPR056475 Hemicentin/VWA7, galactose-binding domain-like [PF23560] (241-315)

Secondary structure (DSSP, 8-state):
-HHHHHHHHHHHHHHSSSSSSSSS-SSSSS---------TT--SPPEEEEEEE-BTTHHHHSTT-THHHHHHHHHHHS-TT-EEEEEEESSSEEEEEEEEE--GGGHHHHHHHHHH--S-BS-B-HHHHHHHHHHHHHT---S-EEEEEEE----BSSSHHHHHHHHHHHHHHHHHHHHTTEEEEEEE-STTS-HHHHHHHHHHTT-EEEE-SSGGGHHHHHHHHHHHHH--EE---BTTEEEE-TTEEEEEEEEE--TT---EEE-TT--EEBTTB--TTEEEEE-SSEEEEEEESPPSEEEEEE-S-STT-EEEEEESEEEEES---SEEETTPEEEEEEEEEETTEE---HHHHTS-EEEEEEE-TTS-EEEEE-EEETTEEEEEEE--S-EEEEEEEEEE-SS-EEEEEEEEEEEPPPPPP-------------------HHHHHHHHHHHHHHHHHHHHHHHHHHHHHHHHHHHHHTT-